Protein AF-0000000081578017 (afdb_homodimer)

Organism: NCBI:txid460523

Secondary structure (DSSP, 8-state):
--------S--GGGTTSS-HHHHHHHHHHTTTSPP----HHHHHHHGGGTTGGGPPPPPP--EEEEEEEE-TTS-EEEEEEEE-TT--TTS-EEEEEEE--STTTS--TTTTHHHHHHHHHHH--EEEEE----TTTS-TTHHHHHHHHHHHHHHHTHHHHTEEEEEEEEEEETHHHHHHHHHHHHHHHTT---SEEEEES------TT--SGGG-SSHHHHHTTT-SSS-HHHHHHHHHHHHGGGGGS-HHHHHHHHHHHGGGG-GGG-S--TT---EEEEEEEE-TTHHHHHHHHHHHHHTT--EEEEEEEEEETTGGG-TTT-HHHHHHHHHHHHHHHHHTT----/--------S--GGGTTSS-HHHHHHHHHHTTTSPP----HHHHHHHGGGTTGGGPPPPPP--EEEEEEEE-TTS-EEEEEEEE-TT--TTS-EEEEEEE--STTTS--TTTTHHHHHHHHHHH--EEEEE----TTTS-TTHHHHHHHHHHHHHHHTHHHHTEEEEEEEEEEETHHHHHHHHHHHHHHHTT---SEEEEES------TT--SGGG-SSHHHHHTTT-SSS-HHHHHHHHHHHHGGGGGS-HHHHHHHHHHHGGGG-GGG-S--TT---EEEEEEEE-TTHHHHHHHHHHHHHTT--EEEEEEEEEETTGGG-TTT-HHHHHHHHHHHHHHHHHTT----

Solvent-accessible surface area (backbone atoms only — not comparable to full-atom values): 35940 Å² total; per-residue (Å²): 130,83,65,38,73,41,51,46,50,83,37,75,90,47,65,92,56,53,34,66,66,55,50,53,51,40,58,72,76,45,28,80,50,80,56,54,67,83,48,67,74,61,46,49,74,41,50,70,52,71,47,50,91,28,41,48,89,50,64,90,67,77,43,66,45,79,50,68,48,67,32,87,83,61,49,78,37,44,32,39,37,40,37,36,76,83,65,53,90,87,46,58,35,32,36,34,37,38,30,52,35,43,66,49,54,34,65,45,74,64,54,51,39,53,58,51,35,43,35,20,67,70,20,62,23,27,35,38,34,46,41,53,58,36,32,67,88,36,58,78,60,46,33,48,48,33,50,40,35,48,52,50,48,49,49,76,41,9,73,86,71,34,32,34,59,84,30,31,30,36,18,21,32,31,39,5,10,30,36,32,57,51,35,44,53,55,31,48,74,72,70,49,66,56,52,34,34,42,26,34,40,22,48,40,72,62,58,86,85,44,88,47,49,82,64,43,94,38,66,25,27,47,75,12,37,56,19,51,99,39,22,42,67,58,51,49,50,45,52,50,48,52,49,51,76,48,72,82,44,51,71,69,54,39,53,51,53,51,60,71,53,47,35,76,57,22,55,87,59,50,91,69,58,64,81,46,53,39,31,40,42,36,31,23,57,30,14,36,44,27,42,47,38,50,50,50,51,48,53,36,46,75,41,60,23,34,36,39,40,39,57,42,70,28,31,35,56,70,37,69,51,21,41,56,72,34,66,64,14,43,48,51,54,50,52,51,20,50,52,48,8,55,59,55,62,60,57,88,126,132,83,66,38,73,39,53,40,51,82,38,75,88,48,63,92,55,52,32,67,68,54,50,52,51,39,58,73,75,43,28,79,48,79,56,54,69,83,48,66,73,61,46,49,74,40,50,72,52,72,47,50,91,27,41,51,89,48,62,90,64,77,43,66,46,79,52,67,45,66,32,87,83,61,49,76,37,43,32,40,37,41,36,37,76,82,65,54,88,87,46,58,34,33,36,34,37,38,30,52,34,42,66,49,53,35,63,45,73,63,55,51,40,55,58,51,36,41,35,21,67,71,18,62,24,27,35,39,34,46,41,53,58,36,33,67,87,37,56,76,61,46,33,47,47,34,50,40,35,47,53,50,48,48,47,76,39,10,74,85,73,34,33,33,59,84,30,31,30,37,18,20,31,30,38,5,10,31,37,31,56,52,35,44,54,55,31,48,75,72,69,49,67,56,53,36,36,41,26,35,40,22,48,40,71,62,58,87,86,44,87,47,47,84,65,44,92,38,65,26,26,48,74,12,37,57,19,50,99,40,21,42,68,57,53,48,50,44,52,52,48,52,48,50,77,48,73,82,45,51,71,67,54,39,53,52,52,50,59,70,51,46,37,76,57,21,54,86,58,48,92,71,60,65,80,45,54,40,31,39,42,36,30,22,57,30,15,35,46,27,42,47,40,50,51,52,52,48,52,35,45,76,42,59,24,33,35,39,39,38,56,41,71,28,32,34,54,70,38,68,50,22,39,57,73,35,65,65,14,43,48,51,54,50,53,52,20,50,51,49,9,54,60,55,62,58,56,92,127

Sequence (698 aa):
MSGHEAINPIHPSMVGKIDPEFEKMYNEHVANTPNRPIDLPLLRKNYNKIYSYGTAPAPEIKNIENTTFPS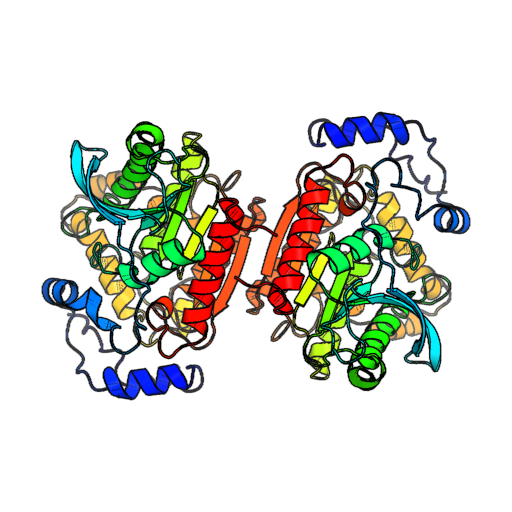FDGEAVALRIYRPNDYSESEKLPVHLDFHGGGAAVGDLDTEAHILKEYVARARIAVVDVDYRLIPEYKFPTGVKDCFEATKYVYEHADELGFDKNSISVGGVSAGGHICLAVDHLCRDIGLKLVLVCAGTPQIADISNVKTAADSPYLSIKECEFAPTLNWARLKWFDDIKWKWLEDLTEEQTKKELEEIGWLKDLMLAPNFKGLTKTLVFTAGLDPLRSEGLEYAKTLMDHGVEVEYKCYEGVPHPFQHMNKNLWQARDFIYRTSLELALAHKTLTFMSGHEAINPIHPSMVGKIDPEFEKMYNEHVANTPNRPIDLPLLRKNYNKIYSYGTAPAPEIKNIENTTFPSFDGEAVALRIYRPNDYSESEKLPVHLDFHGGGAAVGDLDTEAHILKEYVARARIAVVDVDYRLIPEYKFPTGVKDCFEATKYVYEHADELGFDKNSISVGGVSAGGHICLAVDHLCRDIGLKLVLVCAGTPQIADISNVKTAADSPYLSIKECEFAPTLNWARLKWFDDIKWKWLEDLTEEQTKKELEEIGWLKDLMLAPNFKGLTKTLVFTAGLDPLRSEGLEYAKTLMDHGVEVEYKCYEGVPHPFQHMNKNLWQARDFIYRTSLELALAHKTLTF

Structure (mmCIF, N/CA/C/O backbone):
data_AF-0000000081578017-model_v1
#
loop_
_entity.id
_entity.type
_entity.pdbx_description
1 polymer 'Alpha/beta hydrolase fold-3 domain-containing protein'
#
loop_
_atom_site.group_PDB
_atom_site.id
_atom_site.type_symbol
_atom_site.label_atom_id
_atom_site.label_alt_id
_atom_site.label_comp_id
_atom_site.label_asym_id
_atom_site.label_entity_id
_atom_site.label_seq_id
_atom_site.pdbx_PDB_ins_code
_atom_site.Cartn_x
_atom_site.Cartn_y
_atom_site.Cartn_z
_atom_site.occupancy
_atom_site.B_iso_or_equiv
_atom_site.auth_seq_id
_atom_site.auth_comp_id
_atom_site.auth_asym_id
_atom_site.auth_atom_id
_atom_site.pdbx_PDB_model_num
ATOM 1 N N . MET A 1 1 ? 13.867 23.688 33.406 1 27.02 1 MET A N 1
ATOM 2 C CA . MET A 1 1 ? 14.086 24.359 32.125 1 27.02 1 MET A CA 1
ATOM 3 C C . MET A 1 1 ? 14.695 23.391 31.094 1 27.02 1 MET A C 1
ATOM 5 O O . MET A 1 1 ? 15.898 23.109 31.141 1 27.02 1 MET A O 1
ATOM 9 N N . SER A 1 2 ? 14.094 22.266 30.766 1 34.53 2 SER A N 1
ATOM 10 C CA . SER A 1 2 ? 14.617 21.156 29.984 1 34.53 2 SER A CA 1
ATOM 11 C C . SER A 1 2 ? 15.188 21.641 28.656 1 34.53 2 SER A C 1
ATOM 13 O O . SER A 1 2 ? 14.508 22.344 27.906 1 34.53 2 SER A O 1
ATOM 15 N N . GLY A 1 3 ? 16.5 22.031 28.703 1 36.06 3 GLY A N 1
ATOM 16 C CA . GLY A 1 3 ? 17.312 22.5 27.578 1 36.06 3 GLY A CA 1
ATOM 17 C C . GLY A 1 3 ? 16.969 21.812 26.281 1 36.06 3 GLY A C 1
ATOM 18 O O . GLY A 1 3 ? 16.625 20.625 26.266 1 36.06 3 GLY A O 1
ATOM 19 N N . HIS A 1 4 ? 16.266 22.453 25.5 1 44.38 4 HIS A N 1
ATOM 20 C CA . HIS A 1 4 ? 16.078 21.969 24.141 1 44.38 4 HIS A CA 1
ATOM 21 C C . HIS A 1 4 ? 17.375 21.375 23.594 1 44.38 4 HIS A C 1
ATOM 23 O O . HIS A 1 4 ? 18.359 22.078 23.406 1 44.38 4 HIS A O 1
ATOM 29 N N . GLU A 1 5 ? 17.984 20.375 24.188 1 47.5 5 GLU A N 1
ATOM 30 C CA . GLU A 1 5 ? 19.234 19.906 23.625 1 47.5 5 GLU A CA 1
ATOM 31 C C . GLU A 1 5 ? 19.188 19.875 22.094 1 47.5 5 GLU A C 1
ATOM 33 O O . GLU A 1 5 ? 18.234 19.344 21.516 1 47.5 5 GLU A O 1
ATOM 38 N N . ALA A 1 6 ? 19.766 20.938 21.516 1 49.56 6 ALA A N 1
ATOM 39 C CA . ALA A 1 6 ? 20.188 21.031 20.125 1 49.56 6 ALA A CA 1
ATOM 40 C C . ALA A 1 6 ? 20.688 19.672 19.609 1 49.56 6 ALA A C 1
ATOM 42 O O . ALA A 1 6 ? 21.391 18.953 20.328 1 49.56 6 ALA A O 1
ATOM 43 N N . ILE A 1 7 ? 19.969 18.828 18.859 1 57.34 7 ILE A N 1
ATOM 44 C CA . ILE A 1 7 ? 20.25 17.609 18.109 1 57.34 7 ILE A CA 1
ATOM 45 C C . ILE A 1 7 ? 21.578 17.766 17.359 1 57.34 7 ILE A C 1
ATOM 47 O O . ILE A 1 7 ? 21.969 16.906 16.594 1 57.34 7 ILE A O 1
ATOM 51 N N . ASN A 1 8 ? 22.438 18.969 17.625 1 64.88 8 ASN A N 1
ATOM 52 C CA . ASN A 1 8 ? 23.656 19.125 16.844 1 64.88 8 ASN A CA 1
ATOM 53 C C . ASN A 1 8 ? 24.906 18.891 17.688 1 64.88 8 ASN A C 1
ATOM 55 O O . ASN A 1 8 ? 24.938 19.234 18.875 1 64.88 8 ASN A O 1
ATOM 59 N N . PRO A 1 9 ? 25.938 18.203 17.297 1 78.19 9 PRO A N 1
ATOM 60 C CA . PRO A 1 9 ? 26.047 17.484 16.031 1 78.19 9 PRO A CA 1
ATOM 61 C C . PRO A 1 9 ? 25.25 16.172 16.031 1 78.19 9 PRO A C 1
ATOM 63 O O . PRO A 1 9 ? 24.516 15.898 16.984 1 78.19 9 PRO A O 1
ATOM 66 N N . ILE A 1 10 ? 25.438 15.398 15.023 1 86.12 10 ILE A N 1
ATOM 67 C CA . ILE A 1 10 ? 24.781 14.102 14.906 1 86.12 10 ILE A CA 1
ATOM 68 C C . ILE A 1 10 ? 25.141 13.234 16.109 1 86.12 10 ILE A C 1
ATOM 70 O O . ILE A 1 10 ? 26.312 13.039 16.422 1 86.12 10 ILE A O 1
ATOM 74 N N . HIS A 1 11 ? 24.156 12.844 16.875 1 89.5 11 HIS A N 1
ATOM 75 C CA . HIS A 1 11 ? 24.344 12 18.062 1 89.5 11 HIS A CA 1
ATOM 76 C C . HIS A 1 11 ? 24.969 10.656 17.672 1 89.5 11 HIS A C 1
ATOM 78 O O . HIS A 1 11 ? 24.625 10.078 16.641 1 89.5 11 HIS A O 1
ATOM 84 N N . PRO A 1 12 ? 25.828 10.125 18.453 1 90.56 12 PRO A N 1
ATOM 85 C CA . PRO A 1 12 ? 26.547 8.875 18.156 1 90.56 12 PRO A CA 1
ATOM 86 C C . PRO A 1 12 ? 25.594 7.715 17.875 1 90.56 12 PRO A C 1
ATOM 88 O O . PRO A 1 12 ? 25.906 6.844 17.062 1 90.56 12 PRO A O 1
ATOM 91 N N . SER A 1 13 ? 24.484 7.691 18.531 1 90.94 13 SER A N 1
ATOM 92 C CA . SER A 1 13 ? 23.531 6.598 18.359 1 90.94 13 SER A CA 1
ATOM 93 C C . SER A 1 13 ? 22.938 6.59 16.953 1 90.94 13 SER A C 1
ATOM 95 O O . SER A 1 13 ? 22.344 5.602 16.531 1 90.94 13 SER A O 1
ATOM 97 N N . MET A 1 14 ? 23.109 7.699 16.234 1 91.69 14 MET A N 1
ATOM 98 C CA . MET A 1 14 ? 22.5 7.82 14.906 1 91.69 14 MET A CA 1
ATOM 99 C C . MET A 1 14 ? 23.516 7.551 13.812 1 91.69 14 MET A C 1
ATOM 101 O O . MET A 1 14 ? 23.156 7.367 12.648 1 91.69 14 MET A O 1
ATOM 105 N N . VAL A 1 15 ? 24.781 7.484 14.195 1 89.25 15 VAL A N 1
ATOM 106 C CA . VAL A 1 15 ? 25.875 7.316 13.234 1 89.25 15 VAL A CA 1
ATOM 107 C C . VAL A 1 15 ? 25.719 5.977 12.516 1 89.25 15 VAL A C 1
ATOM 109 O O . VAL A 1 15 ? 25.422 4.957 13.148 1 89.25 15 VAL A O 1
ATOM 112 N N . GLY A 1 16 ? 25.875 5.973 11.203 1 90.88 16 GLY A N 1
ATOM 113 C CA .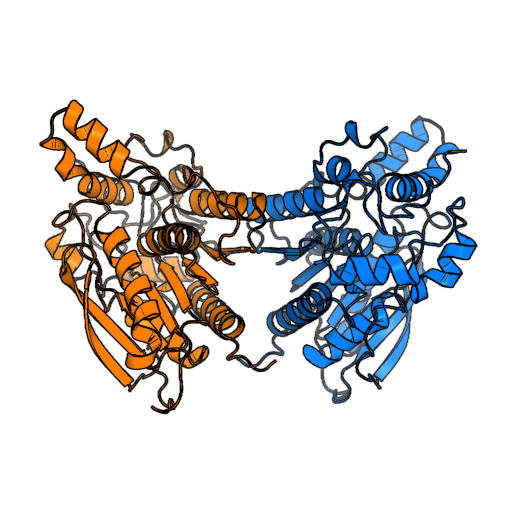 GLY A 1 16 ? 25.812 4.758 10.406 1 90.88 16 GLY A CA 1
ATOM 114 C C . GLY A 1 16 ? 24.422 4.438 9.906 1 90.88 16 GLY A C 1
ATOM 115 O O . GLY A 1 16 ? 24.25 3.527 9.086 1 90.88 16 GLY A O 1
ATOM 116 N N . LYS A 1 17 ? 23.438 5.195 10.359 1 93.88 17 LYS A N 1
ATOM 117 C CA . LYS A 1 17 ? 22.047 4.93 10 1 93.88 17 LYS A CA 1
ATOM 118 C C . LYS A 1 17 ? 21.531 5.98 9.023 1 93.88 17 LYS A C 1
ATOM 120 O O . LYS A 1 17 ? 20.438 5.828 8.469 1 93.88 17 LYS A O 1
ATOM 125 N N . ILE A 1 18 ? 22.281 7.023 8.836 1 96.25 18 ILE A N 1
ATOM 126 C CA . ILE A 1 18 ? 21.812 8.203 8.125 1 96.25 18 ILE A CA 1
ATOM 127 C C . ILE A 1 18 ? 22.219 8.117 6.656 1 96.25 18 ILE A C 1
ATOM 129 O O . ILE A 1 18 ? 23.344 7.719 6.34 1 96.25 18 ILE A O 1
ATOM 133 N N . ASP A 1 19 ? 21.297 8.383 5.766 1 97.56 19 ASP A N 1
ATOM 134 C CA . ASP A 1 19 ? 21.641 8.531 4.352 1 97.56 19 ASP A CA 1
ATOM 135 C C . ASP A 1 19 ? 22.828 9.469 4.164 1 97.56 19 ASP A C 1
ATOM 137 O O . ASP A 1 19 ? 22.859 10.562 4.734 1 97.56 19 ASP A O 1
ATOM 141 N N . PRO A 1 20 ? 23.766 9.109 3.359 1 96.69 20 PRO A N 1
ATOM 142 C CA . PRO A 1 20 ? 24.984 9.906 3.232 1 96.69 20 PRO A CA 1
ATOM 143 C C . PRO A 1 20 ? 24.719 11.312 2.713 1 96.69 20 PRO A C 1
ATOM 145 O O . PRO A 1 20 ? 25.391 12.266 3.135 1 96.69 20 PRO A O 1
ATOM 148 N N . GLU A 1 21 ? 23.812 11.43 1.777 1 97 21 GLU A N 1
ATOM 149 C CA . GLU A 1 21 ? 23.5 12.758 1.246 1 97 21 GLU A CA 1
ATOM 150 C C . GLU A 1 21 ? 22.875 13.648 2.316 1 97 21 GLU A C 1
ATOM 152 O O . GLU A 1 21 ? 23.172 14.844 2.393 1 97 21 GLU A O 1
ATOM 157 N N . PHE A 1 22 ? 22.016 13.125 3.152 1 96.44 22 PHE A N 1
ATOM 158 C CA . PHE A 1 22 ? 21.438 13.906 4.238 1 96.44 22 PHE A CA 1
ATOM 159 C C . PHE A 1 22 ? 22.484 14.266 5.277 1 96.44 22 PHE A C 1
ATOM 161 O O . PHE A 1 22 ? 22.5 15.383 5.793 1 96.44 22 PHE A O 1
ATOM 168 N N . GLU A 1 23 ? 23.281 13.289 5.582 1 94.62 23 GLU A N 1
ATOM 169 C CA . GLU A 1 23 ? 24.344 13.539 6.559 1 94.62 23 GLU A CA 1
ATOM 170 C C . GLU A 1 23 ? 25.219 14.711 6.133 1 94.62 23 GLU A C 1
ATOM 172 O O . GLU A 1 23 ? 25.547 15.57 6.949 1 94.62 23 GLU A O 1
ATOM 177 N N . LYS A 1 24 ? 25.562 14.695 4.867 1 94.5 24 LYS A N 1
ATOM 178 C CA . LYS A 1 24 ? 26.375 15.781 4.324 1 94.5 24 LYS A CA 1
ATOM 179 C C . LYS A 1 24 ? 25.672 17.125 4.461 1 94.5 24 LYS A C 1
ATOM 181 O O . LYS A 1 24 ? 26.25 18.094 4.926 1 94.5 24 LYS A O 1
ATOM 186 N N . MET A 1 25 ? 24.359 17.188 4.082 1 93.19 25 MET A N 1
ATOM 187 C CA . MET A 1 25 ? 23.578 18.422 4.156 1 93.19 25 MET A CA 1
ATOM 188 C C . MET A 1 25 ? 23.453 18.891 5.602 1 93.19 25 MET A C 1
ATOM 190 O O . MET A 1 25 ? 23.578 20.094 5.879 1 93.19 25 MET A O 1
ATOM 194 N N . TYR A 1 26 ? 23.203 17.969 6.48 1 91.62 26 TYR A N 1
ATOM 195 C CA . TYR A 1 26 ? 23.031 18.297 7.891 1 91.62 26 TYR A CA 1
ATOM 196 C C . TYR A 1 26 ? 24.312 18.875 8.477 1 91.62 26 TYR A C 1
ATOM 198 O O . TYR A 1 26 ? 24.266 19.875 9.203 1 91.62 26 TYR A O 1
ATOM 206 N N . ASN A 1 27 ? 25.422 18.281 8.234 1 90.5 27 ASN A N 1
ATOM 207 C CA . ASN A 1 27 ? 26.719 18.734 8.734 1 90.5 27 ASN A CA 1
ATOM 208 C C . ASN A 1 27 ? 27.062 20.125 8.195 1 90.5 27 ASN A C 1
ATOM 210 O O . ASN A 1 27 ? 27.656 20.938 8.898 1 90.5 27 ASN A O 1
ATOM 214 N N . GLU A 1 28 ? 26.672 20.391 7 1 90.44 28 GLU A N 1
ATOM 215 C CA . GLU A 1 28 ? 27.016 21.641 6.34 1 90.44 28 GLU A CA 1
ATOM 216 C C . GLU A 1 28 ? 26.125 22.781 6.832 1 90.44 28 GLU A C 1
ATOM 218 O O . GLU A 1 28 ? 26.594 23.906 7 1 90.44 28 GLU A O 1
ATOM 223 N N . HIS A 1 29 ? 24.875 22.484 7.082 1 88.69 29 HIS A N 1
ATOM 224 C CA . HIS A 1 29 ? 23.938 23.594 7.219 1 88.69 29 HIS A CA 1
ATOM 225 C C . HIS A 1 29 ? 23.391 23.672 8.641 1 88.69 29 HIS A C 1
ATOM 227 O O . HIS A 1 29 ? 22.875 24.719 9.047 1 88.69 29 HIS A O 1
ATOM 233 N N . VAL A 1 30 ? 23.453 22.516 9.414 1 85.38 30 VAL A N 1
ATOM 234 C CA . VAL A 1 30 ? 22.656 22.5 10.633 1 85.38 30 VAL A CA 1
ATOM 235 C C . VAL A 1 30 ? 23.547 22.141 11.82 1 85.38 30 VAL A C 1
ATOM 237 O O . VAL A 1 30 ? 23.422 22.719 12.906 1 85.38 30 VAL A O 1
ATOM 240 N N . ALA A 1 31 ? 24.453 21.297 11.641 1 81 31 ALA A N 1
ATOM 241 C CA . ALA A 1 31 ? 25.203 20.656 12.719 1 81 31 ALA A CA 1
ATOM 242 C C . ALA A 1 31 ? 25.922 21.688 13.578 1 81 31 ALA A C 1
ATOM 244 O O . ALA A 1 31 ? 26.125 21.469 14.773 1 81 31 ALA A O 1
ATOM 245 N N . ASN A 1 32 ? 26.203 22.75 13.016 1 78.94 32 ASN A N 1
ATOM 246 C CA . ASN A 1 32 ? 27.016 23.719 13.742 1 78.94 32 ASN A CA 1
ATOM 247 C C . ASN A 1 32 ? 26.156 24.797 14.406 1 78.94 32 ASN A C 1
ATOM 249 O O . ASN A 1 32 ? 26.688 25.719 15.016 1 78.94 32 ASN A O 1
ATOM 253 N N . THR A 1 33 ? 24.906 24.641 14.336 1 77.38 33 THR A N 1
ATOM 254 C CA . THR A 1 33 ? 24.016 25.594 14.984 1 77.38 33 THR A CA 1
ATOM 255 C C . THR A 1 33 ? 23.938 25.328 16.484 1 77.38 33 THR A C 1
ATOM 257 O O . THR A 1 33 ? 23.656 24.203 16.906 1 77.38 33 THR A O 1
ATOM 260 N N . PRO A 1 34 ? 24.203 26.312 17.281 1 75.38 34 PRO A N 1
ATOM 261 C CA . PRO A 1 34 ? 24.172 26.125 18.734 1 75.38 34 PRO A CA 1
ATOM 262 C C . PRO A 1 34 ? 22.781 25.719 19.25 1 75.38 34 PRO A C 1
ATOM 264 O O . PRO A 1 34 ? 21.766 26.234 18.766 1 75.38 34 PRO A O 1
ATOM 267 N N . ASN A 1 35 ? 22.766 24.844 20.141 1 74.56 35 ASN A N 1
ATOM 268 C CA . ASN A 1 35 ? 21.531 24.438 20.797 1 74.56 35 ASN A CA 1
ATOM 269 C C . ASN A 1 35 ? 20.984 25.531 21.703 1 74.56 35 ASN A C 1
ATOM 271 O O . ASN A 1 35 ? 21.734 26.125 22.484 1 74.56 35 ASN A O 1
ATOM 275 N N . ARG A 1 36 ? 19.891 25.953 21.469 1 78.12 36 ARG A N 1
ATOM 276 C CA . ARG A 1 36 ? 19.203 26.938 22.281 1 78.12 36 ARG A CA 1
ATOM 277 C C . ARG A 1 36 ? 17.766 26.5 22.578 1 78.12 36 ARG A C 1
ATOM 279 O O . ARG A 1 36 ? 17.219 25.641 21.875 1 78.12 36 ARG A O 1
ATOM 286 N N . PRO A 1 37 ? 17.203 27 23.781 1 80.62 37 PRO A N 1
ATOM 287 C CA . PRO A 1 37 ? 15.789 26.734 24 1 80.62 37 PRO A CA 1
ATOM 288 C C . PRO A 1 37 ? 14.922 27.156 22.812 1 80.62 37 PRO A C 1
ATOM 290 O O . PRO A 1 37 ? 15.242 28.141 22.125 1 80.62 37 PRO A O 1
ATOM 293 N N . ILE A 1 38 ? 13.891 26.438 22.625 1 83.56 38 ILE A N 1
ATOM 294 C CA . ILE A 1 38 ? 13 26.75 21.516 1 83.56 38 ILE A CA 1
ATOM 295 C C . ILE A 1 38 ? 12.227 28.031 21.812 1 83.56 38 ILE A C 1
ATOM 297 O O . ILE A 1 38 ? 11.648 28.188 22.891 1 83.56 38 ILE A O 1
ATOM 301 N N . ASP A 1 39 ? 12.344 28.922 20.891 1 86.69 39 ASP A N 1
ATOM 302 C CA . ASP A 1 39 ? 11.562 30.156 20.875 1 86.69 39 ASP A CA 1
ATOM 303 C C . ASP A 1 39 ? 10.477 30.109 19.812 1 86.69 39 ASP A C 1
ATOM 305 O O . ASP A 1 39 ? 10.766 30.203 18.625 1 86.69 39 ASP A O 1
ATOM 309 N N . LEU A 1 40 ? 9.227 30.016 20.297 1 90.31 40 LEU A N 1
ATOM 310 C CA . LEU A 1 40 ? 8.125 29.734 19.391 1 90.31 40 LEU A CA 1
ATOM 311 C C . LEU A 1 40 ? 7.977 30.859 18.359 1 90.31 40 LEU A C 1
ATOM 313 O O . LEU A 1 40 ? 7.895 30.609 17.156 1 90.31 40 LEU A O 1
ATOM 317 N N . PRO A 1 41 ? 7.941 32.156 18.75 1 90.75 41 PRO A N 1
ATOM 318 C CA . PRO A 1 41 ? 7.852 33.25 17.766 1 90.75 41 PRO A CA 1
ATOM 319 C C . PRO A 1 41 ? 8.984 33.219 16.734 1 90.75 41 PRO A C 1
ATOM 321 O O . PRO A 1 41 ? 8.75 33.438 15.547 1 90.75 41 PRO A O 1
ATOM 324 N N . LEU A 1 42 ? 10.141 32.906 17.25 1 87.44 42 LEU A N 1
ATOM 325 C CA . LEU A 1 42 ? 11.281 32.844 16.344 1 87.44 42 LEU A CA 1
ATOM 326 C C . LEU A 1 42 ? 11.148 31.641 15.398 1 87.44 42 LEU A C 1
ATOM 328 O O . LEU A 1 42 ? 11.469 31.75 14.211 1 87.44 42 LEU A O 1
ATOM 332 N N . LEU A 1 43 ? 10.758 30.578 15.961 1 89.19 43 LEU A N 1
ATOM 333 C CA . LEU A 1 43 ? 10.555 29.391 15.148 1 89.19 43 LEU A CA 1
ATOM 334 C C . LEU A 1 43 ? 9.508 29.625 14.07 1 89.19 43 LEU A C 1
ATOM 336 O O . LEU A 1 43 ? 9.68 29.219 12.922 1 89.19 43 LEU A O 1
ATOM 340 N N . ARG A 1 44 ? 8.445 30.266 14.352 1 92.12 44 ARG A N 1
ATOM 341 C CA . ARG A 1 44 ? 7.367 30.578 13.414 1 92.12 44 ARG A CA 1
ATOM 342 C C . ARG A 1 44 ? 7.867 31.469 12.281 1 92.12 44 ARG A C 1
ATOM 344 O O . ARG A 1 44 ? 7.496 31.266 11.117 1 92.12 44 ARG A O 1
ATOM 351 N N . LYS A 1 45 ? 8.695 32.375 12.633 1 88.75 45 LYS A N 1
ATOM 352 C CA . LYS A 1 45 ? 9.219 33.344 11.656 1 88.75 45 LYS A CA 1
ATOM 353 C C . LYS A 1 45 ? 10.102 32.625 10.633 1 88.75 45 LYS A C 1
ATOM 355 O O . LYS A 1 45 ? 10.133 33.031 9.461 1 88.75 45 LYS A O 1
ATOM 360 N N . ASN A 1 46 ? 10.719 31.562 11.047 1 86.12 46 ASN A N 1
ATOM 361 C CA . ASN A 1 46 ? 11.75 30.953 10.203 1 86.12 46 ASN A CA 1
ATOM 362 C C . ASN A 1 46 ? 11.32 29.578 9.695 1 86.12 46 ASN A C 1
ATOM 364 O O . ASN A 1 46 ? 12.039 28.969 8.898 1 86.12 46 ASN A O 1
ATOM 368 N N . TYR A 1 47 ? 10.211 29.156 10.023 1 87.44 47 TYR A N 1
ATOM 369 C CA . TYR A 1 47 ? 9.844 27.75 9.82 1 87.44 47 TYR A CA 1
ATOM 370 C C . TYR A 1 47 ? 9.883 27.391 8.344 1 87.44 47 TYR A C 1
ATOM 372 O O . TYR A 1 47 ? 10.414 26.344 7.969 1 87.44 47 TYR A O 1
ATOM 380 N N . ASN A 1 48 ? 9.461 28.281 7.496 1 85.12 48 ASN A N 1
ATOM 381 C CA . ASN A 1 48 ? 9.359 28 6.07 1 85.12 48 ASN A CA 1
ATOM 382 C C . ASN A 1 48 ? 10.734 27.938 5.414 1 85.12 48 ASN A C 1
ATOM 384 O O . ASN A 1 48 ? 10.867 27.438 4.289 1 85.12 48 ASN A O 1
ATOM 388 N N . LYS A 1 49 ? 11.766 28.328 6.172 1 84.88 49 LYS A N 1
ATOM 389 C CA . LYS A 1 49 ? 13.102 28.406 5.586 1 84.88 49 LYS A CA 1
ATOM 390 C C . LYS A 1 49 ? 14.023 27.344 6.172 1 84.88 49 LYS A C 1
ATOM 392 O O . LYS A 1 49 ? 15.133 27.141 5.68 1 84.88 49 LYS A O 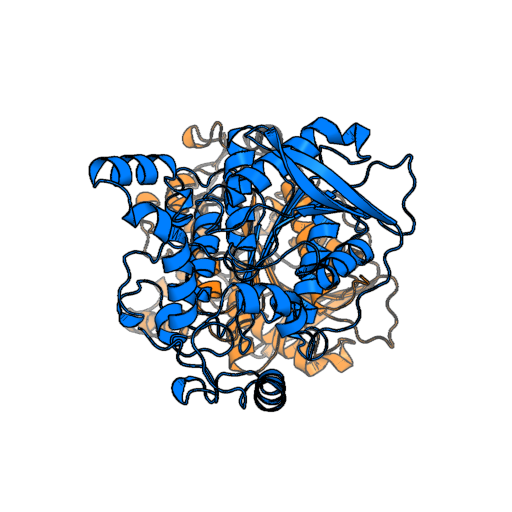1
ATOM 397 N N . ILE A 1 50 ? 13.531 26.688 7.098 1 84 50 ILE A N 1
ATOM 398 C CA . ILE A 1 50 ? 14.383 25.797 7.867 1 84 50 ILE A CA 1
ATOM 399 C C . ILE A 1 50 ? 14.992 24.734 6.945 1 84 50 ILE A C 1
ATOM 401 O O . ILE A 1 50 ? 16.156 24.359 7.102 1 84 50 ILE A O 1
ATOM 405 N N . TYR A 1 51 ? 14.258 24.391 5.945 1 88.25 51 TYR A N 1
ATOM 406 C CA . TYR A 1 51 ? 14.742 23.312 5.098 1 88.25 51 TYR A CA 1
ATOM 407 C C . TYR A 1 51 ? 15.07 23.812 3.697 1 88.25 51 TYR A C 1
ATOM 409 O O . TYR A 1 51 ? 15.266 23.016 2.773 1 88.25 51 TYR A O 1
ATOM 417 N N . SER A 1 52 ? 15.156 25.094 3.498 1 88.56 52 SER A N 1
ATOM 418 C CA . SER A 1 52 ? 15.312 25.719 2.188 1 88.56 52 SER A CA 1
ATOM 419 C C . SER A 1 52 ? 16.625 25.312 1.54 1 88.56 52 SER A C 1
ATOM 421 O O . SER A 1 52 ? 16.75 25.312 0.313 1 88.56 52 SER A O 1
ATOM 423 N N . TYR A 1 53 ? 17.594 24.906 2.379 1 89.06 53 TYR A N 1
ATOM 424 C CA . TYR A 1 53 ? 18.891 24.484 1.849 1 89.06 53 TYR A CA 1
ATOM 425 C C . TYR A 1 53 ? 18.75 23.188 1.041 1 89.06 53 TYR A C 1
ATOM 427 O O . TYR A 1 53 ? 19.625 22.875 0.218 1 89.06 53 TYR A O 1
ATOM 435 N N . GLY A 1 54 ? 17.703 22.469 1.261 1 93.88 54 GLY A N 1
ATOM 436 C CA . GLY A 1 54 ? 17.516 21.203 0.567 1 93.88 54 GLY A CA 1
ATOM 437 C C . GLY A 1 54 ? 16.281 21.188 -0.326 1 93.88 54 GLY A C 1
ATOM 438 O O . GLY A 1 54 ? 15.883 20.125 -0.816 1 93.88 54 GLY A O 1
ATOM 439 N N . THR A 1 55 ? 15.648 22.281 -0.555 1 95.5 55 THR A N 1
ATOM 440 C CA . THR A 1 55 ? 14.398 22.359 -1.31 1 95.5 55 THR A CA 1
ATOM 441 C C . THR A 1 55 ? 14.672 22.75 -2.76 1 95.5 55 THR A C 1
ATOM 443 O O . THR A 1 55 ? 15.359 23.75 -3.023 1 95.5 55 THR A O 1
ATOM 446 N N . ALA A 1 56 ? 14.203 21.938 -3.701 1 96.31 56 ALA A N 1
ATOM 447 C CA . ALA A 1 56 ? 14.336 22.234 -5.125 1 96.31 56 ALA A CA 1
ATOM 448 C C . ALA A 1 56 ? 13.32 23.281 -5.566 1 96.31 56 ALA A C 1
ATOM 450 O O . ALA A 1 56 ? 12.297 23.484 -4.91 1 96.31 56 ALA A O 1
ATOM 451 N N . PRO A 1 57 ? 13.625 24.031 -6.652 1 95.56 57 PRO A N 1
ATOM 452 C CA . PRO A 1 57 ? 12.594 24.922 -7.203 1 95.56 57 PRO A CA 1
ATOM 453 C C . PRO A 1 57 ? 11.312 24.188 -7.582 1 95.56 57 PRO A C 1
ATOM 455 O O . PRO A 1 57 ? 11.375 23.062 -8.086 1 95.56 57 PRO A O 1
ATOM 458 N N . ALA A 1 58 ? 10.234 24.766 -7.293 1 96.5 58 ALA A N 1
ATOM 459 C CA . ALA A 1 58 ? 8.93 24.219 -7.648 1 96.5 58 ALA A CA 1
ATOM 460 C C . ALA A 1 58 ? 8.477 24.703 -9.016 1 96.5 58 ALA A C 1
ATOM 462 O O . ALA A 1 58 ? 8.938 25.75 -9.492 1 96.5 58 ALA A O 1
ATOM 463 N N . PRO A 1 59 ? 7.629 23.922 -9.719 1 97.75 59 PRO A N 1
ATOM 464 C CA . PRO A 1 59 ? 7.043 24.438 -10.961 1 97.75 59 PRO A CA 1
ATOM 465 C C . PRO A 1 59 ? 6.27 25.734 -10.75 1 97.75 59 PRO A C 1
ATOM 467 O O . PRO A 1 59 ? 5.719 25.969 -9.672 1 97.75 59 PRO A O 1
ATOM 470 N N . GLU A 1 60 ? 6.215 26.531 -11.758 1 97.88 60 GLU A N 1
ATOM 471 C CA . GLU A 1 60 ? 5.438 27.766 -11.695 1 97.88 60 GLU A CA 1
ATOM 472 C C . GLU A 1 60 ? 3.943 27.484 -11.828 1 97.88 60 GLU A C 1
ATOM 474 O O . GLU A 1 60 ? 3.518 26.812 -12.773 1 97.88 60 GLU A O 1
ATOM 479 N N . ILE A 1 61 ? 3.184 27.891 -10.867 1 98.44 61 ILE A N 1
ATOM 480 C CA . ILE A 1 61 ? 1.727 27.875 -10.93 1 98.44 61 ILE A CA 1
ATOM 481 C C . ILE A 1 61 ? 1.197 29.297 -11 1 98.44 61 ILE A C 1
ATOM 483 O O . ILE A 1 61 ? 1.452 30.109 -10.102 1 98.44 61 ILE A O 1
ATOM 487 N N . LYS A 1 62 ? 0.432 29.578 -12.055 1 97.88 62 LYS A N 1
ATOM 488 C CA . LYS A 1 62 ? -0.002 30.938 -12.312 1 97.88 62 LYS A CA 1
ATOM 489 C C . LYS A 1 62 ? -1.332 31.234 -11.625 1 97.88 62 LYS A C 1
ATOM 491 O O . LYS A 1 62 ? -1.611 32.375 -11.266 1 97.88 62 LYS A O 1
ATOM 496 N N . ASN A 1 63 ? -2.115 30.234 -11.5 1 97.75 63 ASN A N 1
ATOM 497 C CA . ASN A 1 63 ? -3.451 30.406 -10.945 1 97.75 63 ASN A CA 1
ATOM 498 C C . ASN A 1 63 ? -3.473 30.125 -9.438 1 97.75 63 ASN A C 1
ATOM 500 O O . ASN A 1 63 ? -3.773 29.016 -9.008 1 97.75 63 ASN A O 1
ATOM 504 N N . ILE A 1 64 ? -3.215 31.156 -8.695 1 98.44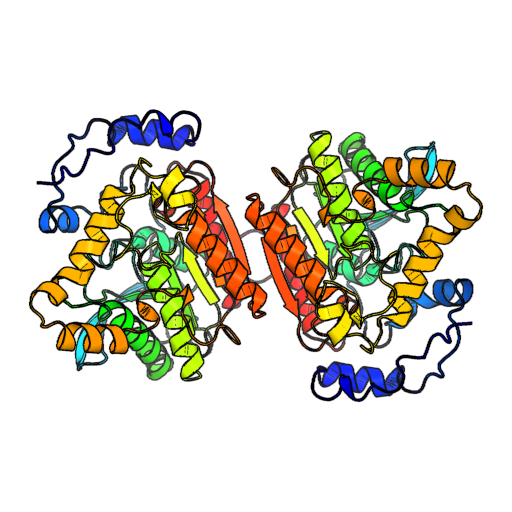 64 ILE A N 1
ATOM 505 C CA . ILE A 1 64 ? -3.23 31.078 -7.238 1 98.44 64 ILE A CA 1
ATOM 506 C C . ILE A 1 64 ? -4.199 32.125 -6.68 1 98.44 64 ILE A C 1
ATOM 508 O O . ILE A 1 64 ? -4.148 33.281 -7.066 1 98.44 64 ILE A O 1
ATOM 512 N N . GLU A 1 65 ? -5.059 31.703 -5.805 1 97.88 65 GLU A N 1
ATOM 513 C CA . GLU A 1 65 ? -6.062 32.562 -5.188 1 97.88 65 GLU A CA 1
ATOM 514 C C . GLU A 1 65 ? -6.047 32.438 -3.668 1 97.88 65 GLU A C 1
ATOM 516 O O . GLU A 1 65 ? -5.969 31.312 -3.141 1 97.88 65 GLU A O 1
ATOM 521 N N . ASN A 1 66 ? -6.004 33.531 -2.994 1 98.38 66 ASN A N 1
ATOM 522 C CA . ASN A 1 66 ? -6.188 33.531 -1.548 1 98.38 66 ASN A CA 1
ATOM 523 C C . ASN A 1 66 ? -7.605 33.969 -1.168 1 98.38 66 ASN A C 1
ATOM 525 O O . ASN A 1 66 ? -8.148 34.906 -1.73 1 98.38 66 ASN A O 1
ATOM 529 N N . THR A 1 67 ? -8.219 33.25 -0.293 1 98.31 67 THR A N 1
ATOM 530 C CA . THR A 1 67 ? -9.57 33.531 0.179 1 98.31 67 THR A CA 1
ATOM 531 C C . THR A 1 67 ? -9.742 33.094 1.63 1 98.31 67 THR A C 1
ATOM 533 O O . THR A 1 67 ? -8.766 32.812 2.324 1 98.31 67 THR A O 1
ATOM 536 N N . THR A 1 68 ? -10.93 33.156 2.174 1 98.62 68 THR A N 1
ATOM 537 C CA . THR A 1 68 ? -11.266 32.719 3.52 1 98.62 68 THR A CA 1
ATOM 538 C C . THR A 1 68 ? -12.586 31.938 3.523 1 98.62 68 THR A C 1
ATOM 540 O O . THR A 1 68 ? -13.344 32 2.555 1 98.62 68 THR A O 1
ATOM 543 N N . PHE A 1 69 ? -12.805 31.188 4.457 1 98.44 69 PHE A N 1
ATOM 544 C CA . PHE A 1 69 ? -14.086 30.547 4.742 1 98.44 69 PHE A CA 1
ATOM 545 C C . PHE A 1 69 ? -14.43 30.656 6.223 1 98.44 69 PHE A C 1
ATOM 547 O O . PHE A 1 69 ? -13.539 30.797 7.062 1 98.44 69 PHE A O 1
ATOM 554 N N . PRO A 1 70 ? -15.719 30.719 6.551 1 98.5 70 PRO A N 1
ATOM 555 C CA . PRO A 1 70 ? -16.094 30.656 7.961 1 98.5 70 PRO A CA 1
ATOM 556 C C . PRO A 1 70 ? -15.961 29.266 8.555 1 98.5 70 PRO A C 1
ATOM 558 O O . PRO A 1 70 ? -16.609 28.312 8.086 1 98.5 70 PRO A O 1
ATOM 561 N N . SER A 1 71 ? -15.188 29.047 9.57 1 98.5 71 SER A N 1
ATOM 562 C CA . SER A 1 71 ? -14.992 27.75 10.219 1 98.5 71 SER A CA 1
ATOM 563 C C . SER A 1 71 ? -16.156 27.422 11.164 1 98.5 71 SER A C 1
ATOM 565 O O . SER A 1 71 ? -17.219 28.047 11.086 1 98.5 71 SER A O 1
ATOM 567 N N . PHE A 1 72 ? -16 26.406 12 1 98.06 72 PHE A N 1
ATOM 568 C CA . PHE A 1 72 ? -17.062 25.812 12.797 1 98.06 72 PHE A CA 1
ATOM 569 C C . PHE A 1 72 ? -17.625 26.828 13.797 1 98.06 72 PHE A C 1
ATOM 571 O O . PHE A 1 72 ? -18.781 26.719 14.219 1 98.06 72 PHE A O 1
ATOM 578 N N . ASP A 1 73 ? -16.859 27.859 14.133 1 98.19 73 ASP A N 1
ATOM 579 C CA . ASP A 1 73 ? -17.266 28.859 15.109 1 98.19 73 ASP A CA 1
ATOM 580 C C . ASP A 1 73 ? -17.547 30.203 14.43 1 98.19 73 ASP A C 1
ATOM 582 O O . ASP A 1 73 ? -17.656 31.219 15.102 1 98.19 73 ASP A O 1
ATOM 586 N N . GLY A 1 74 ? -17.531 30.203 13.156 1 98.12 74 GLY A N 1
ATOM 587 C CA . GLY A 1 74 ? -17.844 31.406 12.391 1 98.12 74 GLY A CA 1
ATOM 588 C C . GLY A 1 74 ? -16.641 32.281 12.086 1 98.12 74 GLY A C 1
ATOM 589 O O . GLY A 1 74 ? -16.734 33.219 11.312 1 98.12 74 GLY A O 1
ATOM 590 N N . GLU A 1 75 ? -15.508 31.953 12.625 1 98.25 75 GLU A N 1
ATOM 591 C CA . GLU A 1 75 ? -14.289 32.719 12.391 1 98.25 75 GLU A CA 1
ATOM 592 C C . GLU A 1 75 ? -13.719 32.469 11 1 98.25 75 GLU A C 1
ATOM 594 O O . GLU A 1 75 ? -13.789 31.344 10.492 1 98.25 75 GLU A O 1
ATOM 599 N N . ALA A 1 76 ? -13.109 33.5 10.484 1 98.62 76 ALA A N 1
ATOM 600 C CA . ALA A 1 76 ? -12.531 33.375 9.148 1 98.62 76 ALA A CA 1
ATOM 601 C C . ALA A 1 76 ? -11.18 32.688 9.195 1 98.62 76 ALA A C 1
ATOM 603 O O . ALA A 1 76 ? -10.305 33.062 9.984 1 98.62 76 ALA A O 1
ATOM 604 N N . VAL A 1 77 ? -11.031 31.656 8.391 1 98.81 77 VAL A N 1
ATOM 605 C CA . VAL A 1 77 ? -9.773 30.938 8.227 1 98.81 77 VAL A CA 1
ATOM 606 C C . VAL A 1 77 ? -9.305 31.031 6.773 1 98.81 77 VAL A C 1
ATOM 608 O O . VAL A 1 77 ? -10.117 30.938 5.852 1 98.81 77 VAL A O 1
ATOM 611 N N . ALA A 1 78 ? -8.078 31.25 6.547 1 98.81 78 ALA A N 1
ATOM 612 C CA . ALA A 1 78 ? -7.543 31.516 5.215 1 98.81 78 ALA A CA 1
ATOM 613 C C . ALA A 1 78 ? -7.359 30.219 4.434 1 98.81 78 ALA A C 1
ATOM 615 O O . ALA A 1 78 ? -7.016 29.172 5.008 1 98.81 78 ALA A O 1
ATOM 616 N N . LEU A 1 79 ? -7.637 30.297 3.15 1 98.88 79 LEU A N 1
ATOM 617 C CA . LEU A 1 79 ? -7.355 29.266 2.164 1 98.88 79 LEU A CA 1
ATOM 618 C C . LEU A 1 79 ? -6.5 29.812 1.026 1 98.88 79 LEU A C 1
ATOM 620 O O . LEU A 1 79 ? -6.66 30.953 0.624 1 98.88 79 LEU A O 1
ATOM 624 N N . ARG A 1 80 ? -5.605 29.047 0.567 1 98.88 80 ARG A N 1
ATOM 625 C CA . ARG A 1 80 ? -4.953 29.297 -0.712 1 98.88 80 ARG A CA 1
ATOM 626 C C . ARG A 1 80 ? -5.289 28.203 -1.722 1 98.88 80 ARG A C 1
ATOM 628 O O . ARG A 1 80 ? -5.125 27.016 -1.436 1 98.88 80 ARG A O 1
ATOM 635 N N . ILE A 1 81 ? -5.766 28.594 -2.885 1 98.88 81 ILE A N 1
ATOM 636 C CA . ILE A 1 81 ? -6.207 27.672 -3.914 1 98.88 81 ILE A CA 1
ATOM 637 C C . ILE A 1 81 ? -5.254 27.719 -5.105 1 98.88 81 ILE A C 1
ATOM 639 O O . ILE A 1 81 ? -4.996 28.797 -5.652 1 98.88 81 ILE A O 1
ATOM 643 N N . TYR A 1 82 ? -4.664 26.625 -5.441 1 98.81 82 TYR A N 1
ATOM 644 C CA . TYR A 1 82 ? -3.855 26.438 -6.641 1 98.81 82 TYR A CA 1
ATOM 645 C C . TYR A 1 82 ? -4.645 25.719 -7.73 1 98.81 82 TYR A C 1
ATOM 647 O O . TYR A 1 82 ? -5.359 24.75 -7.449 1 98.81 82 TYR A O 1
ATOM 655 N N . ARG A 1 83 ? -4.574 26.203 -8.93 1 98.62 83 ARG A N 1
ATOM 656 C CA . ARG A 1 83 ? -5.195 25.531 -10.07 1 98.62 83 ARG A CA 1
ATOM 657 C C . ARG A 1 83 ? -4.188 25.312 -11.195 1 98.62 83 ARG A C 1
ATOM 659 O O . ARG A 1 83 ? -3.238 26.094 -11.344 1 98.62 83 ARG A O 1
ATOM 666 N N . PRO A 1 84 ? -4.414 24.234 -12 1 98.25 84 PRO A N 1
ATOM 667 C CA . PRO A 1 84 ? -3.518 24 -13.133 1 98.25 84 PRO A CA 1
ATOM 668 C C . PRO A 1 84 ? -3.451 25.188 -14.086 1 98.25 84 PRO A C 1
ATOM 670 O O . PRO A 1 84 ? -4.445 25.906 -14.266 1 98.25 84 PRO A O 1
ATOM 673 N N . ASN A 1 85 ? -2.281 25.375 -14.672 1 97.56 85 ASN A N 1
ATOM 674 C CA . ASN A 1 85 ? -2.055 26.516 -15.539 1 97.56 85 ASN A CA 1
ATOM 675 C C . ASN A 1 85 ? -2.98 26.5 -16.75 1 97.56 85 ASN A C 1
ATOM 677 O O . ASN A 1 85 ? -3.361 27.547 -17.266 1 97.56 85 ASN A O 1
ATOM 681 N N . ASP A 1 86 ? -3.373 25.328 -17.172 1 96.06 86 ASP A N 1
ATOM 682 C CA . ASP A 1 86 ? -4.133 25.188 -18.406 1 96.06 86 ASP A CA 1
ATOM 683 C C . ASP A 1 86 ? -5.613 24.938 -18.109 1 96.06 86 ASP A C 1
ATOM 685 O O . ASP A 1 86 ? -6.367 24.531 -19 1 96.06 86 ASP A O 1
ATOM 689 N N . TYR A 1 87 ? -6.012 25.203 -16.797 1 93.25 87 TYR A N 1
ATOM 690 C CA . TYR A 1 87 ? -7.402 24.875 -16.516 1 93.25 87 TYR A CA 1
ATOM 691 C C . TYR A 1 87 ? -8.344 25.875 -17.156 1 93.25 87 TYR A C 1
ATOM 693 O O . TYR A 1 87 ? -7.949 27 -17.469 1 93.25 87 TYR A O 1
ATOM 701 N N . SER A 1 88 ? -9.594 25.438 -17.469 1 93.44 88 SER A N 1
ATOM 702 C CA . SER A 1 88 ? -10.672 26.281 -17.953 1 93.44 88 SER A CA 1
ATOM 703 C C . SER A 1 88 ? -11.703 26.562 -16.859 1 93.44 88 SER A C 1
ATOM 705 O O . SER A 1 88 ? -12.016 25.672 -16.062 1 93.44 88 SER A O 1
ATOM 707 N N . GLU A 1 89 ? -12.242 27.703 -16.938 1 89.62 89 GLU A N 1
ATOM 708 C CA . GLU A 1 89 ? -13.219 28.094 -15.922 1 89.62 89 GLU A CA 1
ATOM 709 C C . GLU A 1 89 ? -14.484 27.234 -16.016 1 89.62 89 GLU A C 1
ATOM 711 O O . GLU A 1 89 ? -15.242 27.125 -15.055 1 89.62 89 GLU A O 1
ATOM 716 N N . SER A 1 90 ? -14.688 26.625 -17.141 1 92 90 SER A N 1
ATOM 717 C CA . SER A 1 90 ? -15.867 25.797 -17.344 1 92 90 SER A CA 1
ATOM 718 C C . SER A 1 90 ? -15.648 24.391 -16.797 1 92 90 SER A C 1
ATOM 720 O O . SER A 1 90 ? -16.609 23.625 -16.625 1 92 90 SER A O 1
ATOM 722 N N . GLU A 1 91 ? -14.406 24.125 -16.484 1 94.25 91 GLU A N 1
ATOM 723 C CA . GLU A 1 91 ? -14.086 22.781 -16.016 1 94.25 91 GLU A CA 1
ATOM 724 C C . GLU A 1 91 ? -14.297 22.672 -14.508 1 94.25 91 GLU A C 1
ATOM 726 O O . GLU A 1 91 ? -14.055 23.625 -13.766 1 94.25 91 GLU A O 1
ATOM 731 N N . LYS A 1 92 ? -14.82 21.578 -14.086 1 97.44 92 LYS A N 1
ATOM 732 C CA . LYS A 1 92 ? -14.852 21.234 -12.672 1 97.44 92 LYS A CA 1
ATOM 733 C C . LYS A 1 92 ? -13.641 20.375 -12.281 1 97.44 92 LYS A C 1
ATOM 735 O O . LYS A 1 92 ? -13.555 19.219 -12.664 1 97.44 92 LYS A O 1
ATOM 740 N N . LEU A 1 93 ? -12.781 20.938 -11.523 1 98.5 93 LEU A N 1
ATOM 741 C CA . LEU A 1 93 ? -11.508 20.297 -11.227 1 98.5 93 LEU A CA 1
ATOM 742 C C . LEU A 1 93 ? -11.641 19.359 -10.031 1 98.5 93 LEU A C 1
ATOM 744 O O . LEU A 1 93 ? -12.328 19.672 -9.055 1 98.5 93 LEU A O 1
ATOM 748 N N . PRO A 1 94 ? -11.047 18.141 -10.117 1 98.69 94 PRO A N 1
ATOM 749 C CA . PRO A 1 94 ? -10.789 17.453 -8.852 1 98.69 94 PRO A CA 1
ATOM 750 C C . PRO A 1 94 ? -9.961 18.297 -7.879 1 98.69 94 PRO A C 1
ATOM 752 O O . PRO A 1 94 ? -9.195 19.156 -8.305 1 98.69 94 PRO A O 1
ATOM 755 N N . VAL A 1 95 ? -10.078 18.047 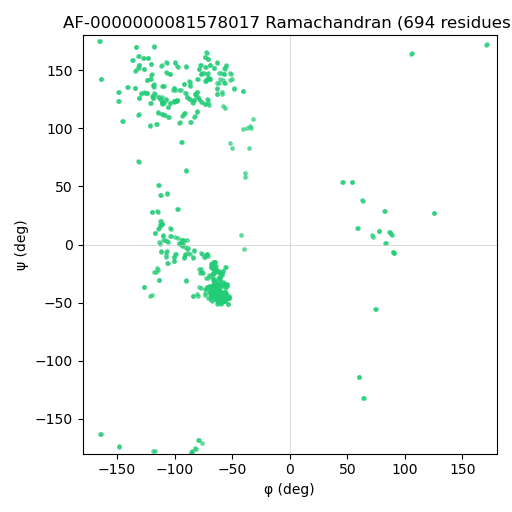-6.543 1 98.94 95 VAL A N 1
ATOM 756 C CA . VAL A 1 95 ? -9.438 18.953 -5.605 1 98.94 95 VAL A CA 1
ATOM 757 C C . VAL A 1 95 ? -8.836 18.156 -4.441 1 98.94 95 VAL A C 1
ATOM 759 O O . VAL A 1 95 ? -9.438 17.188 -3.971 1 98.94 95 VAL A O 1
ATOM 762 N N . HIS A 1 96 ? -7.656 18.484 -4.078 1 98.94 96 HIS A N 1
ATOM 763 C CA . HIS A 1 96 ? -6.938 17.969 -2.92 1 98.94 96 HIS A CA 1
ATOM 764 C C . HIS A 1 96 ? -6.797 19.047 -1.842 1 98.94 96 HIS A C 1
ATOM 766 O O . HIS A 1 96 ? -6.328 20.156 -2.117 1 98.94 96 HIS A O 1
ATOM 772 N N . LEU A 1 97 ? -7.289 18.797 -0.633 1 99 97 LEU A N 1
ATOM 773 C CA . LEU A 1 97 ? -7.02 19.688 0.482 1 99 97 LEU A CA 1
ATOM 774 C C . LEU A 1 97 ? -5.758 19.281 1.23 1 99 97 LEU A C 1
ATOM 776 O O . LEU A 1 97 ? -5.602 18.109 1.583 1 99 97 LEU A O 1
ATOM 780 N N . ASP A 1 98 ? -4.934 20.234 1.444 1 98.94 98 ASP A N 1
ATOM 781 C CA . ASP A 1 98 ? -3.695 19.984 2.18 1 98.94 98 ASP A CA 1
ATOM 782 C C . ASP A 1 98 ? -3.723 20.656 3.547 1 98.94 98 ASP A C 1
ATOM 784 O O . ASP A 1 98 ? -4.191 21.797 3.674 1 98.94 98 ASP A O 1
ATOM 788 N N . PHE A 1 99 ? -3.27 19.922 4.539 1 98.94 99 PHE A N 1
ATOM 789 C CA . PHE A 1 99 ? -3.066 20.422 5.895 1 98.94 99 PHE A CA 1
ATOM 790 C C . PHE A 1 99 ? -1.587 20.406 6.258 1 98.94 99 PHE A C 1
ATOM 792 O O . PHE A 1 99 ? -0.97 19.344 6.344 1 98.94 99 PHE A O 1
ATOM 799 N N . HIS A 1 100 ? -1.07 21.609 6.426 1 98.12 100 HIS A N 1
ATOM 800 C CA . HIS A 1 100 ? 0.378 21.734 6.535 1 98.12 100 HIS A CA 1
ATOM 801 C C . HIS A 1 100 ? 0.883 21.172 7.859 1 98.12 100 HIS A C 1
ATOM 803 O O . HIS A 1 100 ? 0.118 21.047 8.82 1 98.12 100 HIS A O 1
ATOM 809 N N . GLY A 1 101 ? 2.168 20.844 7.902 1 97.38 101 GLY A N 1
ATOM 810 C CA . GLY A 1 101 ? 2.824 20.391 9.109 1 97.38 101 GLY A CA 1
ATOM 811 C C . GLY A 1 101 ? 3.242 21.516 10.031 1 97.38 101 GLY A C 1
ATOM 812 O O . GLY A 1 101 ? 2.848 22.672 9.836 1 97.38 101 GLY A O 1
ATOM 813 N N . GLY A 1 102 ? 3.943 21.094 11.117 1 96.06 102 GLY A N 1
ATOM 814 C CA . GLY A 1 102 ? 4.434 22.094 12.055 1 96.06 102 GLY A CA 1
ATOM 815 C C . GLY A 1 102 ? 3.986 21.828 13.484 1 96.06 102 GLY A C 1
ATOM 816 O O . GLY A 1 102 ? 3.826 22.781 14.266 1 96.06 102 GLY A O 1
ATOM 817 N N . GLY A 1 103 ? 3.74 20.609 13.797 1 95.5 103 GLY A N 1
ATOM 818 C CA . GLY A 1 103 ? 3.383 20.25 15.156 1 95.5 103 GLY A CA 1
ATOM 819 C C . GLY A 1 103 ? 2.139 20.953 15.656 1 95.5 103 GLY A C 1
ATOM 820 O O . GLY A 1 103 ? 1.965 21.125 16.859 1 95.5 103 GLY A O 1
ATOM 821 N N . ALA A 1 104 ? 1.438 21.516 14.727 1 95.31 104 ALA A N 1
ATOM 822 C CA . ALA A 1 104 ? 0.212 22.266 15 1 95.31 104 ALA A CA 1
ATOM 823 C C . ALA A 1 104 ? 0.52 23.594 15.68 1 95.31 104 ALA A C 1
ATOM 825 O O . ALA A 1 104 ? -0.39 24.297 16.125 1 95.31 104 ALA A O 1
ATOM 826 N N . ALA A 1 105 ? 1.798 23.938 15.758 1 96.81 105 ALA A N 1
ATOM 827 C CA . ALA A 1 105 ? 2.188 25.172 16.453 1 96.81 105 ALA A CA 1
ATOM 828 C C . ALA A 1 105 ? 2.859 26.156 15.5 1 96.81 105 ALA A C 1
ATOM 830 O O . ALA A 1 105 ? 2.965 27.344 15.797 1 96.81 105 ALA A O 1
ATOM 831 N N . VAL A 1 106 ? 3.387 25.625 14.461 1 95.81 106 VAL A N 1
ATOM 832 C CA . VAL A 1 106 ? 4.047 26.469 13.469 1 95.81 106 VAL A CA 1
ATOM 833 C C . VAL A 1 106 ? 3.59 26.078 12.07 1 95.81 106 VAL A C 1
ATOM 835 O O . VAL A 1 106 ? 2.875 25.078 11.898 1 95.81 106 VAL A O 1
ATOM 838 N N . GLY A 1 107 ? 3.951 26.891 11.055 1 95.81 107 GLY A N 1
ATOM 839 C CA . GLY A 1 107 ? 3.582 26.656 9.672 1 95.81 107 GLY A CA 1
ATOM 840 C C . GLY A 1 107 ? 2.49 27.578 9.172 1 95.81 107 GLY A C 1
ATOM 841 O O . GLY A 1 107 ? 1.818 28.234 9.969 1 95.81 107 GLY A O 1
ATOM 842 N N . ASP A 1 108 ? 2.387 27.609 7.926 1 97.12 108 ASP A N 1
ATOM 843 C CA . ASP A 1 108 ? 1.418 28.453 7.242 1 97.12 108 ASP A CA 1
ATOM 844 C C . ASP A 1 108 ? 1.23 28.031 5.789 1 97.12 108 ASP A C 1
ATOM 846 O O . ASP A 1 108 ? 1.541 26.891 5.434 1 97.12 108 ASP A O 1
ATOM 850 N N . LEU A 1 109 ? 0.67 28.875 4.98 1 97.62 109 LEU A N 1
ATOM 851 C CA . LEU A 1 109 ? 0.292 28.547 3.611 1 97.62 109 LEU A CA 1
ATOM 852 C C . LEU A 1 109 ? 1.525 28.406 2.725 1 97.62 109 LEU A C 1
ATOM 854 O O . LEU A 1 109 ? 1.435 27.906 1.602 1 97.62 109 LEU A O 1
ATOM 858 N N . ASP A 1 110 ? 2.676 28.75 3.242 1 96.31 110 ASP A N 1
ATOM 859 C CA . ASP A 1 110 ? 3.895 28.656 2.443 1 96.31 110 ASP A CA 1
ATOM 860 C C . ASP A 1 110 ? 4.684 27.391 2.791 1 96.31 110 ASP A C 1
ATOM 862 O O . ASP A 1 110 ? 5.598 27.016 2.061 1 96.31 110 ASP A O 1
ATOM 866 N N . THR A 1 111 ? 4.363 26.75 3.881 1 95.94 111 THR A N 1
ATOM 867 C CA . THR A 1 111 ? 5.164 25.672 4.434 1 95.94 111 THR A CA 1
ATOM 868 C C . THR A 1 111 ? 5.336 24.547 3.408 1 95.94 111 THR A C 1
ATOM 870 O O . THR A 1 111 ? 6.453 24.094 3.162 1 95.94 111 THR A O 1
ATOM 873 N N . GLU A 1 112 ? 4.266 24.078 2.77 1 96.94 112 GLU A N 1
ATOM 874 C CA . GLU A 1 112 ? 4.336 22.984 1.807 1 96.94 112 GLU A CA 1
ATOM 875 C C . GLU A 1 112 ? 4.062 23.469 0.389 1 96.94 112 GLU A C 1
ATOM 877 O O . GLU A 1 112 ? 3.795 22.672 -0.511 1 96.94 112 GLU A O 1
ATOM 882 N N . ALA A 1 113 ? 4.168 24.812 0.142 1 97.44 113 ALA A N 1
ATOM 883 C CA . ALA A 1 113 ? 3.799 25.391 -1.15 1 97.44 113 ALA A CA 1
ATOM 884 C C . ALA A 1 113 ? 4.57 24.719 -2.285 1 97.44 113 ALA A C 1
ATOM 886 O O . ALA A 1 113 ? 4.008 24.438 -3.346 1 97.44 113 ALA A O 1
ATOM 887 N N . HIS A 1 114 ? 5.863 24.469 -2.08 1 97.25 114 HIS A N 1
ATOM 888 C CA . HIS A 1 114 ? 6.695 23.891 -3.133 1 97.25 114 HIS A CA 1
ATOM 889 C C . HIS A 1 114 ? 6.238 22.484 -3.477 1 97.25 114 HIS A C 1
ATOM 891 O O . HIS A 1 114 ? 6.289 22.078 -4.641 1 97.25 114 HIS A O 1
ATOM 897 N N . ILE A 1 115 ? 5.781 21.719 -2.525 1 98.25 115 ILE A N 1
ATOM 898 C CA . ILE A 1 115 ? 5.285 20.359 -2.734 1 98.25 115 ILE A CA 1
ATOM 899 C C . ILE A 1 115 ? 3.918 20.422 -3.408 1 98.25 115 ILE A C 1
ATOM 901 O O . ILE A 1 115 ? 3.65 19.656 -4.344 1 98.25 115 ILE A O 1
ATOM 905 N N . LEU A 1 116 ? 3.055 21.328 -2.953 1 98.75 116 LEU A N 1
ATOM 906 C CA . LEU A 1 116 ? 1.695 21.438 -3.471 1 98.75 116 LEU A CA 1
ATOM 907 C C . LEU A 1 116 ? 1.703 21.828 -4.941 1 98.75 116 LEU A C 1
ATOM 909 O O . LEU A 1 116 ? 0.874 21.359 -5.723 1 98.75 116 LEU A O 1
ATOM 913 N N . LYS A 1 117 ? 2.623 22.719 -5.301 1 98.75 117 LYS A N 1
ATOM 914 C CA . LYS A 1 117 ? 2.76 23.125 -6.699 1 98.75 117 LYS A CA 1
ATOM 915 C C . LYS A 1 117 ? 3.133 21.922 -7.57 1 98.75 117 LYS A C 1
ATOM 917 O O . LYS A 1 117 ? 2.707 21.828 -8.727 1 98.75 117 LYS A O 1
ATOM 922 N N . GLU A 1 118 ? 3.939 20.969 -7.031 1 98.44 118 GLU A N 1
ATOM 923 C CA . GLU A 1 118 ? 4.242 19.734 -7.738 1 98.44 118 GLU A CA 1
ATOM 924 C C . GLU A 1 118 ? 2.982 18.891 -7.953 1 98.44 118 GLU A C 1
ATOM 926 O O . GLU A 1 118 ? 2.775 18.328 -9.031 1 98.44 118 GLU A O 1
ATOM 931 N N . TYR A 1 119 ? 2.135 18.797 -6.891 1 98.69 119 TYR A N 1
ATOM 932 C CA . TYR A 1 119 ? 0.896 18.047 -7.016 1 98.69 119 TYR A CA 1
ATOM 933 C C . TYR A 1 119 ? 0.011 18.609 -8.117 1 98.69 119 TYR A C 1
ATOM 935 O O . TYR A 1 119 ? -0.546 17.875 -8.922 1 98.69 119 TYR A O 1
ATOM 943 N N . VAL A 1 120 ? -0.123 19.938 -8.141 1 98.69 120 VAL A N 1
ATOM 944 C CA . VAL A 1 120 ? -0.954 20.609 -9.125 1 98.69 120 VAL A CA 1
ATOM 945 C C . VAL A 1 120 ? -0.422 20.328 -10.531 1 98.69 120 VAL A C 1
ATOM 947 O O . VAL A 1 120 ? -1.183 19.953 -11.422 1 98.69 120 VAL A O 1
ATOM 950 N N . ALA A 1 121 ? 0.87 20.5 -10.68 1 97.75 121 ALA A N 1
ATOM 951 C CA . ALA A 1 121 ? 1.486 20.391 -12 1 97.75 121 ALA A CA 1
ATOM 952 C C . ALA A 1 121 ? 1.47 18.953 -12.5 1 97.75 121 ALA A C 1
ATOM 954 O O . ALA A 1 121 ? 1.193 18.703 -13.68 1 97.75 121 ALA A O 1
ATOM 955 N N . ARG A 1 122 ? 1.724 18 -11.672 1 96.12 122 ARG A N 1
ATOM 956 C CA . ARG A 1 122 ? 1.883 16.609 -12.078 1 96.12 122 ARG A CA 1
ATOM 957 C C . ARG A 1 122 ? 0.532 15.914 -12.188 1 96.12 122 ARG A C 1
ATOM 959 O O . ARG A 1 122 ? 0.277 15.188 -13.156 1 96.12 122 ARG A O 1
ATOM 966 N N . ALA A 1 123 ? -0.326 16.141 -11.203 1 97.19 123 ALA A N 1
ATOM 967 C CA . ALA A 1 123 ? -1.588 15.398 -11.148 1 97.19 123 ALA A CA 1
ATOM 968 C C . ALA A 1 123 ? -2.695 16.156 -11.875 1 97.19 123 ALA A C 1
ATOM 970 O O . ALA A 1 123 ? -3.791 15.625 -12.07 1 97.19 123 ALA A O 1
ATOM 971 N N . ARG A 1 124 ? -2.469 17.422 -12.234 1 97.06 124 ARG A N 1
ATOM 972 C CA . ARG A 1 124 ? -3.449 18.297 -12.875 1 97.06 124 ARG A CA 1
ATOM 973 C C . ARG A 1 124 ? -4.738 18.359 -12.055 1 97.06 124 ARG A C 1
ATOM 975 O O . ARG A 1 124 ? -5.82 18.078 -12.578 1 97.06 124 ARG A O 1
ATOM 982 N N . ILE A 1 125 ? -4.582 18.672 -10.836 1 98.44 125 ILE A N 1
ATOM 983 C CA . ILE A 1 125 ? -5.691 18.875 -9.906 1 98.44 125 ILE A CA 1
ATOM 984 C C . ILE A 1 125 ? -5.574 20.234 -9.234 1 98.44 125 ILE A C 1
ATOM 986 O O . ILE A 1 125 ? -4.508 20.859 -9.258 1 98.44 125 ILE A O 1
ATOM 990 N N . ALA A 1 126 ? -6.676 20.719 -8.688 1 98.88 126 ALA A N 1
ATOM 991 C CA . ALA A 1 126 ? -6.586 21.859 -7.781 1 98.88 126 ALA A CA 1
ATOM 992 C C . ALA A 1 126 ? -6.125 21.422 -6.395 1 98.88 126 ALA A C 1
ATOM 994 O O . ALA A 1 126 ? -6.32 20.266 -6.004 1 98.88 126 ALA A O 1
ATOM 995 N N . VAL A 1 127 ? -5.48 22.297 -5.727 1 98.94 127 VAL A N 1
ATOM 996 C CA . VAL A 1 127 ? -5.109 22.078 -4.332 1 98.94 127 VAL A CA 1
ATOM 997 C C . VAL A 1 127 ? -5.598 23.234 -3.475 1 98.94 127 VAL A C 1
ATOM 999 O O . VAL A 1 127 ? -5.465 24.406 -3.857 1 98.94 127 VAL A O 1
ATOM 1002 N N . VAL A 1 128 ? -6.25 22.969 -2.381 1 98.94 128 VAL A N 1
ATOM 1003 C CA . VAL A 1 128 ? -6.645 23.938 -1.373 1 98.94 128 VAL A CA 1
ATOM 1004 C C . VAL A 1 128 ? -5.809 23.75 -0.11 1 98.94 128 VAL A C 1
ATOM 1006 O O . VAL A 1 128 ? -5.891 22.703 0.545 1 98.94 128 VAL A O 1
ATOM 1009 N N . ASP A 1 129 ? -4.996 24.703 0.136 1 98.88 129 ASP A N 1
ATOM 1010 C CA . ASP A 1 129 ? -4.211 24.719 1.367 1 98.88 129 ASP A CA 1
ATOM 1011 C C . ASP A 1 129 ? -4.938 25.484 2.471 1 98.88 129 ASP A C 1
ATOM 1013 O O . ASP A 1 129 ? -5.547 26.516 2.213 1 98.88 129 ASP A O 1
ATOM 1017 N N . VAL A 1 130 ? -4.91 24.969 3.703 1 98.94 130 VAL A N 1
ATOM 1018 C CA . VAL A 1 130 ? -5.684 25.531 4.801 1 98.94 130 VAL A CA 1
ATOM 1019 C C . VAL A 1 130 ? -4.734 26.141 5.84 1 98.94 130 VAL A C 1
ATOM 1021 O O . VAL A 1 130 ? -3.809 25.469 6.305 1 98.94 130 VAL A O 1
ATOM 1024 N N . ASP A 1 131 ? -4.949 27.344 6.141 1 98.81 131 ASP A N 1
ATOM 1025 C CA . ASP A 1 131 ? -4.195 28.016 7.199 1 98.81 131 ASP A CA 1
ATOM 1026 C C . ASP A 1 131 ? -4.895 27.859 8.547 1 98.81 131 ASP A C 1
ATOM 1028 O O . ASP A 1 131 ? -5.238 28.859 9.188 1 98.81 131 ASP A O 1
ATOM 1032 N N . TYR A 1 132 ? -4.984 26.609 8.984 1 98.88 132 TYR A N 1
ATOM 1033 C CA . TYR A 1 132 ? -5.738 26.328 10.203 1 98.88 132 TYR A CA 1
ATOM 1034 C C . TYR A 1 132 ? -5.105 27.016 11.406 1 98.88 132 TYR A C 1
ATOM 1036 O O . TYR A 1 132 ? -3.928 27.375 11.383 1 98.88 132 TYR A O 1
ATOM 1044 N N . ARG A 1 133 ? -5.902 27.266 12.484 1 98.62 133 ARG A N 1
ATOM 1045 C CA . ARG A 1 133 ? -5.457 27.969 13.68 1 98.62 133 ARG A CA 1
ATOM 1046 C C . ARG A 1 133 ? -4.52 27.109 14.516 1 98.62 133 ARG A C 1
ATOM 1048 O O . ARG A 1 133 ? -4.73 25.906 14.656 1 98.62 133 ARG A O 1
ATOM 1055 N N . LEU A 1 134 ? -3.502 27.719 15.094 1 98.25 134 LEU A N 1
ATOM 1056 C CA . LEU A 1 134 ? -2.389 27 15.695 1 98.25 134 LEU A CA 1
ATOM 1057 C C . LEU A 1 134 ? -2.453 27.062 17.219 1 98.25 134 LEU A C 1
ATOM 1059 O O . LEU A 1 134 ? -2.947 28.031 17.781 1 98.25 134 LEU A O 1
ATOM 1063 N N . ILE A 1 135 ? -1.993 26.016 17.844 1 96.62 135 ILE A N 1
ATOM 1064 C CA . ILE A 1 135 ? -1.714 26.031 19.266 1 96.62 135 ILE A CA 1
ATOM 1065 C C . ILE A 1 135 ? -0.507 26.922 19.562 1 96.62 135 ILE A C 1
ATOM 1067 O O . ILE A 1 135 ? 0.352 27.109 18.688 1 96.62 135 ILE A O 1
ATOM 1071 N N . PRO A 1 136 ? -0.285 27.5 20.672 1 95.31 136 PRO A N 1
ATOM 1072 C CA . PRO A 1 136 ? -1.188 27.359 21.828 1 95.31 136 PRO A CA 1
ATOM 1073 C C . PRO A 1 136 ? -2.27 28.438 21.859 1 95.31 136 PRO A C 1
ATOM 1075 O O . PRO A 1 136 ? -3.117 28.453 22.75 1 95.31 136 PRO A O 1
ATOM 1078 N N . GLU A 1 137 ? -2.25 29.422 20.844 1 96.31 137 GLU A N 1
ATOM 1079 C CA . GLU A 1 137 ? -3.248 30.484 20.828 1 96.31 137 GLU A CA 1
ATOM 1080 C C . GLU A 1 137 ? -4.66 29.906 20.734 1 96.31 137 GLU A C 1
ATOM 1082 O O . GLU A 1 137 ? -5.598 30.469 21.312 1 96.31 137 GLU A O 1
ATOM 1087 N N . TYR A 1 138 ? -4.785 28.859 20.016 1 97.38 138 TYR A N 1
ATOM 1088 C CA . TYR A 1 138 ? -6.039 28.125 19.906 1 97.38 138 TYR A CA 1
ATOM 1089 C C . TYR A 1 138 ? -5.879 26.703 20.453 1 97.38 138 TYR A C 1
ATOM 1091 O O . TYR A 1 138 ? -4.957 25.984 20.047 1 97.38 138 TYR A O 1
ATOM 1099 N N . LYS A 1 139 ? -6.762 26.297 21.312 1 95.62 139 LYS A N 1
ATOM 1100 C CA . LYS A 1 139 ? -6.605 25.016 22 1 95.62 139 LYS A CA 1
ATOM 1101 C C . LYS A 1 139 ? -6.824 23.844 21.047 1 95.62 139 LYS A C 1
ATOM 1103 O O . LYS A 1 139 ? -7.684 23.922 20.172 1 95.62 139 LYS A O 1
ATOM 1108 N N . PHE A 1 140 ? -6.09 22.766 21.172 1 96.56 140 PHE A N 1
ATOM 1109 C CA . PHE A 1 140 ? -6.375 21.5 20.516 1 96.56 140 PHE A CA 1
ATOM 1110 C C . PHE A 1 140 ? -7.75 20.969 20.906 1 96.56 140 PHE A C 1
ATOM 1112 O O . PHE A 1 140 ? -8.148 21.078 22.062 1 96.56 140 PHE A O 1
ATOM 1119 N N . PRO A 1 141 ? -8.57 20.594 19.922 1 97.94 141 PRO A N 1
ATOM 1120 C CA . PRO A 1 141 ? -8.242 20.266 18.531 1 97.94 141 PRO A CA 1
ATOM 1121 C C . PRO A 1 141 ? -8.812 21.281 17.531 1 97.94 141 PRO A C 1
ATOM 1123 O O . PRO A 1 141 ? -9.336 20.906 16.484 1 97.94 141 PRO A O 1
ATOM 1126 N N . THR A 1 142 ? -8.734 22.562 17.812 1 98.44 142 THR A N 1
ATOM 1127 C CA . THR A 1 142 ? -9.273 23.625 16.984 1 98.44 142 THR A CA 1
ATOM 1128 C C . THR A 1 142 ? -8.773 23.484 15.539 1 98.44 142 THR A C 1
ATOM 1130 O O . THR A 1 142 ? -9.555 23.594 14.594 1 98.44 142 THR A O 1
ATOM 1133 N N . GLY A 1 143 ? -7.488 23.25 15.367 1 98.56 143 GLY A N 1
ATOM 1134 C CA . GLY A 1 143 ? -6.926 23.094 14.039 1 98.56 143 GLY A CA 1
ATOM 1135 C C . GLY A 1 143 ? -7.551 21.953 13.258 1 98.56 143 GLY A C 1
ATOM 1136 O O . GLY A 1 143 ? -7.836 22.094 12.062 1 98.56 143 GLY A O 1
ATOM 1137 N N . VAL A 1 144 ? -7.793 20.812 13.938 1 98.81 144 VAL A N 1
ATOM 1138 C CA . VAL A 1 144 ? -8.445 19.672 13.305 1 98.81 144 VAL A CA 1
ATOM 1139 C C . VAL A 1 144 ? -9.852 20.047 12.867 1 98.81 144 VAL A C 1
ATOM 1141 O O . VAL A 1 144 ? -10.266 19.734 11.75 1 98.81 144 VAL A O 1
ATOM 1144 N N . LYS A 1 145 ? -10.547 20.766 13.734 1 98.81 145 LYS A N 1
ATOM 1145 C CA . LYS A 1 145 ? -11.906 21.203 13.43 1 98.81 145 LYS A CA 1
ATOM 1146 C C . LYS A 1 145 ? -11.93 22.188 12.258 1 98.81 145 LYS A C 1
ATOM 1148 O O . LYS A 1 145 ? -12.82 22.125 11.414 1 98.81 145 LYS A O 1
ATOM 1153 N N . ASP A 1 146 ? -10.938 23.094 12.227 1 98.94 146 ASP A N 1
ATOM 1154 C CA . ASP A 1 146 ? -10.805 24.016 11.102 1 98.94 146 ASP A CA 1
ATOM 1155 C C . ASP A 1 146 ? -10.688 23.25 9.781 1 98.94 146 ASP A C 1
ATOM 1157 O O . ASP A 1 146 ? -11.352 23.578 8.797 1 98.94 146 ASP A O 1
ATOM 1161 N N . CYS A 1 147 ? -9.898 22.234 9.781 1 98.94 147 CYS A N 1
ATOM 1162 C CA . CYS A 1 147 ? -9.602 21.5 8.562 1 98.94 147 CYS A CA 1
ATOM 1163 C C . CYS A 1 147 ? -10.797 20.656 8.141 1 98.94 147 CYS A C 1
ATOM 1165 O O . CYS A 1 147 ? -11.086 20.531 6.945 1 98.94 147 CYS A O 1
ATOM 1167 N N . PHE A 1 148 ? -11.492 20.078 9.133 1 98.94 148 PHE A N 1
ATOM 1168 C CA . PHE A 1 148 ? -12.727 19.359 8.828 1 98.94 148 PHE A CA 1
ATOM 1169 C C . PHE A 1 148 ? -13.766 20.312 8.234 1 98.94 148 PHE A C 1
ATOM 1171 O O . PHE A 1 148 ? -14.398 19.984 7.227 1 98.94 148 PHE A O 1
ATOM 1178 N N . GLU A 1 149 ? -13.883 21.453 8.805 1 98.94 149 GLU A N 1
ATOM 1179 C CA . GLU A 1 149 ? -14.844 22.438 8.312 1 98.94 149 GLU A CA 1
ATOM 1180 C C . GLU A 1 149 ? -14.453 22.938 6.922 1 98.94 149 GLU A C 1
ATOM 1182 O O . GLU A 1 149 ? -15.32 23.219 6.098 1 98.94 149 GLU A O 1
ATOM 1187 N N . ALA A 1 150 ? -13.148 23.125 6.691 1 98.94 150 ALA A N 1
ATOM 1188 C CA . ALA A 1 150 ? -12.688 23.5 5.359 1 98.94 150 ALA A CA 1
ATOM 1189 C C . ALA A 1 150 ? -13.086 22.453 4.32 1 98.94 150 ALA A C 1
ATOM 1191 O O . ALA A 1 150 ? -13.516 22.812 3.217 1 98.94 150 ALA A O 1
ATOM 1192 N N . THR A 1 151 ? -12.953 21.172 4.664 1 98.94 151 THR A N 1
ATOM 1193 C CA . THR A 1 151 ? -13.312 20.078 3.764 1 98.94 151 THR A CA 1
ATOM 1194 C C . THR A 1 151 ? -14.812 20.109 3.469 1 98.94 151 THR A C 1
ATOM 1196 O O . THR A 1 151 ? -15.227 19.969 2.316 1 98.94 151 THR A O 1
ATOM 1199 N N . LYS A 1 152 ? -15.594 20.328 4.48 1 98.81 152 LYS A N 1
ATOM 1200 C CA . LYS A 1 152 ? -17.031 20.453 4.316 1 98.81 152 LYS A CA 1
ATOM 1201 C C . LYS A 1 152 ? -17.391 21.656 3.432 1 98.81 152 LYS A C 1
ATOM 1203 O O . LYS A 1 152 ? -18.25 21.547 2.561 1 98.81 152 LYS A O 1
ATOM 1208 N N . TYR A 1 153 ? -16.734 22.734 3.689 1 98.81 153 TYR A N 1
ATOM 1209 C CA . TYR A 1 153 ? -16.969 23.969 2.926 1 98.81 153 TYR A CA 1
ATOM 1210 C C . TYR A 1 153 ? -16.703 23.734 1.442 1 98.81 153 TYR A C 1
ATOM 1212 O O . TYR A 1 153 ? -17.5 24.125 0.596 1 98.81 153 TYR A O 1
ATOM 1220 N N . VAL A 1 154 ? -15.547 23.109 1.105 1 98.81 154 VAL A N 1
ATOM 1221 C CA . VAL A 1 154 ? -15.172 22.828 -0.277 1 98.81 154 VAL A CA 1
ATOM 1222 C C . VAL A 1 154 ? -16.219 21.922 -0.923 1 98.81 154 VAL A C 1
ATOM 1224 O O . VAL A 1 154 ? -16.609 22.125 -2.074 1 98.81 154 VAL A O 1
ATOM 1227 N N . TYR A 1 155 ? -16.672 20.906 -0.182 1 98.81 155 TYR A N 1
ATOM 1228 C CA . TYR A 1 155 ? -17.703 20 -0.67 1 98.81 155 TYR A CA 1
ATOM 1229 C C . TYR A 1 155 ? -19 20.75 -0.96 1 98.81 155 TYR A C 1
ATOM 1231 O O . TYR A 1 155 ? -19.578 20.609 -2.047 1 98.81 155 TYR A O 1
ATOM 1239 N N . GLU A 1 156 ? -19.453 21.578 -0.027 1 98.44 156 GLU A N 1
ATOM 1240 C CA . GLU A 1 156 ? -20.734 22.25 -0.11 1 98.44 156 GLU A CA 1
ATOM 1241 C C . GLU A 1 156 ? -20.703 23.359 -1.162 1 98.44 156 GLU A C 1
ATOM 1243 O O . GLU A 1 156 ? -21.734 23.672 -1.766 1 98.44 156 GLU A O 1
ATOM 1248 N N . HIS A 1 157 ? -19.594 23.953 -1.42 1 98.44 157 HIS A N 1
ATOM 1249 C CA . HIS A 1 157 ? -19.469 25.078 -2.342 1 98.44 157 HIS A CA 1
ATOM 1250 C C . HIS A 1 157 ? -18.688 24.688 -3.586 1 98.44 157 HIS A C 1
ATOM 1252 O O . HIS A 1 157 ? -18.078 25.547 -4.234 1 98.44 157 HIS A O 1
ATOM 1258 N N . ALA A 1 158 ? -18.594 23.438 -3.877 1 98.44 158 ALA A N 1
ATOM 1259 C CA . ALA A 1 158 ? -17.781 22.906 -4.973 1 98.44 158 ALA A CA 1
ATOM 1260 C C . ALA A 1 158 ? -18.109 23.609 -6.289 1 98.44 158 ALA A C 1
ATOM 1262 O O . ALA A 1 158 ? -17.219 24.031 -7.023 1 98.44 158 ALA A O 1
ATOM 1263 N N . ASP A 1 159 ? -19.375 23.797 -6.578 1 97.44 159 ASP A N 1
ATOM 1264 C CA . ASP A 1 159 ? -19.812 24.406 -7.828 1 97.44 159 ASP A CA 1
ATOM 1265 C C . ASP A 1 159 ? -19.297 25.844 -7.945 1 97.44 159 ASP A C 1
ATOM 1267 O O . ASP A 1 159 ? -18.766 26.234 -8.984 1 97.44 159 ASP A O 1
ATOM 1271 N N . GLU A 1 160 ? -19.453 26.578 -6.891 1 96.88 160 GLU A N 1
ATOM 1272 C CA . GLU A 1 160 ? -19.016 27.969 -6.859 1 96.88 160 GLU A CA 1
ATOM 1273 C C . GLU A 1 160 ? -17.5 28.078 -6.988 1 96.88 160 GLU A C 1
ATOM 1275 O O . GLU A 1 160 ? -16.984 29.016 -7.602 1 96.88 160 GLU A O 1
ATOM 1280 N N . LEU A 1 161 ? -16.812 27.047 -6.457 1 97.81 161 LEU A N 1
ATOM 1281 C CA . LEU A 1 161 ? -15.352 27.078 -6.422 1 97.81 161 LEU A CA 1
ATOM 1282 C C . LEU A 1 161 ? -14.766 26.438 -7.68 1 97.81 161 LEU A C 1
ATOM 1284 O O . LEU A 1 161 ? -13.555 26.5 -7.898 1 97.81 161 LEU A O 1
ATOM 1288 N N . GLY A 1 162 ? -15.625 25.828 -8.469 1 97.88 162 GLY A N 1
ATOM 1289 C CA . GLY A 1 162 ? -15.164 25.188 -9.688 1 97.88 162 GLY A CA 1
ATOM 1290 C C . GLY A 1 162 ? -14.586 23.797 -9.445 1 97.88 162 GLY A C 1
ATOM 1291 O O . GLY A 1 162 ? -13.68 23.359 -10.156 1 97.88 162 GLY A O 1
ATOM 1292 N N . PHE A 1 163 ? -15.039 23.141 -8.453 1 98.56 163 PHE A N 1
ATOM 1293 C CA . PHE A 1 163 ? -14.523 21.812 -8.117 1 98.56 163 PHE A CA 1
ATOM 1294 C C . PHE A 1 163 ? -15.57 20.75 -8.391 1 98.56 163 PHE A C 1
ATOM 1296 O O . PHE A 1 163 ? -16.766 21.047 -8.492 1 98.56 163 PHE A O 1
ATOM 1303 N N . ASP A 1 164 ? -15.141 19.531 -8.648 1 98.44 164 ASP A N 1
ATOM 1304 C CA . ASP A 1 164 ? -15.984 18.344 -8.688 1 98.44 164 ASP A CA 1
ATOM 1305 C C . ASP A 1 164 ? -16.219 17.781 -7.281 1 98.44 164 ASP A C 1
ATOM 1307 O O . ASP A 1 164 ? -15.305 17.234 -6.668 1 98.44 164 ASP A O 1
ATOM 1311 N N . LYS A 1 165 ? -17.422 17.875 -6.719 1 97.81 165 LYS A N 1
ATOM 1312 C CA . LYS A 1 165 ? -17.734 17.5 -5.344 1 97.81 165 LYS A CA 1
ATOM 1313 C C . LYS A 1 165 ? -17.547 16 -5.137 1 97.81 165 LYS A C 1
ATOM 1315 O O . LYS A 1 165 ? -17.469 15.523 -4 1 97.81 165 LYS A O 1
ATOM 1320 N N . ASN A 1 166 ? -17.453 15.242 -6.23 1 98.19 166 ASN A N 1
ATOM 1321 C CA . ASN A 1 166 ? -17.297 13.789 -6.125 1 98.19 166 ASN A CA 1
ATOM 1322 C C . ASN A 1 166 ? -15.836 13.375 -6.219 1 98.19 166 ASN A C 1
ATOM 1324 O O . ASN A 1 166 ? -15.523 12.18 -6.211 1 98.19 166 ASN A O 1
ATOM 1328 N N . SER A 1 167 ? -14.938 14.305 -6.359 1 98.69 167 SER A N 1
ATOM 1329 C CA . SER A 1 167 ? -13.508 14.047 -6.496 1 98.69 167 SER A CA 1
ATOM 1330 C C . SER A 1 167 ? -12.688 14.914 -5.547 1 98.69 167 SER A C 1
ATOM 1332 O O . SER A 1 167 ? -11.969 15.812 -5.988 1 98.69 167 SER A O 1
ATOM 1334 N N . ILE A 1 168 ? -12.781 14.586 -4.211 1 98.94 168 ILE A N 1
ATOM 1335 C CA . ILE A 1 168 ? -12.109 15.32 -3.148 1 98.94 168 ILE A CA 1
ATOM 1336 C C . ILE A 1 168 ? -11.141 14.406 -2.406 1 98.94 168 ILE A C 1
ATOM 1338 O O . ILE A 1 168 ? -11.492 13.266 -2.072 1 98.94 168 ILE A O 1
ATOM 1342 N N . SER A 1 169 ? -9.945 14.766 -2.262 1 98.94 169 SER A N 1
ATOM 1343 C CA . SER A 1 169 ? -8.961 14.07 -1.439 1 98.94 169 SER A CA 1
ATOM 1344 C C . SER A 1 169 ? -8.367 15.008 -0.39 1 98.94 169 SER A C 1
ATOM 1346 O O . SER A 1 169 ? -8.492 16.234 -0.493 1 98.94 169 SER A O 1
ATOM 1348 N N . VAL A 1 170 ? -7.758 14.43 0.682 1 99 170 VAL A N 1
ATOM 1349 C CA . VAL A 1 170 ? -7.098 15.219 1.717 1 99 170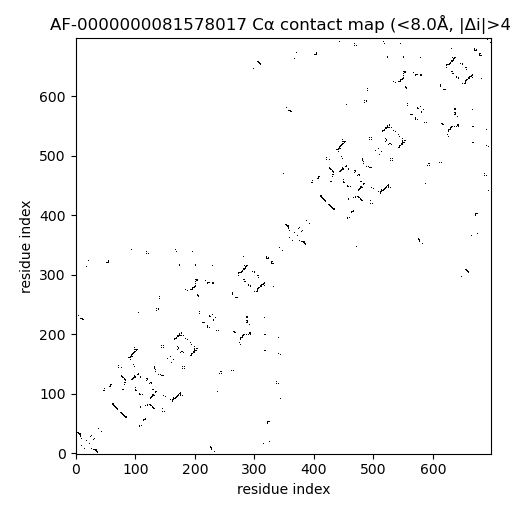 VAL A CA 1
ATOM 1350 C C . VAL A 1 170 ? -5.707 14.656 1.996 1 99 170 VAL A C 1
ATOM 1352 O O . VAL A 1 170 ? -5.445 13.477 1.73 1 99 170 VAL A O 1
ATOM 1355 N N . GLY A 1 171 ? -4.82 15.477 2.467 1 98.88 171 GLY A N 1
ATOM 1356 C CA . GLY A 1 171 ? -3.482 15.023 2.814 1 98.88 171 GLY A CA 1
ATOM 1357 C C . GLY A 1 171 ? -2.721 16.016 3.668 1 98.88 171 GLY A C 1
ATOM 1358 O O . GLY A 1 171 ? -3.242 17.094 4 1 98.88 171 GLY A O 1
ATOM 1359 N N . GLY A 1 172 ? -1.571 15.656 4.09 1 98.69 172 GLY A N 1
ATOM 1360 C CA . GLY A 1 172 ? -0.663 16.484 4.875 1 98.69 172 GLY A CA 1
ATOM 1361 C C . GLY A 1 172 ? 0.524 15.703 5.418 1 98.69 172 GLY A C 1
ATOM 1362 O O . GLY A 1 172 ? 0.589 14.477 5.281 1 98.69 172 GLY A O 1
ATOM 1363 N N . VAL A 1 173 ? 1.464 16.438 5.992 1 98.25 173 VAL A N 1
ATOM 1364 C CA . VAL A 1 173 ? 2.666 15.82 6.547 1 98.25 173 VAL A CA 1
ATOM 1365 C C . VAL A 1 173 ? 2.758 16.125 8.039 1 98.25 173 VAL A C 1
ATOM 1367 O O . VAL A 1 173 ? 2.338 17.203 8.492 1 98.25 173 VAL A O 1
ATOM 1370 N N . SER A 1 174 ? 3.312 15.18 8.82 1 98.19 174 SER A N 1
ATOM 1371 C CA . SER A 1 174 ? 3.541 15.367 10.25 1 98.19 174 SER A CA 1
ATOM 1372 C C . SER A 1 174 ? 2.232 15.633 10.992 1 98.19 174 SER A C 1
ATOM 1374 O O . SER A 1 174 ? 1.312 14.812 10.945 1 98.19 174 SER A O 1
ATOM 1376 N N . ALA A 1 175 ? 2.078 16.906 11.562 1 98.38 175 ALA A N 1
ATOM 1377 C CA . ALA A 1 175 ? 0.815 17.297 12.188 1 98.38 175 ALA A CA 1
ATOM 1378 C C . ALA A 1 175 ? -0.312 17.344 11.156 1 98.38 175 ALA A C 1
ATOM 1380 O O . ALA A 1 175 ? -1.461 17.031 11.477 1 98.38 175 ALA A O 1
ATOM 1381 N N . GLY A 1 176 ? 0.034 17.719 9.938 1 98.69 176 GLY A N 1
ATOM 1382 C CA . GLY A 1 176 ? -0.938 17.672 8.859 1 98.69 176 GLY A CA 1
ATOM 1383 C C . GLY A 1 176 ? -1.379 16.25 8.523 1 98.69 176 GLY A C 1
ATOM 1384 O O . GLY A 1 176 ? -2.514 16.031 8.094 1 98.69 176 GLY A O 1
ATOM 1385 N N . GLY A 1 177 ? -0.43 15.281 8.664 1 98.88 177 GLY A N 1
ATOM 1386 C CA . GLY A 1 177 ? -0.792 13.883 8.531 1 98.88 177 GLY A CA 1
ATOM 1387 C C . GLY A 1 177 ? -1.793 13.43 9.578 1 98.88 177 GLY A C 1
ATOM 1388 O O . GLY A 1 177 ? -2.729 12.688 9.266 1 98.88 177 GLY A O 1
ATOM 1389 N N . HIS A 1 178 ? -1.604 13.883 10.812 1 98.88 178 HIS A N 1
ATOM 1390 C CA . HIS A 1 178 ? -2.584 13.648 11.867 1 98.88 178 HIS A CA 1
ATOM 1391 C C . HIS A 1 178 ? -3.959 14.18 11.469 1 98.88 178 HIS A C 1
ATOM 1393 O O . HIS A 1 178 ? -4.961 13.469 11.586 1 98.88 178 HIS A O 1
ATOM 1399 N N . ILE A 1 179 ? -3.943 15.367 10.992 1 98.88 179 ILE A N 1
ATOM 1400 C CA . ILE A 1 179 ? -5.18 16.078 10.703 1 98.88 179 ILE A CA 1
ATOM 1401 C C . ILE A 1 179 ? -5.922 15.391 9.562 1 98.88 179 ILE A C 1
ATOM 1403 O O . ILE A 1 179 ? -7.129 15.164 9.641 1 98.88 179 ILE A O 1
ATOM 1407 N N . CYS A 1 180 ? -5.223 15.023 8.484 1 98.94 180 CYS A N 1
ATOM 1408 C CA . CYS A 1 180 ? -5.926 14.453 7.34 1 98.94 180 CYS A CA 1
ATOM 1409 C C . CYS A 1 180 ? -6.523 13.094 7.691 1 98.94 180 CYS A C 1
ATOM 1411 O O . CYS A 1 180 ? -7.602 12.75 7.207 1 98.94 180 CYS A O 1
ATOM 1413 N N . LEU A 1 181 ? -5.836 12.32 8.539 1 98.94 181 LEU A N 1
ATOM 1414 C CA . LEU A 1 181 ? -6.375 11.039 8.984 1 98.94 181 LEU A CA 1
ATOM 1415 C C . LEU A 1 181 ? -7.609 11.234 9.859 1 98.94 181 LEU A C 1
ATOM 1417 O O . LEU A 1 181 ? -8.586 10.5 9.734 1 98.94 181 LEU A O 1
ATOM 1421 N N . ALA A 1 182 ? -7.57 12.227 10.75 1 98.94 182 ALA A N 1
ATOM 1422 C CA . ALA A 1 182 ? -8.734 12.562 11.562 1 98.94 182 ALA A CA 1
ATOM 1423 C C . ALA A 1 182 ? -9.906 13.008 10.688 1 98.94 182 ALA A C 1
ATOM 1425 O O . ALA A 1 182 ? -11.039 12.57 10.891 1 98.94 182 ALA A O 1
ATOM 1426 N N . VAL A 1 183 ? -9.602 13.844 9.711 1 98.94 183 VAL A N 1
ATOM 1427 C CA . VAL A 1 183 ? -10.625 14.375 8.82 1 98.94 183 VAL A CA 1
ATOM 1428 C C . VAL A 1 183 ? -11.273 13.234 8.039 1 98.94 183 VAL A C 1
ATOM 1430 O O . VAL A 1 183 ? -12.477 13.258 7.773 1 98.94 183 VAL A O 1
ATOM 1433 N N . ASP A 1 184 ? -10.5 12.227 7.668 1 98.94 184 ASP A N 1
ATOM 1434 C CA . ASP A 1 184 ? -11.039 11.055 6.98 1 98.94 184 ASP A CA 1
ATOM 1435 C C . ASP A 1 184 ? -12.148 10.398 7.801 1 98.94 184 ASP A C 1
ATOM 1437 O O . ASP A 1 184 ? -13.227 10.109 7.281 1 98.94 184 ASP A O 1
ATOM 1441 N N . HIS A 1 185 ? -11.891 10.164 9.094 1 98.88 185 HIS A N 1
ATOM 1442 C CA . HIS A 1 185 ? -12.883 9.594 10 1 98.88 185 HIS A CA 1
ATOM 1443 C C . HIS A 1 185 ? -14.133 10.461 10.062 1 98.88 185 HIS A C 1
ATOM 1445 O O . HIS A 1 185 ? -15.25 9.953 9.961 1 98.88 185 HIS A O 1
ATOM 1451 N N . LEU A 1 186 ? -13.898 11.734 10.242 1 98.81 186 LEU A N 1
ATOM 1452 C CA . LEU A 1 186 ? -15.016 12.664 10.422 1 98.81 186 LEU A CA 1
ATOM 1453 C C . LEU A 1 186 ? -15.859 12.742 9.156 1 98.81 186 LEU A C 1
ATOM 1455 O O . LEU A 1 186 ? -17.094 12.781 9.227 1 98.81 186 LEU A O 1
ATOM 1459 N N . CYS A 1 187 ? -15.234 12.805 7.984 1 98.88 187 CYS A N 1
ATOM 1460 C CA . CYS A 1 187 ? -15.953 12.828 6.715 1 98.88 187 CYS A CA 1
ATOM 1461 C C . CYS A 1 187 ? -16.781 11.57 6.535 1 98.88 187 CYS A C 1
ATOM 1463 O O . CYS A 1 187 ? -17.969 11.641 6.172 1 98.88 187 CYS A O 1
ATOM 1465 N N . ARG A 1 188 ? -16.172 10.398 6.82 1 98.56 188 ARG A N 1
ATOM 1466 C CA . ARG A 1 188 ? -16.891 9.133 6.734 1 98.56 188 ARG A CA 1
ATOM 1467 C C . ARG A 1 188 ? -18.141 9.164 7.605 1 98.56 188 ARG A C 1
ATOM 1469 O O . ARG A 1 188 ? -19.219 8.727 7.184 1 98.56 188 ARG A O 1
ATOM 1476 N N . ASP A 1 189 ? -18.031 9.688 8.766 1 98.31 189 ASP A N 1
ATOM 1477 C CA . ASP A 1 189 ? -19.094 9.664 9.75 1 98.31 189 ASP A CA 1
ATOM 1478 C C . ASP A 1 189 ? -20.281 10.508 9.289 1 98.31 189 ASP A C 1
ATOM 1480 O O . ASP A 1 189 ? -21.422 10.25 9.688 1 98.31 189 ASP A O 1
ATOM 1484 N N . ILE A 1 190 ? -20.047 11.523 8.398 1 98.12 190 ILE A N 1
ATOM 1485 C CA . ILE A 1 190 ? -21.156 12.367 7.957 1 98.12 190 ILE A CA 1
ATOM 1486 C C . ILE A 1 190 ? -21.531 12.008 6.52 1 98.12 190 ILE A C 1
ATOM 1488 O O . ILE A 1 190 ? -22.328 12.711 5.891 1 98.12 190 ILE A O 1
ATOM 1492 N N . GLY A 1 191 ? -20.906 11.023 5.918 1 98.06 191 GLY A N 1
ATOM 1493 C CA . GLY A 1 191 ? -21.266 10.539 4.594 1 98.06 191 GLY A CA 1
ATOM 1494 C C . GLY A 1 191 ? -20.594 11.312 3.475 1 98.06 191 GLY A C 1
ATOM 1495 O O . GLY A 1 191 ? -21.016 11.242 2.32 1 98.06 191 GLY A O 1
ATOM 1496 N N . LEU A 1 192 ? -19.594 12.195 3.789 1 98.5 192 LEU A N 1
ATOM 1497 C CA . LEU A 1 192 ? -18.797 12.875 2.775 1 98.5 192 LEU A CA 1
ATOM 1498 C C . LEU A 1 192 ? -17.703 11.969 2.244 1 98.5 192 LEU A C 1
ATOM 1500 O O . LEU A 1 192 ? -16.797 11.578 2.988 1 98.5 192 LEU A O 1
ATOM 1504 N N . LYS A 1 193 ? -17.766 11.625 1.019 1 97.94 193 LYS A N 1
ATOM 1505 C CA . LYS A 1 193 ? -16.859 10.641 0.437 1 97.94 193 LYS A CA 1
ATOM 1506 C C . LYS A 1 193 ? -15.586 11.289 -0.066 1 97.94 193 LYS A C 1
ATOM 1508 O O . LYS A 1 193 ? -15.633 12.258 -0.832 1 97.94 193 LYS A O 1
ATOM 1513 N N . LEU A 1 194 ? -14.492 10.844 0.357 1 98.88 194 LEU A N 1
ATOM 1514 C CA . LEU A 1 194 ? -13.172 11.188 -0.166 1 98.88 194 LEU A CA 1
ATOM 1515 C C . LEU A 1 194 ? -12.656 10.094 -1.104 1 98.88 194 LEU A C 1
ATOM 1517 O O . LEU A 1 194 ? -13.039 8.93 -0.973 1 98.88 194 LEU A O 1
ATOM 1521 N N . VAL A 1 195 ? -11.719 10.508 -2 1 98.81 195 VAL A N 1
ATOM 1522 C CA . VAL A 1 195 ? -11.266 9.5 -2.957 1 98.81 195 VAL A CA 1
ATOM 1523 C C . VAL A 1 195 ? -9.859 9.039 -2.588 1 98.81 195 VAL A C 1
ATOM 1525 O O . VAL A 1 195 ? -9.391 8.008 -3.08 1 98.81 195 VAL A O 1
ATOM 1528 N N . LEU A 1 196 ? -9.18 9.82 -1.729 1 98.94 196 LEU A N 1
ATOM 1529 C CA . LEU A 1 196 ? -7.824 9.461 -1.331 1 98.94 196 LEU A CA 1
ATOM 1530 C C . LEU A 1 196 ? -7.398 10.234 -0.089 1 98.94 196 LEU A C 1
ATOM 1532 O O . LEU A 1 196 ? -7.789 11.391 0.09 1 98.94 196 LEU A O 1
ATOM 1536 N N . VAL A 1 197 ? -6.66 9.633 0.812 1 98.94 197 VAL A N 1
ATOM 1537 C CA . VAL A 1 197 ? -5.992 10.281 1.938 1 98.94 197 VAL A CA 1
ATOM 1538 C C . VAL A 1 197 ? -4.484 10.078 1.833 1 98.94 197 VAL A C 1
ATOM 1540 O O . VAL A 1 197 ? -4.012 8.945 1.656 1 98.94 197 VAL A O 1
ATOM 1543 N N . CYS A 1 198 ? -3.691 11.148 1.866 1 98.94 198 CYS A N 1
ATOM 1544 C CA . CYS A 1 198 ? -2.238 11.102 1.731 1 98.94 198 CYS A CA 1
ATOM 1545 C C . CYS A 1 198 ? -1.557 11.57 3.012 1 98.94 198 CYS A C 1
ATOM 1547 O O . CYS A 1 198 ? -1.395 12.773 3.229 1 98.94 198 CYS A O 1
ATOM 1549 N N . ALA A 1 199 ? -1.022 10.617 3.809 1 98.94 199 ALA A N 1
ATOM 1550 C CA . ALA A 1 199 ? -0.397 10.977 5.078 1 98.94 199 ALA A CA 1
ATOM 1551 C C . ALA A 1 199 ? 1.113 10.766 5.027 1 98.94 199 ALA A C 1
ATOM 1553 O O . ALA A 1 199 ? 1.583 9.625 4.953 1 98.94 199 ALA A O 1
ATOM 1554 N N . GLY A 1 200 ? 1.878 11.844 5.066 1 98.88 200 GLY A N 1
ATOM 1555 C CA . GLY A 1 200 ? 3.328 11.781 5.168 1 98.88 200 GLY A CA 1
ATOM 1556 C C . GLY A 1 200 ? 3.836 11.977 6.582 1 98.88 200 GLY A C 1
ATOM 1557 O O . GLY A 1 200 ? 3.502 12.961 7.242 1 98.88 200 GLY A O 1
ATOM 1558 N N . THR A 1 201 ? 4.609 11.023 7.102 1 98.81 201 THR A N 1
ATOM 1559 C CA . THR A 1 201 ? 5.195 11.031 8.438 1 98.81 201 THR A CA 1
ATOM 1560 C C . THR A 1 201 ? 4.164 11.461 9.477 1 98.81 201 THR A C 1
ATOM 1562 O O . THR A 1 201 ? 4.43 12.344 10.297 1 98.81 201 THR A O 1
ATOM 1565 N N . PRO A 1 202 ? 3.055 10.805 9.508 1 98.81 202 PRO A N 1
ATOM 1566 C CA . PRO A 1 202 ? 1.941 11.258 10.344 1 98.81 202 PRO A CA 1
ATOM 1567 C C . PRO A 1 202 ? 2.211 11.086 11.836 1 98.81 202 PRO A C 1
ATOM 1569 O O . PRO A 1 202 ? 2.838 10.102 12.242 1 98.81 202 PRO A O 1
ATOM 1572 N N . GLN A 1 203 ? 1.773 12.016 12.609 1 98.5 203 GLN A N 1
ATOM 1573 C CA . GLN A 1 203 ? 1.637 11.852 14.055 1 98.5 203 GLN A CA 1
ATOM 1574 C C . GLN A 1 203 ? 0.339 11.133 14.406 1 98.5 203 GLN A C 1
ATOM 1576 O O . GLN A 1 203 ? -0.73 11.484 13.906 1 98.5 203 GLN A O 1
ATOM 1581 N N . ILE A 1 204 ? 0.409 10.086 15.227 1 98.56 204 ILE A N 1
ATOM 1582 C CA . ILE A 1 204 ? -0.775 9.281 15.508 1 98.56 204 ILE A CA 1
ATOM 1583 C C . ILE A 1 204 ? -1.075 9.312 17 1 98.56 204 ILE A C 1
ATOM 1585 O O . ILE A 1 204 ? -2.201 9.609 17.406 1 98.56 204 ILE A O 1
ATOM 1589 N N . ALA A 1 205 ? -0.1 9.18 17.828 1 97.81 205 ALA A N 1
ATOM 1590 C CA . ALA A 1 205 ? -0.279 8.789 19.219 1 97.81 205 ALA A CA 1
ATOM 1591 C C . ALA A 1 205 ? -0.275 10.008 20.141 1 97.81 205 ALA A C 1
ATOM 1593 O O . ALA A 1 205 ? 0.271 11.055 19.797 1 97.81 205 ALA A O 1
ATOM 1594 N N . ASP A 1 206 ? -0.945 9.844 21.25 1 97.44 206 ASP A N 1
ATOM 1595 C CA . ASP A 1 206 ? -0.82 10.766 22.375 1 97.44 206 ASP A CA 1
ATOM 1596 C C . ASP A 1 206 ? 0.374 10.406 23.25 1 97.44 206 ASP A C 1
ATOM 1598 O O . ASP A 1 206 ? 0.445 9.289 23.781 1 97.44 206 ASP A O 1
ATOM 1602 N N . ILE A 1 207 ? 1.25 11.344 23.391 1 96.75 207 ILE A N 1
ATOM 1603 C CA . ILE A 1 207 ? 2.436 11.023 24.188 1 96.75 207 ILE A CA 1
ATOM 1604 C C . ILE A 1 207 ? 2.432 11.836 25.469 1 96.75 207 ILE A C 1
ATOM 1606 O O . ILE A 1 207 ? 3.459 11.945 26.141 1 96.75 207 ILE A O 1
ATOM 1610 N N . SER A 1 208 ? 1.309 12.414 25.859 1 94.94 208 SER A N 1
ATOM 1611 C CA . SER A 1 208 ? 1.225 13.305 27.016 1 94.94 208 SER A CA 1
ATOM 1612 C C . SER A 1 208 ? 1.627 12.578 28.297 1 94.94 208 SER A C 1
ATOM 1614 O O . SER A 1 208 ? 2.213 13.188 29.203 1 94.94 208 SER A O 1
ATOM 1616 N N . ASN A 1 209 ? 1.426 11.266 28.344 1 92.94 209 ASN A N 1
ATOM 1617 C CA . ASN A 1 209 ? 1.712 10.516 29.562 1 92.94 209 ASN A CA 1
ATOM 1618 C C . ASN A 1 209 ? 3.018 9.734 29.438 1 92.94 209 ASN A C 1
ATOM 1620 O O . ASN A 1 209 ? 3.326 8.898 30.297 1 92.94 209 ASN A O 1
ATOM 1624 N N . VAL A 1 210 ? 3.717 9.961 28.391 1 96.25 210 VAL A N 1
ATOM 1625 C CA . VAL A 1 210 ? 5.012 9.312 28.203 1 96.25 210 VAL A CA 1
ATOM 1626 C C . VAL A 1 210 ? 6.117 10.195 28.781 1 96.25 210 VAL A C 1
ATOM 1628 O O . VAL A 1 210 ? 6.41 11.266 28.25 1 96.25 210 VAL A O 1
ATOM 1631 N N . LYS A 1 211 ? 6.773 9.781 29.828 1 94.69 211 LYS A N 1
ATOM 1632 C CA . LYS A 1 211 ? 7.719 10.633 30.547 1 94.69 211 LYS A CA 1
ATOM 1633 C C . LYS A 1 211 ? 9.07 10.672 29.844 1 94.69 211 LYS A C 1
ATOM 1635 O O . LYS A 1 211 ? 9.688 11.734 29.75 1 94.69 211 LYS A O 1
ATOM 1640 N N . THR A 1 212 ? 9.539 9.523 29.391 1 95.94 212 THR A N 1
ATOM 1641 C CA . THR A 1 212 ? 10.805 9.43 28.672 1 95.94 212 THR A CA 1
ATOM 1642 C C . THR A 1 212 ? 10.633 8.609 27.406 1 95.94 212 THR A C 1
ATOM 1644 O O . THR A 1 212 ? 9.648 7.891 27.234 1 95.94 212 THR A O 1
ATOM 1647 N N . AL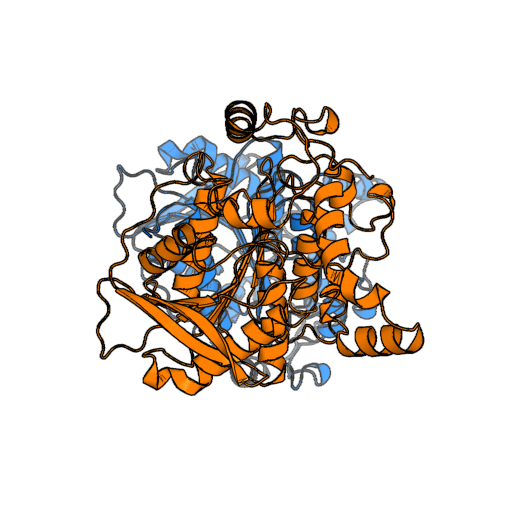A A 1 213 ? 11.609 8.773 26.5 1 96.06 213 ALA A N 1
ATOM 1648 C CA . ALA A 1 213 ? 11.586 7.984 25.266 1 96.06 213 ALA A CA 1
ATOM 1649 C C . ALA A 1 213 ? 11.523 6.492 25.578 1 96.06 213 ALA A C 1
ATOM 1651 O O . ALA A 1 213 ? 10.867 5.734 24.859 1 96.06 213 ALA A O 1
ATOM 1652 N N . ALA A 1 214 ? 12.188 6.059 26.609 1 96.06 214 ALA A N 1
ATOM 1653 C CA . ALA A 1 214 ? 12.258 4.652 26.984 1 96.06 214 ALA A CA 1
ATOM 1654 C C . ALA A 1 214 ? 10.891 4.121 27.406 1 96.06 214 ALA A C 1
ATOM 1656 O O . ALA A 1 214 ? 10.633 2.918 27.328 1 96.06 214 ALA A O 1
ATOM 1657 N N . ASP A 1 215 ? 9.969 5 27.797 1 97.06 215 ASP A N 1
ATOM 1658 C CA . ASP A 1 215 ? 8.656 4.617 28.312 1 97.06 215 ASP A CA 1
ATOM 1659 C C . ASP A 1 215 ? 7.652 4.461 27.172 1 97.06 215 ASP A C 1
ATOM 1661 O O . ASP A 1 215 ? 6.539 3.971 27.375 1 97.06 215 ASP A O 1
ATOM 1665 N N . SER A 1 216 ? 8.031 4.82 26 1 97.06 216 SER A N 1
ATOM 1666 C CA . SER A 1 216 ? 7.09 4.801 24.875 1 97.06 216 SER A CA 1
ATOM 1667 C C . SER A 1 216 ? 6.797 3.375 24.422 1 97.06 216 SER A C 1
ATOM 1669 O O . SER A 1 216 ? 7.703 2.539 24.375 1 97.06 216 SER A O 1
ATOM 1671 N N . PRO A 1 217 ? 5.551 3.104 24.078 1 96.75 217 PRO A N 1
ATOM 1672 C CA . PRO A 1 217 ? 5.23 1.798 23.484 1 96.75 217 PRO A CA 1
ATOM 1673 C C . PRO A 1 217 ? 5.699 1.669 22.047 1 96.75 217 PRO A C 1
ATOM 1675 O O . PRO A 1 217 ? 5.66 0.576 21.469 1 96.75 217 PRO A O 1
ATOM 1678 N N . TYR A 1 218 ? 6.121 2.725 21.422 1 97.5 218 TYR A N 1
ATOM 1679 C CA . TYR A 1 218 ? 6.551 2.717 20.031 1 97.5 218 TYR A CA 1
ATOM 1680 C C . TYR A 1 218 ? 8.07 2.689 19.922 1 97.5 218 TYR A C 1
ATOM 1682 O O . TYR A 1 218 ? 8.75 3.607 20.391 1 97.5 218 TYR A O 1
ATOM 1690 N N . LEU A 1 219 ? 8.594 1.707 19.25 1 97.19 219 LEU A N 1
ATOM 1691 C CA . LEU A 1 219 ? 10.016 1.407 19.188 1 97.19 219 LEU A CA 1
ATOM 1692 C C . LEU A 1 219 ? 10.789 2.568 18.562 1 97.19 219 LEU A C 1
ATOM 1694 O O . LEU A 1 219 ? 11.93 2.842 18.969 1 97.19 219 LEU A O 1
ATOM 1698 N N . SER A 1 220 ? 10.18 3.254 17.609 1 97.94 220 SER A N 1
ATOM 1699 C CA . SER A 1 220 ? 10.906 4.289 16.875 1 97.94 220 SER A CA 1
ATOM 1700 C C . SER A 1 220 ? 11.188 5.496 17.766 1 97.94 220 SER A C 1
ATOM 1702 O O . SER A 1 220 ? 12.141 6.238 17.531 1 97.94 220 SER A O 1
ATOM 1704 N N . ILE A 1 221 ? 10.336 5.723 18.812 1 97.56 221 ILE A N 1
ATOM 1705 C CA . ILE A 1 221 ? 10.602 6.809 19.75 1 97.56 221 ILE A CA 1
ATOM 1706 C C . ILE A 1 221 ? 11.906 6.543 20.484 1 97.56 221 ILE A C 1
ATOM 1708 O O . ILE A 1 221 ? 12.727 7.449 20.656 1 97.56 221 ILE A O 1
ATOM 1712 N N . LYS A 1 222 ? 12.156 5.312 20.859 1 96.94 222 LYS A N 1
ATOM 1713 C CA . LYS A 1 222 ? 13.383 4.918 21.531 1 96.94 222 LYS A CA 1
ATOM 1714 C C . LYS A 1 222 ? 14.578 4.957 20.578 1 96.94 222 LYS A C 1
ATOM 1716 O O . LYS A 1 222 ? 15.617 5.531 20.906 1 96.94 222 LYS A O 1
ATOM 1721 N N . GLU A 1 223 ? 14.391 4.414 19.391 1 96.62 223 GLU A N 1
ATOM 1722 C CA . GLU A 1 223 ? 15.453 4.309 18.391 1 96.62 223 GLU A CA 1
ATOM 1723 C C . GLU A 1 223 ? 15.891 5.688 17.906 1 96.62 223 GLU A C 1
ATOM 1725 O O . GLU A 1 223 ? 17.047 5.891 17.547 1 96.62 223 GLU A O 1
ATOM 1730 N N . CYS A 1 224 ? 14.914 6.621 17.906 1 96.94 224 CYS A N 1
ATOM 1731 C CA . CYS A 1 224 ? 15.141 7.938 17.328 1 96.94 224 CYS A CA 1
ATOM 1732 C C . CYS A 1 224 ? 15.086 9.023 18.391 1 96.94 224 CYS A C 1
ATOM 1734 O O . CYS A 1 224 ? 14.719 10.164 18.109 1 96.94 224 CYS A O 1
ATOM 1736 N N . GLU A 1 225 ? 15.43 8.617 19.594 1 95.75 225 GLU A N 1
ATOM 1737 C CA . GLU A 1 225 ? 15.414 9.562 20.703 1 95.75 225 GLU A CA 1
ATOM 1738 C C . GLU A 1 225 ? 16.25 10.797 20.391 1 95.75 225 GLU A C 1
ATOM 1740 O O . GLU A 1 225 ? 15.883 11.914 20.766 1 95.75 225 GLU A O 1
ATOM 1745 N N . PHE A 1 226 ? 17.359 10.57 19.641 1 93.44 226 PHE A N 1
ATOM 1746 C CA . PHE A 1 226 ? 18.297 11.648 19.328 1 93.44 226 PHE A CA 1
ATOM 1747 C C . PHE A 1 226 ? 18.406 11.852 17.828 1 93.44 226 PHE A C 1
ATOM 1749 O O . PHE A 1 226 ? 19.469 12.219 17.328 1 93.44 226 PHE A O 1
ATOM 1756 N N . ALA A 1 227 ? 17.344 11.531 17.109 1 94.75 227 ALA A N 1
ATOM 1757 C CA . ALA A 1 227 ? 17.344 11.695 15.648 1 94.75 227 ALA A CA 1
ATOM 1758 C C . ALA A 1 227 ? 17.547 13.156 15.266 1 94.75 227 ALA A C 1
ATOM 1760 O O . ALA A 1 227 ? 17.156 14.062 16 1 94.75 227 ALA A O 1
ATOM 1761 N N . PRO A 1 228 ? 18.219 13.352 14.117 1 92.31 228 PRO A N 1
ATOM 1762 C CA . PRO A 1 228 ? 18.328 14.727 13.633 1 92.31 228 PRO A CA 1
ATOM 1763 C C . PRO A 1 228 ? 16.984 15.328 13.227 1 92.31 228 PRO A C 1
ATOM 1765 O O . PRO A 1 228 ? 16.094 14.609 12.766 1 92.31 228 PRO A O 1
ATOM 1768 N N . THR A 1 229 ? 16.828 16.656 13.312 1 90.94 229 THR A N 1
ATOM 1769 C CA . THR A 1 229 ? 15.695 17.469 12.898 1 90.94 229 THR A CA 1
ATOM 1770 C C . THR A 1 229 ? 14.523 17.312 13.859 1 90.94 229 THR A C 1
ATOM 1772 O O . THR A 1 229 ? 14.062 18.297 14.453 1 90.94 229 THR A O 1
ATOM 1775 N N . LEU A 1 230 ? 14.062 16.109 14.102 1 94 230 LEU A N 1
ATOM 1776 C CA . LEU A 1 230 ? 13.016 15.852 15.086 1 94 230 LEU A CA 1
ATOM 1777 C C . LEU A 1 230 ? 13.414 14.711 16.016 1 94 230 LEU A C 1
ATOM 1779 O O . LEU A 1 230 ? 13.531 13.562 15.57 1 94 230 LEU A O 1
ATOM 1783 N N . ASN A 1 231 ? 13.625 15.078 17.203 1 93.38 231 ASN A N 1
ATOM 1784 C CA . ASN A 1 231 ? 13.945 14.102 18.234 1 93.38 231 ASN A CA 1
ATOM 1785 C C . ASN A 1 231 ? 12.898 14.094 19.344 1 93.38 231 ASN A C 1
ATOM 1787 O O . ASN A 1 231 ? 11.891 14.797 19.266 1 93.38 231 ASN A O 1
ATOM 1791 N N . TRP A 1 232 ? 13.133 13.273 20.359 1 94.69 232 TRP A N 1
ATOM 1792 C CA . TRP A 1 232 ? 12.172 13.102 21.438 1 94.69 232 TRP A CA 1
ATOM 1793 C C . TRP A 1 232 ? 11.938 14.422 22.172 1 94.69 232 TRP A C 1
ATOM 1795 O O . TRP A 1 232 ? 10.797 14.789 22.453 1 94.69 232 TRP A O 1
ATOM 1805 N N . ALA A 1 233 ? 12.992 15.133 22.438 1 92.19 233 ALA A N 1
ATOM 1806 C CA . ALA A 1 233 ? 12.883 16.375 23.203 1 92.19 233 ALA A CA 1
ATOM 1807 C C . ALA A 1 233 ? 12.008 17.391 22.484 1 92.19 233 ALA A C 1
ATOM 1809 O O . ALA A 1 233 ? 11.188 18.062 23.109 1 92.19 233 ALA A O 1
ATOM 1810 N N . ARG A 1 234 ? 12.234 17.5 21.172 1 91.94 234 ARG A N 1
ATOM 1811 C CA . ARG A 1 234 ? 11.438 18.438 20.375 1 91.94 234 ARG A CA 1
ATOM 1812 C C . ARG A 1 234 ? 9.984 17.969 20.297 1 91.94 234 ARG A C 1
ATOM 1814 O O . ARG A 1 234 ? 9.062 18.781 20.359 1 91.94 234 ARG A O 1
ATOM 1821 N N . LEU A 1 235 ? 9.789 16.703 20.109 1 95 235 LEU A N 1
ATOM 1822 C CA . LEU A 1 235 ? 8.445 16.141 20.062 1 95 235 LEU A CA 1
ATOM 1823 C C . LEU A 1 235 ? 7.699 16.422 21.359 1 95 235 LEU A C 1
ATOM 1825 O O . LEU A 1 235 ? 6.531 16.812 21.344 1 95 235 LEU A O 1
ATOM 1829 N N . LYS A 1 236 ? 8.344 16.219 22.438 1 94.19 236 LYS A N 1
ATOM 1830 C CA . LYS A 1 236 ? 7.754 16.438 23.75 1 94.19 236 LYS A CA 1
ATOM 1831 C C . LYS A 1 236 ? 7.465 17.922 23.969 1 94.19 236 LYS A C 1
ATOM 1833 O O . LYS A 1 236 ? 6.465 18.281 24.594 1 94.19 236 LYS A O 1
ATOM 1838 N N . TRP A 1 237 ? 8.344 18.75 23.484 1 92.81 237 TRP A N 1
ATOM 1839 C CA . TRP A 1 237 ? 8.125 20.188 23.594 1 92.81 237 TRP A CA 1
ATOM 1840 C C . TRP A 1 237 ? 6.824 20.594 22.906 1 92.81 237 TRP A C 1
ATOM 1842 O O . TRP A 1 237 ? 6.016 21.328 23.484 1 92.81 237 TRP A O 1
ATOM 1852 N N . PHE A 1 238 ? 6.621 20.125 21.656 1 94.38 238 PHE A N 1
ATOM 1853 C CA . PHE A 1 238 ? 5.383 20.391 20.938 1 94.38 238 PHE A CA 1
ATOM 1854 C C . PHE A 1 238 ? 4.18 19.875 21.703 1 94.38 238 PHE A C 1
ATOM 1856 O O . PHE A 1 238 ? 3.143 20.531 21.781 1 94.38 238 PHE A O 1
ATOM 1863 N N . ASP A 1 239 ? 4.305 18.703 22.266 1 95.69 239 ASP A N 1
ATOM 1864 C CA . ASP A 1 239 ? 3.203 18.094 23 1 95.69 239 ASP A CA 1
ATOM 1865 C C . ASP A 1 239 ? 2.852 18.891 24.25 1 95.69 239 ASP A C 1
ATOM 1867 O O . ASP A 1 239 ? 1.674 19.062 24.562 1 95.69 239 ASP A O 1
ATOM 1871 N N . ASP A 1 240 ? 3.855 19.344 24.953 1 94 240 ASP A N 1
ATOM 1872 C CA . ASP A 1 240 ? 3.641 20.141 26.156 1 94 240 ASP A CA 1
ATOM 1873 C C . ASP A 1 240 ? 2.895 21.422 25.844 1 94 240 ASP A C 1
ATOM 1875 O O . ASP A 1 240 ? 1.973 21.812 26.562 1 94 240 ASP A O 1
ATOM 1879 N N . ILE A 1 241 ? 3.283 22.031 24.766 1 93.44 241 ILE A N 1
ATOM 1880 C CA . ILE A 1 241 ? 2.641 23.281 24.375 1 93.44 241 ILE A CA 1
ATOM 1881 C C . ILE A 1 241 ? 1.188 23.031 24 1 93.44 241 ILE A C 1
ATOM 1883 O O . ILE A 1 241 ? 0.315 23.859 24.219 1 93.44 241 ILE A O 1
ATOM 1887 N N . LYS A 1 242 ? 0.916 21.891 23.406 1 95.69 242 LYS A N 1
ATOM 1888 C CA . LYS A 1 242 ? -0.419 21.469 23 1 95.69 242 LYS A CA 1
ATOM 1889 C C . LYS A 1 242 ? -1.374 21.422 24.188 1 95.69 242 LYS A C 1
ATOM 1891 O O . LYS A 1 242 ? -2.547 21.781 24.062 1 95.69 242 LYS A O 1
ATOM 1896 N N . TRP A 1 243 ? -0.876 21.109 25.344 1 95.88 243 TRP A N 1
ATOM 1897 C CA . TRP A 1 243 ? -1.736 20.828 26.5 1 95.88 243 TRP A CA 1
ATOM 1898 C C . TRP A 1 243 ? -1.628 21.922 27.547 1 95.88 243 TRP A C 1
ATOM 1900 O O . TRP A 1 243 ? -2.268 21.859 28.594 1 95.88 243 TRP A O 1
ATOM 1910 N N . LYS A 1 244 ? -0.904 22.938 27.281 1 93 244 LYS A N 1
ATOM 1911 C CA . LYS A 1 244 ? -0.62 23.984 28.25 1 93 244 LYS A CA 1
ATOM 1912 C C . LYS A 1 244 ? -1.909 24.609 28.781 1 93 244 LYS A C 1
ATOM 1914 O O . LYS A 1 244 ? -1.988 24.969 29.969 1 93 244 LYS A O 1
ATOM 1919 N N . TRP A 1 245 ? -2.908 24.703 28 1 93.19 245 TRP A N 1
ATOM 1920 C CA . TRP A 1 245 ? -4.164 25.344 28.375 1 93.19 245 TRP A CA 1
ATOM 1921 C C . TRP A 1 245 ? -4.895 24.547 29.438 1 93.19 245 TRP A C 1
ATOM 1923 O O . TRP A 1 245 ? -5.77 25.078 30.141 1 93.19 245 TRP A O 1
ATOM 1933 N N . LEU A 1 246 ? -4.555 23.328 29.625 1 94.44 246 LEU A N 1
ATOM 1934 C CA . LEU A 1 246 ? -5.203 22.484 30.625 1 94.44 246 LEU A CA 1
ATOM 1935 C C . LEU A 1 246 ? -4.703 22.812 32.031 1 94.44 246 LEU A C 1
ATOM 1937 O O . LEU A 1 246 ? -5.367 22.5 33 1 94.44 246 LEU A O 1
ATOM 1941 N N . GLU A 1 247 ? -3.535 23.359 32.062 1 91.12 247 GLU A N 1
ATOM 1942 C CA . GLU A 1 247 ? -2.902 23.609 33.375 1 91.12 247 GLU A CA 1
ATOM 1943 C C . GLU A 1 247 ? -3.734 24.578 34.219 1 91.12 247 GLU A C 1
ATOM 1945 O O . GLU A 1 247 ? -3.65 24.562 35.438 1 91.12 247 GLU A O 1
ATOM 1950 N N . ASP A 1 248 ? -4.531 25.359 33.594 1 90.38 248 ASP A N 1
ATOM 1951 C CA . ASP A 1 248 ? -5.312 26.391 34.281 1 90.38 248 ASP A CA 1
ATOM 1952 C C . ASP A 1 248 ? -6.676 25.844 34.688 1 90.38 248 ASP A C 1
ATOM 1954 O O . ASP A 1 248 ? -7.453 26.547 35.344 1 90.38 248 ASP A O 1
ATOM 1958 N N . LEU A 1 249 ? -6.871 24.562 34.438 1 95.69 249 LEU A N 1
ATOM 1959 C CA . LEU A 1 249 ? -8.188 23.984 34.688 1 95.69 249 LEU A CA 1
ATOM 1960 C C . LEU A 1 249 ? -8.172 23.094 35.938 1 95.69 249 LEU A C 1
ATOM 1962 O O . LEU A 1 249 ? -7.109 22.609 36.344 1 95.69 249 LEU A O 1
ATOM 1966 N N . THR A 1 250 ? -9.383 22.953 36.5 1 96.56 250 THR A N 1
ATOM 1967 C CA . THR A 1 250 ? -9.539 21.969 37.562 1 96.56 250 THR A CA 1
ATOM 1968 C C . THR A 1 250 ? -9.477 20.562 37 1 96.56 250 THR A C 1
ATOM 1970 O O . THR A 1 250 ? -9.586 20.359 35.781 1 96.56 250 THR A O 1
ATOM 1973 N N . GLU A 1 251 ? -9.305 19.672 37.906 1 95.19 251 GLU A N 1
ATOM 1974 C CA . GLU A 1 251 ? -9.273 18.266 37.5 1 95.19 251 GLU A CA 1
ATOM 1975 C C . GLU A 1 251 ? -10.562 17.875 36.781 1 95.19 251 GLU A C 1
ATOM 1977 O O . GLU A 1 251 ? -10.531 17.156 35.781 1 95.19 251 GLU A O 1
ATOM 1982 N N . GLU A 1 252 ? -11.602 18.328 37.344 1 96.5 252 GLU A N 1
ATOM 1983 C CA . GLU A 1 252 ? -12.906 18.031 36.75 1 96.5 252 GLU A CA 1
ATOM 1984 C C . GLU A 1 252 ? -13.055 18.656 35.375 1 96.5 252 GLU A C 1
ATOM 1986 O O . GLU A 1 252 ? -13.57 18.016 34.438 1 96.5 252 GLU A O 1
ATOM 1991 N N . GLN A 1 253 ? -12.641 19.844 35.25 1 96.12 253 GLN A N 1
ATOM 1992 C CA . GLN A 1 253 ? -12.688 20.531 33.969 1 96.12 253 GLN A CA 1
ATOM 1993 C C . GLN A 1 253 ? -11.789 19.844 32.938 1 96.12 253 GLN A C 1
ATOM 1995 O O . GLN A 1 253 ? -12.164 19.703 31.781 1 96.12 253 GLN A O 1
ATOM 2000 N N . THR A 1 254 ? -10.664 19.484 33.375 1 96.06 254 THR A N 1
ATOM 2001 C CA . THR A 1 254 ? -9.711 18.797 32.531 1 96.06 254 THR A CA 1
ATOM 2002 C C . THR A 1 254 ? -10.297 17.484 32 1 96.06 254 THR A C 1
ATOM 2004 O O . THR A 1 254 ? -10.188 17.172 30.812 1 96.06 254 THR A O 1
ATOM 2007 N N . LYS A 1 255 ? -10.836 16.719 32.875 1 95.19 255 LYS A N 1
ATOM 2008 C CA . LYS A 1 255 ? -11.469 15.453 32.5 1 95.19 255 LYS A CA 1
ATOM 2009 C C . LYS A 1 255 ? -12.547 15.68 31.438 1 95.19 255 LYS A C 1
ATOM 2011 O O . LYS A 1 255 ? -12.656 14.914 30.484 1 95.19 255 LYS A O 1
ATOM 2016 N N . LYS A 1 256 ? -13.328 16.672 31.625 1 96.88 256 LYS A N 1
ATOM 2017 C CA . LYS A 1 256 ? -14.398 16.984 30.688 1 96.88 256 LYS A CA 1
ATOM 2018 C C . LYS A 1 256 ? -13.828 17.375 29.328 1 96.88 256 LYS A C 1
ATOM 2020 O O . LYS A 1 256 ? -14.344 16.938 28.281 1 96.88 256 LYS A O 1
ATOM 2025 N N . GLU A 1 257 ? -12.844 18.234 29.281 1 95.94 257 GLU A N 1
ATOM 2026 C CA . GLU A 1 257 ? -12.203 18.656 28.047 1 95.94 257 GLU A CA 1
ATOM 2027 C C . GLU A 1 257 ? -11.609 17.469 27.297 1 95.94 257 GLU A C 1
ATOM 2029 O O . GLU A 1 257 ? -11.766 17.359 26.078 1 95.94 257 GLU A O 1
ATOM 2034 N N . LEU A 1 258 ? -10.977 16.578 28 1 96 258 LEU A N 1
ATOM 2035 C CA . LEU A 1 258 ? -10.32 15.43 27.391 1 96 258 LEU A CA 1
ATOM 2036 C C . LEU A 1 258 ? -11.352 14.453 26.828 1 96 258 LEU A C 1
ATOM 2038 O O . LEU A 1 258 ? -11.117 13.82 25.797 1 96 258 LEU A O 1
ATOM 2042 N N . GLU A 1 259 ? -12.438 14.352 27.516 1 96.44 259 GLU A N 1
ATOM 2043 C CA . GLU A 1 259 ? -13.531 13.523 27.016 1 96.44 259 GLU A CA 1
ATOM 2044 C C . GLU A 1 259 ? -14.094 14.094 25.719 1 96.44 259 GLU A C 1
ATOM 2046 O O . GLU A 1 259 ? -14.453 13.344 24.812 1 96.44 259 GLU A O 1
ATOM 2051 N N . GLU A 1 260 ? -14.195 15.391 25.656 1 95.75 260 GLU A N 1
ATOM 2052 C CA . GLU A 1 260 ? -14.695 16.047 24.453 1 95.75 260 GLU A CA 1
ATOM 2053 C C . GLU A 1 260 ? -13.719 15.891 23.297 1 95.75 260 GLU A C 1
ATOM 2055 O O . GLU A 1 260 ? -14.141 15.711 22.141 1 95.75 260 GLU A O 1
ATOM 2060 N N . ILE A 1 261 ? -12.469 15.992 23.578 1 97.56 261 ILE A N 1
ATOM 2061 C CA . ILE A 1 261 ? -11.445 15.781 22.547 1 97.56 261 ILE A CA 1
ATOM 2062 C C . ILE A 1 261 ? -11.508 14.336 22.047 1 97.56 261 ILE A C 1
ATOM 2064 O O . ILE A 1 261 ? -11.438 14.094 20.844 1 97.56 261 ILE A O 1
ATOM 2068 N N . GLY A 1 262 ? -11.617 13.359 22.953 1 97.56 262 GLY A N 1
ATOM 2069 C CA . GLY A 1 262 ? -11.82 11.953 22.641 1 97.56 262 GLY A CA 1
ATOM 2070 C C . GLY A 1 262 ? -10.648 11.336 21.891 1 97.56 262 GLY A C 1
ATOM 2071 O O . GLY A 1 262 ? -9.5 11.477 22.312 1 97.56 262 GLY A O 1
ATOM 2072 N N . TRP A 1 263 ? -11.008 10.641 20.828 1 98.44 263 TRP A N 1
ATOM 2073 C CA . TRP A 1 263 ? -10.023 9.852 20.094 1 98.44 263 TRP A CA 1
ATOM 2074 C C . TRP A 1 263 ? -9.148 10.75 19.219 1 98.44 263 TRP A C 1
ATOM 2076 O O . TRP A 1 263 ? -8.125 10.305 18.688 1 98.44 263 TRP A O 1
ATOM 2086 N N . LEU A 1 264 ? -9.445 12.055 19.094 1 98.5 264 LEU A N 1
ATOM 2087 C CA . LEU A 1 264 ? -8.664 12.961 18.266 1 98.5 264 LEU A CA 1
ATOM 2088 C C . LEU A 1 264 ? -7.262 13.148 18.828 1 98.5 264 LEU A C 1
ATOM 2090 O O . LEU A 1 264 ? -6.34 13.547 18.109 1 98.5 264 LEU A O 1
ATOM 2094 N N . LYS A 1 265 ? -7.086 12.945 20.141 1 97.56 265 LYS A N 1
ATOM 2095 C CA . LYS A 1 265 ? -5.77 13.094 20.75 1 97.56 265 LYS A CA 1
ATOM 2096 C C . LYS A 1 265 ? -4.871 11.906 20.422 1 97.56 265 LYS A C 1
ATOM 2098 O O . LYS A 1 265 ? -3.65 11.977 20.578 1 97.56 265 LYS A O 1
ATOM 2103 N N . ASP A 1 266 ? -5.457 10.789 20.125 1 98.44 266 ASP A N 1
ATOM 2104 C CA . ASP A 1 266 ? -4.816 9.539 19.734 1 98.44 266 ASP A CA 1
ATOM 2105 C C . ASP A 1 266 ? -5.652 8.781 18.703 1 98.44 266 ASP A C 1
ATOM 2107 O O . ASP A 1 266 ? -6.656 8.148 19.062 1 98.44 266 ASP A O 1
ATOM 2111 N N . LEU A 1 267 ? -5.164 8.812 17.469 1 98.75 267 LEU A N 1
ATOM 2112 C CA . LEU A 1 267 ? -5.98 8.312 16.375 1 98.75 267 LEU A CA 1
ATOM 2113 C C . LEU A 1 267 ? -6.156 6.801 16.469 1 98.75 267 LEU A C 1
ATOM 2115 O O . LEU A 1 267 ? -7.07 6.238 15.867 1 98.75 267 LEU A O 1
ATOM 2119 N N . MET A 1 268 ? -5.285 6.074 17.219 1 98.56 268 MET A N 1
ATOM 2120 C CA . MET A 1 268 ? -5.418 4.629 17.391 1 98.56 268 MET A CA 1
ATOM 2121 C C . MET A 1 268 ? -6.668 4.289 18.188 1 98.56 268 MET A C 1
ATOM 2123 O O . MET A 1 268 ? -7.125 3.143 18.188 1 98.56 268 MET A O 1
ATOM 2127 N N . LEU A 1 269 ? -7.219 5.301 18.891 1 98 269 LEU A N 1
ATOM 2128 C CA . LEU A 1 269 ? -8.367 5.078 19.766 1 98 269 LEU A CA 1
ATOM 2129 C C . LEU A 1 269 ? -9.672 5.371 19.047 1 98 269 LEU A C 1
ATOM 2131 O O . LEU A 1 269 ? -10.742 5.332 19.641 1 98 269 LEU A O 1
ATOM 2135 N N . ALA A 1 270 ? -9.578 5.75 17.734 1 98.5 270 ALA A N 1
ATOM 2136 C CA . ALA A 1 270 ? -10.812 6 16.984 1 98.5 270 ALA A CA 1
ATOM 2137 C C . ALA A 1 270 ? -11.781 4.832 17.109 1 98.5 270 ALA A C 1
ATOM 2139 O O . ALA A 1 270 ? -11.367 3.668 17.078 1 98.5 270 ALA A O 1
ATOM 2140 N N . PRO A 1 271 ? -13.047 5.066 17.219 1 97.25 271 PRO A N 1
ATOM 2141 C CA . PRO A 1 271 ? -14.008 4.012 17.562 1 97.25 271 PRO A CA 1
ATOM 2142 C C . PRO A 1 271 ? -14.336 3.102 16.375 1 97.25 271 PRO A C 1
ATOM 2144 O O . PRO A 1 271 ? -14.867 2.006 16.578 1 97.25 271 PRO A O 1
ATOM 2147 N N . ASN A 1 272 ? -14.109 3.549 15.203 1 97.88 272 ASN A N 1
ATOM 2148 C CA . ASN A 1 272 ? -14.492 2.803 14.008 1 97.88 272 ASN A CA 1
ATOM 2149 C C . ASN A 1 272 ? -13.531 3.066 12.852 1 97.88 272 ASN A C 1
ATOM 2151 O O . ASN A 1 272 ? -13.336 4.215 12.445 1 97.88 272 ASN A O 1
ATOM 2155 N N . PHE A 1 273 ? -12.914 1.998 12.289 1 98.38 273 PHE A N 1
ATOM 2156 C CA . PHE A 1 273 ? -11.977 2.152 11.18 1 98.38 273 PHE A CA 1
ATOM 2157 C C . PHE A 1 273 ? -12.594 1.669 9.875 1 98.38 273 PHE A C 1
ATOM 2159 O O . PHE A 1 273 ? -11.984 1.782 8.812 1 98.38 273 PHE A O 1
ATOM 2166 N N . LYS A 1 274 ? -13.766 1.091 9.914 1 97.19 274 LYS A N 1
ATOM 2167 C CA . LYS A 1 274 ? -14.406 0.557 8.711 1 97.19 274 LYS A CA 1
ATOM 2168 C C . LYS A 1 274 ? -14.836 1.679 7.773 1 97.19 274 LYS A C 1
ATOM 2170 O O . LYS A 1 274 ? -15.305 2.727 8.219 1 97.19 274 LYS A O 1
ATOM 2175 N N . GLY A 1 275 ? -14.695 1.434 6.523 1 97.69 275 GLY A N 1
ATOM 2176 C CA . GLY A 1 275 ? -15.227 2.34 5.52 1 97.69 275 GLY A CA 1
ATOM 2177 C C . GLY A 1 275 ? -14.375 3.576 5.316 1 97.69 275 GLY A C 1
ATOM 2178 O O . GLY A 1 275 ? -14.805 4.539 4.676 1 97.69 275 GLY A O 1
ATOM 2179 N N . LEU A 1 276 ? -13.172 3.615 5.859 1 98.69 276 LEU A N 1
ATOM 2180 C CA . LEU A 1 276 ? -12.266 4.73 5.617 1 98.69 276 LEU A CA 1
ATOM 2181 C C . LEU A 1 276 ? -11.695 4.668 4.207 1 98.69 276 LEU A C 1
ATOM 2183 O O . LEU A 1 276 ? -11.852 3.664 3.51 1 98.69 276 LEU A O 1
ATOM 2187 N N . THR A 1 277 ? -11.188 5.781 3.76 1 98.75 277 THR A N 1
ATOM 2188 C CA . THR A 1 277 ? -10.734 6.008 2.391 1 98.75 277 THR A CA 1
ATOM 2189 C C . THR A 1 277 ? -9.375 5.359 2.158 1 98.75 277 THR A C 1
ATOM 2191 O O . THR A 1 277 ? -8.562 5.254 3.082 1 98.75 277 THR A O 1
ATOM 2194 N N . LYS A 1 278 ? -9.109 4.852 0.885 1 98.75 278 LYS A N 1
ATOM 2195 C CA . LYS A 1 278 ? -7.742 4.461 0.54 1 98.75 278 LYS A CA 1
ATOM 2196 C C . LYS A 1 278 ? -6.73 5.453 1.097 1 98.75 278 LYS A C 1
ATOM 2198 O O . LYS A 1 278 ? -6.883 6.664 0.929 1 98.75 278 LYS A O 1
ATOM 2203 N N . THR A 1 279 ? -5.691 4.926 1.751 1 98.94 279 THR A N 1
ATOM 2204 C CA . THR A 1 279 ? -4.777 5.809 2.469 1 98.94 279 THR A CA 1
ATOM 2205 C C . THR A 1 279 ? -3.326 5.492 2.109 1 98.94 279 THR A C 1
ATOM 2207 O O . THR A 1 279 ? -2.924 4.324 2.107 1 98.94 279 THR A O 1
ATOM 2210 N N . LEU A 1 280 ? -2.584 6.477 1.685 1 98.88 280 LEU A N 1
ATOM 2211 C CA . LEU A 1 280 ? -1.127 6.418 1.629 1 98.88 280 LEU A CA 1
ATOM 2212 C C . LEU A 1 280 ? -0.517 6.746 2.988 1 98.88 280 LEU A C 1
ATOM 2214 O O . LEU A 1 280 ? -0.833 7.777 3.584 1 98.88 280 LEU A O 1
ATOM 2218 N N . VAL A 1 281 ? 0.304 5.879 3.525 1 98.94 281 VAL A N 1
ATOM 2219 C CA . VAL A 1 281 ? 1.056 6.141 4.75 1 98.94 281 VAL A CA 1
ATOM 2220 C C . VAL A 1 281 ? 2.551 6.012 4.473 1 98.94 281 VAL A C 1
ATOM 2222 O O . VAL A 1 281 ? 3.078 4.902 4.375 1 98.94 281 VAL A O 1
ATOM 2225 N N . PHE A 1 282 ? 3.229 7.133 4.344 1 98.88 282 PHE A N 1
ATOM 2226 C CA . PHE A 1 282 ? 4.668 7.168 4.105 1 98.88 282 PHE A CA 1
ATOM 2227 C C . PHE A 1 282 ? 5.41 7.637 5.348 1 98.88 282 PHE A C 1
ATOM 2229 O O . PHE A 1 282 ? 5.059 8.664 5.941 1 98.88 282 PHE A O 1
ATOM 2236 N N . THR A 1 283 ? 6.375 6.852 5.832 1 98.81 283 THR A N 1
ATOM 2237 C CA . THR A 1 283 ? 7.137 7.148 7.039 1 98.81 283 THR A CA 1
ATOM 2238 C C . THR A 1 283 ? 8.617 7.312 6.719 1 98.81 283 THR A C 1
ATOM 2240 O O . THR A 1 283 ? 9.031 7.137 5.57 1 98.81 283 THR A O 1
ATOM 2243 N N . ALA A 1 284 ? 9.391 7.77 7.672 1 98.75 284 ALA A N 1
ATOM 2244 C CA . ALA A 1 284 ? 10.828 7.988 7.527 1 98.75 284 ALA A CA 1
ATOM 2245 C C . ALA A 1 284 ? 11.617 7.164 8.539 1 98.75 284 ALA A C 1
ATOM 2247 O O . ALA A 1 284 ? 11.188 7.012 9.688 1 98.75 284 ALA A O 1
ATOM 2248 N N . GLY A 1 285 ? 12.773 6.637 8.133 1 98.19 285 GLY A N 1
ATOM 2249 C CA . GLY A 1 285 ? 13.555 5.711 8.938 1 98.19 285 GLY A CA 1
ATOM 2250 C C . GLY A 1 285 ? 14.094 6.34 10.211 1 98.19 285 GLY A C 1
ATOM 2251 O O . GLY A 1 285 ? 14.227 5.668 11.234 1 98.19 285 GLY A O 1
ATOM 2252 N N . LEU A 1 286 ? 14.453 7.648 10.156 1 97.62 286 LEU A N 1
ATOM 2253 C CA . LEU A 1 286 ? 15.016 8.352 11.305 1 97.62 286 LEU A CA 1
ATOM 2254 C C . LEU A 1 286 ? 13.992 9.312 11.906 1 97.62 286 LEU A C 1
ATOM 2256 O O . LEU A 1 286 ? 14.297 10.477 12.164 1 97.62 286 LEU A O 1
ATOM 2260 N N . ASP A 1 287 ? 12.75 8.836 12.039 1 98.31 287 ASP A N 1
ATOM 2261 C CA . ASP A 1 287 ? 11.609 9.578 12.562 1 98.31 287 ASP A CA 1
ATOM 2262 C C . ASP A 1 287 ? 11.023 8.891 13.797 1 98.31 287 ASP A C 1
ATOM 2264 O O . ASP A 1 287 ? 10.594 7.742 13.719 1 98.31 287 ASP A O 1
ATOM 2268 N N . PRO A 1 288 ? 10.977 9.609 14.969 1 98.06 288 PRO A N 1
ATOM 2269 C CA . PRO A 1 288 ? 10.352 9.008 16.141 1 98.06 288 PRO A CA 1
ATOM 2270 C C . PRO A 1 288 ? 8.914 8.562 15.875 1 98.06 288 PRO A C 1
ATOM 2272 O O . PRO A 1 288 ? 8.391 7.688 16.578 1 98.06 288 PRO A O 1
ATOM 2275 N N . LEU A 1 289 ? 8.266 9.078 14.836 1 98.62 289 LEU A N 1
ATOM 2276 C CA . LEU A 1 289 ? 6.855 8.805 14.57 1 98.62 289 LEU A CA 1
ATOM 2277 C C . LEU A 1 289 ? 6.699 7.637 13.609 1 98.62 289 LEU A C 1
ATOM 2279 O O . LEU A 1 289 ? 5.578 7.285 13.227 1 98.62 289 LEU A O 1
ATOM 2283 N N . ARG A 1 290 ? 7.766 6.961 13.188 1 98.62 290 ARG A N 1
ATOM 2284 C CA . ARG A 1 290 ? 7.781 5.906 12.18 1 98.62 290 ARG A CA 1
ATOM 2285 C C . ARG A 1 290 ? 6.887 4.742 12.594 1 98.62 290 ARG A C 1
ATOM 2287 O O . ARG A 1 290 ? 6.023 4.312 11.82 1 98.62 290 ARG A O 1
ATOM 2294 N N . SER A 1 291 ? 7.051 4.227 13.844 1 98.56 291 SER A N 1
ATOM 2295 C CA . SER A 1 291 ? 6.379 3.006 14.281 1 98.56 291 SER A CA 1
ATOM 2296 C C . SER A 1 291 ? 4.887 3.242 14.492 1 98.56 291 SER A C 1
ATOM 2298 O O . SER A 1 291 ? 4.07 2.354 14.242 1 98.56 291 SER A O 1
ATOM 2300 N N . GLU A 1 292 ? 4.5 4.406 14.992 1 98.62 292 GLU A N 1
ATOM 2301 C CA . GLU A 1 292 ? 3.074 4.68 15.156 1 98.62 292 GLU A CA 1
ATOM 2302 C C . GLU A 1 292 ? 2.381 4.816 13.805 1 98.62 292 GLU A C 1
ATOM 2304 O O . GLU A 1 292 ? 1.225 4.422 13.648 1 98.62 292 GLU A O 1
ATOM 2309 N N . GLY A 1 293 ? 3.078 5.418 12.781 1 98.81 293 GLY A N 1
ATOM 2310 C CA . GLY A 1 293 ? 2.537 5.426 11.43 1 98.81 293 GLY A CA 1
ATOM 2311 C C . GLY A 1 293 ? 2.32 4.031 10.867 1 98.81 293 GLY A C 1
ATOM 2312 O O . GLY A 1 293 ? 1.285 3.76 10.258 1 98.81 293 GLY A O 1
ATOM 2313 N N . LEU A 1 294 ? 3.289 3.131 11.086 1 98.81 294 LEU A N 1
ATOM 2314 C CA . LEU A 1 294 ? 3.191 1.743 10.648 1 98.81 294 LEU A CA 1
ATOM 2315 C C . LEU A 1 294 ? 2.004 1.048 11.305 1 98.81 294 LEU A C 1
ATOM 2317 O O . LEU A 1 294 ? 1.229 0.366 10.633 1 98.81 294 LEU A O 1
ATOM 2321 N N . GLU A 1 295 ? 1.864 1.212 12.578 1 98.75 295 GLU A N 1
ATOM 2322 C CA . GLU A 1 295 ? 0.781 0.554 13.297 1 98.75 295 GLU A CA 1
ATOM 2323 C C . GLU A 1 295 ? -0.582 1.052 12.828 1 98.75 295 GLU A C 1
ATOM 2325 O O . GLU A 1 295 ? -1.537 0.277 12.742 1 98.75 295 GLU A O 1
ATOM 2330 N N . TYR A 1 296 ? -0.657 2.371 12.602 1 98.88 296 TYR A N 1
ATOM 2331 C CA . TYR A 1 296 ? -1.91 2.898 12.078 1 98.88 296 TYR A CA 1
ATOM 2332 C C . TYR A 1 296 ? -2.238 2.277 10.727 1 98.88 296 TYR A C 1
ATOM 2334 O O . TYR A 1 296 ? -3.381 1.888 10.477 1 98.88 296 TYR A O 1
ATOM 2342 N N . ALA A 1 297 ? -1.261 2.174 9.82 1 98.88 297 ALA A N 1
ATOM 2343 C CA . ALA A 1 297 ? -1.452 1.555 8.516 1 98.88 297 ALA A CA 1
ATOM 2344 C C . ALA A 1 297 ? -1.96 0.122 8.648 1 98.88 297 ALA A C 1
ATOM 2346 O O . ALA A 1 297 ? -2.902 -0.278 7.965 1 98.88 297 ALA A O 1
ATOM 2347 N N . LYS A 1 298 ? -1.327 -0.648 9.508 1 98.75 298 LYS A N 1
ATOM 2348 C CA . LYS A 1 298 ? -1.741 -2.029 9.734 1 98.75 298 LYS A CA 1
ATOM 2349 C C . LYS A 1 298 ? -3.176 -2.098 10.25 1 98.75 298 LYS A C 1
ATOM 2351 O O . LYS A 1 298 ? -3.949 -2.963 9.836 1 98.75 298 LYS A O 1
ATOM 2356 N N . THR A 1 299 ? -3.52 -1.154 11.148 1 98.75 299 THR A N 1
ATOM 2357 C CA . THR A 1 299 ? -4.875 -1.104 11.688 1 98.75 299 THR A CA 1
ATOM 2358 C C . THR A 1 299 ? -5.887 -0.841 10.57 1 98.75 299 THR A C 1
ATOM 2360 O O . THR A 1 299 ? -6.957 -1.447 10.547 1 98.75 299 THR A O 1
ATOM 2363 N N . LEU A 1 300 ? -5.543 0.13 9.68 1 98.81 300 LEU A N 1
ATOM 2364 C CA . LEU A 1 300 ? -6.398 0.37 8.523 1 98.81 300 LEU A CA 1
ATOM 2365 C C . LEU A 1 300 ? -6.629 -0.918 7.738 1 98.81 300 LEU A C 1
ATOM 2367 O O . LEU A 1 300 ? -7.77 -1.264 7.43 1 98.81 300 LEU A O 1
ATOM 2371 N N . MET A 1 301 ? -5.586 -1.682 7.473 1 98.44 301 MET A N 1
ATOM 2372 C CA . MET A 1 301 ? -5.668 -2.92 6.703 1 98.44 301 MET A CA 1
ATOM 2373 C C . MET A 1 301 ? -6.527 -3.953 7.422 1 98.44 301 MET A C 1
ATOM 2375 O O . MET A 1 301 ? -7.316 -4.66 6.793 1 98.44 301 MET A O 1
ATOM 2379 N N . ASP A 1 302 ? -6.383 -4.031 8.75 1 97.69 302 ASP A N 1
ATOM 2380 C CA . ASP A 1 302 ? -7.156 -4.961 9.562 1 97.69 302 ASP A CA 1
ATOM 2381 C C . ASP A 1 302 ? -8.656 -4.73 9.383 1 97.69 302 ASP A C 1
ATOM 2383 O O . ASP A 1 302 ? -9.461 -5.641 9.609 1 97.69 302 ASP A O 1
ATOM 2387 N N . HIS A 1 303 ? -8.969 -3.512 8.961 1 97.81 303 HIS A N 1
ATOM 2388 C CA . HIS A 1 303 ? -10.383 -3.174 8.844 1 97.81 303 HIS A CA 1
ATOM 2389 C C . HIS A 1 303 ? -10.797 -3.012 7.387 1 97.81 303 HIS A C 1
ATOM 2391 O O . HIS A 1 303 ? -11.781 -2.33 7.09 1 97.81 303 HIS A O 1
ATOM 2397 N N . GLY A 1 304 ? -10.023 -3.508 6.496 1 96.62 304 GLY A N 1
ATOM 2398 C CA . GLY A 1 304 ? -10.414 -3.633 5.102 1 96.62 304 GLY A CA 1
ATOM 2399 C C . GLY A 1 304 ? -10.086 -2.398 4.281 1 96.62 304 GLY A C 1
ATOM 2400 O O . GLY A 1 304 ? -10.5 -2.293 3.121 1 96.62 304 GLY A O 1
ATOM 2401 N N . VAL A 1 305 ? -9.352 -1.452 4.871 1 98.5 305 VAL A N 1
ATOM 2402 C CA . VAL A 1 305 ? -9.008 -0.226 4.16 1 98.5 305 VAL A CA 1
ATOM 2403 C C . VAL A 1 305 ? -7.816 -0.48 3.24 1 98.5 305 VAL A C 1
ATOM 2405 O O . VAL A 1 305 ? -6.852 -1.142 3.635 1 98.5 305 VAL A O 1
ATOM 2408 N N . GLU A 1 306 ? -7.93 -0.053 1.939 1 98.5 306 GLU A N 1
ATOM 2409 C CA . GLU A 1 306 ? -6.812 -0.095 1.002 1 98.5 306 GLU A CA 1
ATOM 2410 C C . GLU A 1 306 ? -5.676 0.819 1.455 1 98.5 306 GLU A C 1
ATOM 2412 O O . GLU A 1 306 ? -5.91 1.971 1.827 1 98.5 306 GLU A O 1
ATOM 2417 N N . VAL A 1 307 ? -4.398 0.274 1.497 1 98.75 307 VAL A N 1
ATOM 2418 C CA . VAL A 1 307 ? -3.277 1.047 2.018 1 98.75 307 VAL A CA 1
ATOM 2419 C C . VAL A 1 307 ? -2.074 0.901 1.087 1 98.75 307 VAL A C 1
ATOM 2421 O O . VAL A 1 307 ? -1.817 -0.185 0.561 1 98.75 307 VAL A O 1
ATOM 2424 N N . GLU A 1 308 ? -1.418 1.92 0.772 1 98.56 308 GLU A N 1
ATOM 2425 C CA . GLU A 1 308 ? -0.035 1.921 0.305 1 98.56 308 GLU A CA 1
ATOM 2426 C C . GLU A 1 308 ? 0.914 2.424 1.39 1 98.56 308 GLU A C 1
ATOM 2428 O O . GLU A 1 308 ? 0.737 3.525 1.915 1 98.56 308 GLU A O 1
ATOM 2433 N N . TYR A 1 309 ? 1.852 1.555 1.819 1 98.69 309 TYR A N 1
ATOM 2434 C CA . TYR A 1 309 ? 2.799 1.891 2.875 1 98.69 309 TYR A CA 1
ATOM 2435 C C . TYR A 1 309 ? 4.23 1.842 2.359 1 98.69 309 TYR A C 1
ATOM 2437 O O . TYR A 1 309 ? 4.609 0.908 1.647 1 98.69 309 TYR A O 1
ATOM 2445 N N . LYS A 1 310 ? 5.02 2.83 2.725 1 98.69 310 LYS A N 1
ATOM 2446 C CA . LYS A 1 310 ? 6.449 2.867 2.426 1 98.69 310 LYS A CA 1
ATOM 2447 C C . LYS A 1 310 ? 7.215 3.611 3.514 1 98.69 310 LYS A C 1
ATOM 2449 O O . LYS A 1 310 ? 6.781 4.668 3.979 1 98.69 310 LYS A O 1
ATOM 2454 N N . CYS A 1 311 ? 8.266 3.049 3.99 1 98.69 311 CYS A N 1
ATOM 2455 C CA . CYS A 1 311 ? 9.203 3.723 4.879 1 98.69 311 CYS A CA 1
ATOM 2456 C C . CYS A 1 311 ? 10.477 4.113 4.129 1 98.69 311 CYS A C 1
ATOM 2458 O O . CYS A 1 311 ? 11.125 3.266 3.521 1 98.69 311 CYS A O 1
ATOM 2460 N N . TYR A 1 312 ? 10.82 5.379 4.102 1 98.44 312 TYR A N 1
ATOM 2461 C CA . TYR A 1 312 ? 12.055 5.855 3.496 1 98.44 312 TYR A CA 1
ATOM 2462 C C . TYR A 1 312 ? 13.203 5.801 4.492 1 98.44 312 TYR A C 1
ATOM 2464 O O . TYR A 1 312 ? 13.312 6.648 5.379 1 98.44 312 TYR A O 1
ATOM 2472 N N . GLU A 1 313 ? 14.078 4.879 4.352 1 96.75 313 GLU A N 1
ATOM 2473 C CA . GLU A 1 313 ? 15.164 4.633 5.293 1 96.75 313 GLU A CA 1
ATOM 2474 C C . GLU A 1 313 ? 16.219 5.734 5.219 1 96.75 313 GLU A C 1
ATOM 2476 O O . GLU A 1 313 ? 16.422 6.336 4.164 1 96.75 313 GLU A O 1
ATOM 2481 N N . GLY A 1 314 ? 16.828 6.055 6.277 1 97.5 314 GLY A N 1
ATOM 2482 C CA . GLY A 1 314 ? 18.016 6.887 6.34 1 97.5 314 GLY A CA 1
ATOM 2483 C C . GLY A 1 314 ? 17.719 8.367 6.336 1 97.5 314 GLY A C 1
ATOM 2484 O O . GLY A 1 314 ? 18.625 9.195 6.34 1 97.5 314 GLY A O 1
ATOM 2485 N N . VAL A 1 315 ? 16.453 8.734 6.305 1 98.12 315 VAL A N 1
ATOM 2486 C CA . VAL A 1 315 ? 16.125 10.156 6.227 1 98.12 315 VAL A CA 1
ATOM 2487 C C . VAL A 1 315 ? 15.297 10.562 7.438 1 98.12 315 VAL A C 1
ATOM 2489 O O . VAL A 1 315 ? 14.664 9.719 8.078 1 98.12 315 VAL A O 1
ATOM 2492 N N . PRO A 1 316 ? 15.344 11.867 7.785 1 96.62 316 PRO A N 1
ATOM 2493 C CA . PRO A 1 316 ? 14.656 12.367 8.977 1 96.62 316 PRO A CA 1
ATOM 2494 C C . PRO A 1 316 ? 13.195 12.703 8.719 1 96.62 316 PRO A C 1
ATOM 2496 O O . PRO A 1 316 ? 12.719 12.578 7.59 1 96.62 316 PRO A O 1
ATOM 2499 N N . HIS A 1 317 ? 12.516 13.188 9.727 1 97.62 317 HIS A N 1
ATOM 2500 C CA . HIS A 1 317 ? 11.086 13.461 9.781 1 97.62 317 HIS A CA 1
ATOM 2501 C C . HIS A 1 317 ? 10.656 14.414 8.672 1 97.62 317 HIS A C 1
ATOM 2503 O O . HIS A 1 317 ? 9.695 14.141 7.949 1 97.62 317 HIS A O 1
ATOM 2509 N N . PRO A 1 318 ? 11.305 15.469 8.375 1 96.81 318 PRO A N 1
ATOM 2510 C CA . PRO A 1 318 ? 10.836 16.422 7.359 1 96.81 318 PRO A CA 1
ATOM 2511 C C . PRO A 1 318 ? 11.508 16.203 6.004 1 96.81 318 PRO A C 1
ATOM 2513 O O . PRO A 1 318 ? 11.703 17.172 5.25 1 96.81 318 PRO A O 1
ATOM 2516 N N . PHE A 1 319 ? 11.898 14.977 5.637 1 97.81 319 PHE A N 1
ATOM 2517 C CA . PHE A 1 319 ? 12.703 14.688 4.453 1 97.81 319 PHE A CA 1
ATOM 2518 C C . PHE A 1 319 ? 11.977 15.133 3.189 1 97.81 319 PHE A C 1
ATOM 2520 O O . PHE A 1 319 ? 12.609 15.438 2.178 1 97.81 319 PHE A O 1
ATOM 2527 N N . GLN A 1 320 ? 10.617 15.227 3.213 1 97.69 320 GLN A N 1
ATOM 2528 C CA . GLN A 1 320 ? 9.836 15.547 2.025 1 97.69 320 GLN A CA 1
ATOM 2529 C C . GLN A 1 320 ? 10.141 16.953 1.518 1 97.69 320 GLN A C 1
ATOM 2531 O O . GLN A 1 320 ? 9.922 17.25 0.344 1 97.69 320 GLN A O 1
ATOM 2536 N N . HIS A 1 321 ? 10.727 17.797 2.361 1 97.31 321 HIS A N 1
ATOM 2537 C CA . HIS A 1 321 ? 11.031 19.172 2.002 1 97.31 321 HIS A CA 1
ATOM 2538 C C . HIS A 1 321 ? 12.406 19.281 1.357 1 97.31 321 HIS A C 1
ATOM 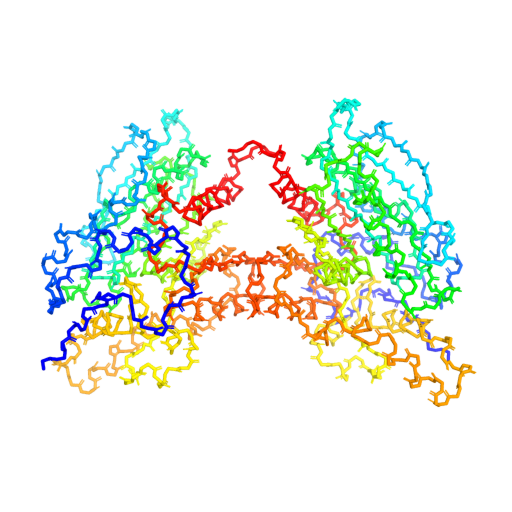2540 O O . HIS A 1 321 ? 12.82 20.375 0.945 1 97.31 321 HIS A O 1
ATOM 2546 N N . MET A 1 322 ? 13.156 18.188 1.254 1 97.44 322 MET A N 1
ATOM 2547 C CA . MET A 1 322 ? 14.555 18.234 0.829 1 97.44 322 MET A CA 1
ATOM 2548 C C . MET A 1 322 ? 14.742 17.531 -0.511 1 97.44 322 MET A C 1
ATOM 2550 O O . MET A 1 322 ? 15.648 16.719 -0.667 1 97.44 322 MET A O 1
ATOM 2554 N N . ASN A 1 323 ? 13.914 17.906 -1.508 1 97.81 323 ASN A N 1
ATOM 2555 C CA . ASN A 1 323 ? 13.852 17.188 -2.779 1 97.81 323 ASN A CA 1
ATOM 2556 C C . ASN A 1 323 ? 14.953 17.641 -3.73 1 97.81 323 ASN A C 1
ATOM 2558 O O . ASN A 1 323 ? 15.125 17.062 -4.809 1 97.81 323 ASN A O 1
ATOM 2562 N N . LYS A 1 324 ? 15.727 18.656 -3.365 1 97.12 324 LYS A N 1
ATOM 2563 C CA . LYS A 1 324 ? 16.891 19.031 -4.176 1 97.12 324 LYS A CA 1
ATOM 2564 C C . LYS A 1 324 ? 17.969 17.953 -4.117 1 97.12 324 LYS A C 1
ATOM 2566 O O . LYS A 1 324 ? 18.578 17.625 -5.137 1 97.12 324 LYS A O 1
ATOM 2571 N N . ASN A 1 325 ? 18.156 17.375 -2.928 1 95.69 325 ASN A N 1
ATOM 2572 C CA . ASN A 1 325 ? 19.297 16.5 -2.715 1 95.69 325 ASN A CA 1
ATOM 2573 C C . ASN A 1 325 ? 18.859 15.062 -2.48 1 95.69 325 ASN A C 1
ATOM 2575 O O . ASN A 1 325 ? 19.594 14.125 -2.805 1 95.69 325 ASN A O 1
ATOM 2579 N N . LEU A 1 326 ? 17.719 14.914 -1.919 1 98.06 326 LEU A N 1
ATOM 2580 C CA . LEU A 1 326 ? 17.328 13.586 -1.462 1 98.06 326 LEU A CA 1
ATOM 2581 C C . LEU A 1 326 ? 16.375 12.922 -2.461 1 98.06 326 LEU A C 1
ATOM 2583 O O . LEU A 1 326 ? 15.281 13.43 -2.713 1 98.06 326 LEU A O 1
ATOM 2587 N N . TRP A 1 327 ? 16.75 11.75 -2.945 1 97.81 327 TRP A N 1
ATOM 2588 C CA . TRP A 1 327 ? 15.891 10.992 -3.854 1 97.81 327 TRP A CA 1
ATOM 2589 C C . TRP A 1 327 ? 14.617 10.547 -3.148 1 97.81 327 TRP A C 1
ATOM 2591 O O . TRP A 1 327 ? 13.555 10.445 -3.771 1 97.81 327 TRP A O 1
ATOM 2601 N N . GLN A 1 328 ? 14.719 10.289 -1.839 1 98.38 328 GLN A N 1
ATOM 2602 C CA . GLN A 1 328 ? 13.562 9.883 -1.047 1 98.38 328 GLN A CA 1
ATOM 2603 C C . GLN A 1 328 ? 12.461 10.938 -1.101 1 98.38 328 GLN A C 1
ATOM 2605 O O . GLN A 1 328 ? 11.281 10.602 -1.256 1 98.38 328 GLN A O 1
ATOM 2610 N N . ALA A 1 329 ? 12.859 12.203 -1.004 1 98.62 329 ALA A N 1
ATOM 2611 C CA . ALA A 1 329 ? 11.898 13.305 -1.069 1 98.62 329 ALA A CA 1
ATOM 2612 C C . ALA A 1 329 ? 11.281 13.406 -2.459 1 98.62 329 ALA A C 1
ATOM 2614 O O . ALA A 1 329 ? 10.062 13.586 -2.59 1 98.62 329 ALA A O 1
ATOM 2615 N N . ARG A 1 330 ? 12.102 13.266 -3.496 1 97.94 330 ARG A N 1
ATOM 2616 C CA . ARG A 1 330 ? 11.586 13.297 -4.859 1 97.94 330 ARG A CA 1
ATOM 2617 C C . ARG A 1 330 ? 10.609 12.156 -5.102 1 97.94 330 ARG A C 1
ATOM 2619 O O . ARG A 1 330 ? 9.57 12.344 -5.746 1 97.94 330 ARG A O 1
ATOM 2626 N N . ASP A 1 331 ? 11 10.984 -4.598 1 97.56 331 ASP A N 1
ATOM 2627 C CA . ASP A 1 331 ? 10.125 9.828 -4.758 1 97.56 331 ASP A CA 1
ATOM 2628 C C . ASP A 1 331 ? 8.812 10.016 -4.008 1 97.56 331 ASP A C 1
ATOM 2630 O O . ASP A 1 331 ? 7.742 9.672 -4.523 1 97.56 331 ASP A O 1
ATOM 2634 N N . PHE A 1 332 ? 8.844 10.539 -2.795 1 98.56 332 PHE A N 1
ATOM 2635 C CA . PHE A 1 332 ? 7.648 10.844 -2.021 1 98.56 332 PHE A CA 1
ATOM 2636 C C . PHE A 1 332 ? 6.695 11.719 -2.824 1 98.56 332 PHE A C 1
ATOM 2638 O O . PHE A 1 332 ? 5.508 11.414 -2.936 1 98.56 332 PHE A O 1
ATOM 2645 N N . ILE A 1 333 ? 7.207 12.82 -3.367 1 98.38 333 ILE A N 1
ATOM 2646 C CA . ILE A 1 333 ? 6.414 13.789 -4.117 1 98.38 333 ILE A CA 1
ATOM 2647 C C . ILE A 1 333 ? 5.863 13.133 -5.383 1 98.38 333 ILE A C 1
ATOM 2649 O O . ILE A 1 333 ? 4.684 13.281 -5.699 1 98.38 333 ILE A O 1
ATOM 2653 N N . TYR A 1 334 ? 6.691 12.422 -6.02 1 96.62 334 TYR A N 1
ATOM 2654 C CA . TYR A 1 334 ? 6.305 11.758 -7.258 1 96.62 334 TYR A CA 1
ATOM 2655 C C . TYR A 1 334 ? 5.195 10.742 -7.012 1 96.62 334 TYR A C 1
ATOM 2657 O O . TYR A 1 334 ? 4.172 10.758 -7.703 1 96.62 334 TYR A O 1
ATOM 2665 N N . ARG A 1 335 ? 5.375 9.859 -6.031 1 96.69 335 ARG A N 1
ATOM 2666 C CA . ARG A 1 335 ? 4.41 8.805 -5.738 1 96.69 335 ARG A CA 1
ATOM 2667 C C . ARG A 1 335 ? 3.082 9.391 -5.27 1 96.69 335 ARG A C 1
ATOM 2669 O O . ARG A 1 335 ? 2.016 8.906 -5.656 1 96.69 335 ARG A O 1
ATOM 2676 N N . THR A 1 336 ? 3.146 10.406 -4.418 1 98.56 336 THR A N 1
ATOM 2677 C CA . THR A 1 336 ? 1.921 11.062 -3.977 1 98.56 336 THR A CA 1
ATOM 2678 C C . THR A 1 336 ? 1.189 11.695 -5.16 1 98.56 336 THR A C 1
ATOM 2680 O O . THR A 1 336 ? -0.028 11.547 -5.289 1 98.56 336 THR A O 1
ATOM 2683 N N . SER A 1 337 ? 1.93 12.367 -6.066 1 97.88 337 SER A N 1
ATOM 2684 C CA . SER A 1 337 ? 1.329 12.984 -7.246 1 97.88 337 SER A CA 1
ATOM 2685 C C . SER A 1 337 ? 0.657 11.938 -8.133 1 97.88 337 SER A C 1
ATOM 2687 O O . SER A 1 337 ? -0.437 12.164 -8.648 1 97.88 337 SER A O 1
ATOM 2689 N N . LEU A 1 338 ? 1.341 10.852 -8.266 1 95.81 338 LEU A N 1
ATOM 2690 C CA . LEU A 1 338 ? 0.813 9.773 -9.094 1 95.81 338 LEU A CA 1
ATOM 2691 C C . LEU A 1 338 ? -0.493 9.242 -8.523 1 95.81 338 LEU A C 1
ATOM 2693 O O . LEU A 1 338 ? -1.466 9.047 -9.258 1 95.81 338 LEU A O 1
ATOM 2697 N N . GLU A 1 339 ? -0.532 8.961 -7.242 1 97.38 339 GLU A N 1
ATOM 2698 C CA . GLU A 1 339 ? -1.733 8.422 -6.613 1 97.38 339 GLU A CA 1
ATOM 2699 C C . GLU A 1 339 ? -2.875 9.43 -6.648 1 97.38 339 GLU A C 1
ATOM 2701 O O . GLU A 1 339 ? -4.043 9.055 -6.754 1 97.38 339 GLU A O 1
ATOM 2706 N N . LEU A 1 340 ? -2.518 10.711 -6.531 1 98.56 340 LEU A N 1
ATOM 2707 C CA . LEU A 1 340 ? -3.523 11.75 -6.699 1 98.56 340 LEU A CA 1
ATOM 2708 C C . LEU A 1 340 ? -4.113 11.711 -8.109 1 98.56 340 LEU A C 1
ATOM 2710 O O . LEU A 1 340 ? -5.336 11.734 -8.273 1 98.56 340 LEU A O 1
ATOM 2714 N N . ALA A 1 341 ? -3.254 11.625 -9.086 1 97.25 341 ALA A N 1
ATOM 2715 C CA . ALA A 1 341 ? -3.713 11.586 -10.469 1 97.25 341 ALA A CA 1
ATOM 2716 C C . ALA A 1 341 ? -4.602 10.375 -10.719 1 97.25 341 ALA A C 1
ATOM 2718 O O . ALA A 1 341 ? -5.613 10.469 -11.422 1 97.25 341 ALA A O 1
ATOM 2719 N N . LEU A 1 342 ? -4.238 9.266 -10.156 1 94.88 342 LEU A N 1
ATOM 2720 C CA . LEU A 1 342 ? -5 8.031 -10.32 1 94.88 342 LEU A CA 1
ATOM 2721 C C . LEU A 1 342 ? -6.359 8.141 -9.633 1 94.88 342 LEU A C 1
ATOM 2723 O O . LEU A 1 342 ? -7.387 7.824 -10.234 1 94.88 342 LEU A O 1
ATOM 2727 N N . ALA A 1 343 ? -6.379 8.594 -8.367 1 97.31 343 ALA A N 1
ATOM 2728 C CA . ALA A 1 343 ? -7.605 8.664 -7.578 1 97.31 343 ALA A CA 1
ATOM 2729 C C . ALA A 1 343 ? -8.594 9.656 -8.195 1 97.31 343 ALA A C 1
ATOM 2731 O O . ALA A 1 343 ? -9.805 9.445 -8.148 1 97.31 343 ALA A O 1
ATOM 2732 N N . HIS A 1 344 ? -8.008 10.695 -8.766 1 97.94 344 HIS A N 1
ATOM 2733 C CA . HIS A 1 344 ? -8.836 11.758 -9.336 1 97.94 344 HIS A CA 1
ATOM 2734 C C . HIS A 1 344 ? -9.078 11.523 -10.828 1 97.94 344 HIS A C 1
ATOM 2736 O O . HIS A 1 344 ? -9.742 12.328 -11.484 1 97.94 344 HIS A O 1
ATOM 2742 N N . LYS A 1 345 ? -8.531 10.453 -11.398 1 94 345 LYS A N 1
ATOM 2743 C CA . LYS A 1 345 ? -8.75 9.992 -12.766 1 94 345 LYS A CA 1
ATOM 2744 C C . LYS A 1 345 ? -8.273 11.023 -13.781 1 94 345 LYS A C 1
ATOM 2746 O O . LYS A 1 345 ? -8.969 11.312 -14.758 1 94 345 LYS A O 1
ATOM 2751 N N . THR A 1 346 ? -7.168 11.609 -13.414 1 93.62 346 THR A N 1
ATOM 2752 C CA . THR A 1 346 ? -6.582 12.555 -14.352 1 93.62 346 THR A CA 1
ATOM 2753 C C . THR A 1 346 ? -5.438 11.914 -15.133 1 93.62 346 THR A C 1
ATOM 2755 O O . THR A 1 346 ? -4.867 12.531 -16.031 1 93.62 346 THR A O 1
ATOM 2758 N N . LEU A 1 347 ? -5.062 10.68 -14.711 1 88 347 LEU A N 1
ATOM 2759 C CA . LEU A 1 347 ? -4.055 9.906 -15.43 1 88 347 LEU A CA 1
ATOM 2760 C C . LEU A 1 347 ? -4.699 9.047 -16.516 1 88 347 LEU A C 1
ATOM 2762 O O . LEU A 1 347 ? -5.73 8.414 -16.266 1 88 347 LEU A O 1
ATOM 2766 N N . THR A 1 348 ? -4.172 9.211 -17.75 1 76.94 348 THR A N 1
ATOM 2767 C CA . THR A 1 348 ? -4.637 8.312 -18.797 1 76.94 348 THR A CA 1
ATOM 2768 C C . THR A 1 348 ? -3.686 7.133 -18.953 1 76.94 348 THR A C 1
ATOM 2770 O O . THR A 1 348 ? -2.482 7.32 -19.156 1 76.94 348 THR A O 1
ATOM 2773 N N . PHE A 1 349 ? -4.078 6.082 -18.516 1 74.75 349 PHE A N 1
ATOM 2774 C CA . PHE A 1 349 ? -3.354 4.824 -18.641 1 74.75 349 PHE A CA 1
ATOM 2775 C C . PHE A 1 349 ? -4.25 3.738 -19.234 1 74.75 349 PHE A C 1
ATOM 2777 O O . PHE A 1 349 ? -5.441 3.678 -18.922 1 74.75 349 PHE A O 1
ATOM 2784 N N . MET B 1 1 ? -14.758 -41.531 2.346 1 25.75 1 MET B N 1
ATOM 2785 C CA . MET B 1 1 ? -15.234 -41.031 1.062 1 25.75 1 MET B CA 1
ATOM 2786 C C . MET B 1 1 ? -15.656 -39.562 1.183 1 25.75 1 MET B C 1
ATOM 2788 O O . MET B 1 1 ? -16.797 -39.281 1.54 1 25.75 1 MET B O 1
ATOM 2792 N N . SER B 1 2 ? -14.93 -38.656 1.84 1 33.53 2 SER B N 1
ATOM 2793 C CA . SER B 1 2 ? -15.18 -37.281 2.199 1 33.53 2 SER B CA 1
ATOM 2794 C C . SER B 1 2 ? -15.648 -36.469 0.992 1 33.53 2 SER B C 1
ATOM 2796 O O . SER B 1 2 ? -14.953 -36.406 -0.023 1 33.53 2 SER B O 1
ATOM 2798 N N . GLY B 1 3 ? -17.016 -36.562 0.69 1 35.19 3 GLY B N 1
ATOM 2799 C CA . GLY B 1 3 ? -17.781 -35.906 -0.362 1 35.19 3 GLY B CA 1
ATOM 2800 C C . GLY B 1 3 ? -17.344 -34.5 -0.634 1 35.19 3 GLY B C 1
ATOM 2801 O O . GLY B 1 3 ? -16.922 -33.781 0.282 1 35.19 3 GLY B O 1
ATOM 2802 N N . HIS B 1 4 ? -16.609 -34.344 -1.629 1 42.34 4 HIS B N 1
ATOM 2803 C CA . HIS B 1 4 ? -16.359 -33 -2.119 1 42.34 4 HIS B CA 1
ATOM 2804 C C . HIS B 1 4 ? -17.609 -32.125 -2.045 1 42.34 4 HIS B C 1
ATOM 2806 O O . HIS B 1 4 ? -18.594 -32.406 -2.73 1 42.34 4 HIS B O 1
ATOM 2812 N N . GLU B 1 5 ? -18.188 -31.859 -0.87 1 46 5 GLU B N 1
ATOM 2813 C CA . GLU B 1 5 ? -19.391 -31.047 -0.793 1 46 5 GLU B CA 1
ATOM 2814 C C . GLU B 1 5 ? -19.422 -29.984 -1.896 1 46 5 GLU B C 1
ATOM 2816 O O . GLU B 1 5 ? -18.406 -29.359 -2.18 1 46 5 GLU B O 1
ATOM 2821 N N . ALA B 1 6 ? -20.312 -30.219 -2.863 1 48.06 6 ALA B N 1
ATOM 2822 C CA . ALA B 1 6 ? -20.875 -29.328 -3.869 1 48.06 6 ALA B CA 1
ATOM 2823 C C . ALA B 1 6 ? -21.062 -27.906 -3.311 1 48.06 6 ALA B C 1
ATOM 2825 O O . ALA B 1 6 ? -21.703 -27.734 -2.27 1 48.06 6 ALA B O 1
ATOM 2826 N N . ILE B 1 7 ? -20.125 -27 -3.248 1 56.28 7 ILE B N 1
ATOM 2827 C CA . ILE B 1 7 ? -20.234 -25.594 -2.916 1 56.28 7 ILE B CA 1
ATOM 2828 C C . ILE B 1 7 ? -21.5 -25.016 -3.539 1 56.28 7 ILE B C 1
ATOM 2830 O O . ILE B 1 7 ? -21.844 -23.844 -3.291 1 56.28 7 ILE B O 1
ATOM 2834 N N . ASN B 1 8 ? -22.344 -25.875 -4.414 1 64.5 8 ASN B N 1
ATOM 2835 C CA . ASN B 1 8 ? -23.5 -25.281 -5.082 1 64.5 8 ASN B CA 1
ATOM 2836 C C . ASN B 1 8 ? -24.812 -25.828 -4.508 1 64.5 8 ASN B C 1
ATOM 2838 O O . ASN B 1 8 ? -24.891 -27 -4.156 1 64.5 8 ASN B O 1
ATOM 2842 N N . PRO B 1 9 ? -25.797 -25.062 -4.051 1 79.25 9 PRO B N 1
ATOM 2843 C CA . PRO B 1 9 ? -25.938 -23.609 -4.215 1 79.25 9 PRO B CA 1
ATOM 2844 C C . PRO B 1 9 ? -25.172 -22.828 -3.154 1 79.25 9 PRO B C 1
ATOM 2846 O O . PRO B 1 9 ? -24.516 -23.422 -2.291 1 79.25 9 PRO B O 1
ATOM 2849 N N . ILE B 1 10 ? -25.297 -21.516 -3.205 1 86.69 10 ILE B N 1
ATOM 2850 C CA . ILE B 1 10 ? -24.656 -20.609 -2.254 1 86.69 10 ILE B CA 1
ATOM 2851 C C . ILE B 1 10 ? -25.062 -20.984 -0.831 1 86.69 10 ILE B C 1
ATOM 2853 O O . ILE B 1 10 ? -26.25 -21.078 -0.521 1 86.69 10 ILE B O 1
ATOM 2857 N N . HIS B 1 11 ? -24.109 -21.375 0.004 1 90 11 HIS B N 1
ATOM 2858 C CA . HIS B 1 11 ? -24.344 -21.734 1.395 1 90 11 HIS B CA 1
ATOM 2859 C C . HIS B 1 11 ? -24.984 -20.594 2.174 1 90 11 HIS B C 1
ATOM 2861 O O . HIS B 1 11 ? -24.609 -19.422 1.98 1 90 11 HIS B O 1
ATOM 2867 N N . PRO B 1 12 ? -25.891 -20.844 3.053 1 90.81 12 PRO B N 1
ATOM 2868 C CA . PRO B 1 12 ? -26.594 -19.812 3.812 1 90.81 12 PRO B CA 1
ATOM 2869 C C . PRO B 1 12 ? -25.656 -18.859 4.555 1 90.81 12 PRO B C 1
ATOM 2871 O O . PRO B 1 12 ? -25.953 -17.672 4.695 1 90.81 12 PRO B O 1
ATOM 2874 N N . SER B 1 13 ? -24.547 -19.375 5.023 1 91.12 13 SER B N 1
ATOM 2875 C CA . SER B 1 13 ? -23.609 -18.547 5.781 1 91.12 13 SER B CA 1
ATOM 2876 C C . SER B 1 13 ? -22.984 -17.469 4.902 1 91.12 13 SER B C 1
ATOM 2878 O O . SER B 1 13 ? -22.375 -16.531 5.414 1 91.12 13 SER B O 1
ATOM 2880 N N . MET B 1 14 ? -23.125 -17.625 3.588 1 92 14 MET B N 1
ATOM 2881 C CA . MET B 1 14 ? -22.469 -16.703 2.664 1 92 14 MET B CA 1
ATOM 2882 C C . MET B 1 14 ? -23.469 -15.672 2.141 1 92 14 MET B C 1
ATOM 2884 O O . MET B 1 14 ? -23.078 -14.672 1.54 1 92 14 MET B O 1
ATOM 2888 N N . VAL B 1 15 ? -24.75 -15.898 2.406 1 89.38 15 VAL B N 1
ATOM 2889 C CA . VAL B 1 15 ? -25.812 -15.039 1.889 1 89.38 15 VAL B CA 1
ATOM 2890 C C . VAL B 1 15 ? -25.656 -13.625 2.455 1 89.38 15 VAL B C 1
ATOM 2892 O O . VAL B 1 15 ? -25.391 -13.461 3.648 1 89.38 15 VAL B O 1
ATOM 2895 N N . GLY B 1 16 ? -25.766 -12.617 1.612 1 90.94 16 GLY B N 1
ATOM 2896 C CA . GLY B 1 16 ? -25.703 -11.227 2.029 1 90.94 16 GLY B CA 1
ATOM 2897 C C . GLY B 1 16 ? -24.297 -10.656 1.998 1 90.94 16 GLY B C 1
ATOM 2898 O O . GLY B 1 16 ? -24.109 -9.453 2.174 1 90.94 16 GLY B O 1
ATOM 2899 N N . LYS B 1 17 ? -23.312 -11.516 1.742 1 94 17 LYS B N 1
ATOM 2900 C CA . LYS B 1 17 ? -21.922 -11.086 1.756 1 94 17 LYS B CA 1
ATOM 2901 C C . LYS B 1 17 ? -21.344 -11.023 0.341 1 94 17 LYS B C 1
ATOM 2903 O O . LYS B 1 17 ? -20.25 -10.516 0.135 1 94 17 LYS B O 1
ATOM 2908 N N . ILE B 1 18 ? -22.094 -11.531 -0.603 1 96.38 18 ILE B N 1
ATOM 2909 C CA . ILE B 1 18 ? -21.578 -11.75 -1.954 1 96.38 18 ILE B CA 1
ATOM 2910 C C . ILE B 1 18 ? -21.953 -10.555 -2.838 1 96.38 18 ILE B C 1
ATOM 2912 O O . ILE B 1 18 ? -23.078 -10.047 -2.77 1 96.38 18 ILE B O 1
ATOM 2916 N N . ASP B 1 19 ? -21 -10.047 -3.584 1 97.56 19 ASP B N 1
ATOM 2917 C CA . ASP B 1 19 ? -21.297 -9.047 -4.609 1 97.56 19 ASP B CA 1
ATOM 2918 C C . ASP B 1 19 ? -22.469 -9.492 -5.484 1 97.56 19 ASP B C 1
ATOM 2920 O O . ASP B 1 19 ? -22.5 -10.625 -5.961 1 97.56 19 ASP B O 1
ATOM 2924 N N . PRO B 1 20 ? -23.391 -8.633 -5.73 1 96.69 20 PRO B N 1
ATOM 2925 C CA . PRO B 1 20 ? -24.609 -9.031 -6.457 1 96.69 20 PRO B CA 1
ATOM 2926 C C . PRO B 1 20 ? -24.297 -9.531 -7.867 1 96.69 20 PRO B C 1
ATOM 2928 O O . PRO B 1 20 ? -24.969 -10.453 -8.352 1 96.69 20 PRO B O 1
ATOM 2931 N N . GLU B 1 21 ? -23.359 -8.898 -8.539 1 97 21 GLU B N 1
ATOM 2932 C CA . GLU B 1 21 ? -23.016 -9.344 -9.891 1 97 21 GLU B CA 1
ATOM 2933 C C . GLU B 1 21 ? -22.422 -10.742 -9.875 1 97 21 GLU B C 1
ATOM 2935 O O . GLU B 1 21 ? -22.703 -11.562 -10.75 1 97 21 GLU B O 1
ATOM 2940 N N . PHE B 1 22 ? -21.594 -11.078 -8.914 1 96.44 22 PHE B N 1
ATOM 2941 C CA . PHE B 1 22 ? -21.031 -12.414 -8.805 1 96.44 22 PHE B CA 1
ATOM 2942 C C . PHE B 1 22 ? -22.109 -13.43 -8.445 1 96.44 22 PHE B C 1
ATOM 2944 O O . PHE B 1 22 ? -22.125 -14.539 -8.984 1 96.44 22 PHE B O 1
ATOM 2951 N N . GLU B 1 23 ? -22.922 -13.031 -7.523 1 94.69 23 GLU B N 1
ATOM 2952 C CA . GLU B 1 23 ? -24 -13.922 -7.125 1 94.69 23 GLU B CA 1
ATOM 2953 C C . GLU B 1 23 ? -24.859 -14.328 -8.32 1 94.69 23 GLU B C 1
ATOM 2955 O O . GLU B 1 23 ? -25.203 -15.5 -8.469 1 94.69 23 GLU B O 1
ATOM 2960 N N . LYS B 1 24 ? -25.172 -13.336 -9.117 1 94.5 24 LYS B N 1
ATOM 2961 C CA . LYS B 1 24 ? -25.953 -13.594 -10.32 1 94.5 24 LYS B CA 1
ATOM 2962 C C . LYS B 1 24 ? -25.219 -14.562 -11.242 1 94.5 24 LYS B C 1
ATOM 2964 O O . LYS B 1 24 ? -25.812 -15.539 -11.719 1 94.5 24 LYS B O 1
ATOM 2969 N N . MET B 1 25 ? -23.906 -14.344 -11.516 1 93.06 25 MET B N 1
ATOM 2970 C CA . MET B 1 25 ? -23.109 -15.195 -12.391 1 93.06 25 MET B CA 1
ATOM 2971 C C . MET B 1 25 ? -23.016 -16.609 -11.836 1 93.06 25 MET B C 1
ATOM 2973 O O . MET B 1 25 ? -23.141 -17.594 -12.578 1 93.06 25 MET B O 1
ATOM 2977 N N . TYR B 1 26 ? -22.812 -16.703 -10.539 1 91.81 26 TYR B N 1
ATOM 2978 C CA . TYR B 1 26 ? -22.672 -18 -9.883 1 91.81 26 TYR B CA 1
ATOM 2979 C C . TYR B 1 26 ? -23.953 -18.797 -9.992 1 91.81 26 TYR B C 1
ATOM 2981 O O . TYR B 1 26 ? -23.922 -20 -10.305 1 91.81 26 TYR B O 1
ATOM 2989 N N . ASN B 1 27 ? -25.078 -18.219 -9.727 1 90.69 27 ASN B N 1
ATOM 2990 C CA . ASN B 1 27 ? -26.375 -18.875 -9.805 1 90.69 27 ASN B CA 1
ATOM 2991 C C . ASN B 1 27 ? -26.688 -19.328 -11.227 1 90.69 27 ASN B C 1
ATOM 2993 O O . ASN B 1 27 ? -27.281 -20.391 -11.422 1 90.69 27 ASN B O 1
ATOM 2997 N N . GLU B 1 28 ? -26.281 -18.594 -12.18 1 90.44 28 GLU B N 1
ATOM 2998 C CA . GLU B 1 28 ? -26.578 -18.875 -13.578 1 90.44 28 GLU B CA 1
ATOM 2999 C C . GLU B 1 28 ? -25.688 -20 -14.109 1 90.44 28 GLU B C 1
ATOM 3001 O O . GLU B 1 28 ? -26.141 -20.844 -14.891 1 90.44 28 GLU B O 1
ATOM 3006 N N . HIS B 1 29 ? -24.453 -20.016 -13.672 1 88.88 29 HIS B N 1
ATOM 3007 C CA . HIS B 1 29 ? -23.516 -20.859 -14.414 1 88.88 29 HIS B CA 1
ATOM 3008 C C . HIS B 1 29 ? -23 -22 -13.555 1 88.88 29 HIS B C 1
ATOM 3010 O O . HIS B 1 29 ? -22.5 -23 -14.078 1 88.88 29 HIS B O 1
ATOM 3016 N N . VAL B 1 30 ? -23.109 -21.844 -12.18 1 85.5 30 VAL B N 1
ATOM 3017 C CA . VAL B 1 30 ? -22.359 -22.797 -11.359 1 85.5 30 VAL B CA 1
ATOM 3018 C C . VAL B 1 30 ? -23.281 -23.469 -10.352 1 85.5 30 VAL B C 1
ATOM 3020 O O . VAL B 1 30 ? -23.172 -24.672 -10.102 1 85.5 30 VAL B O 1
ATOM 3023 N N . ALA B 1 31 ? -24.188 -22.781 -9.844 1 81.5 31 ALA B N 1
ATOM 3024 C CA . ALA B 1 31 ? -24.984 -23.188 -8.688 1 81.5 31 ALA B CA 1
ATOM 3025 C C . ALA B 1 31 ? -25.719 -24.5 -8.953 1 81.5 31 ALA B C 1
ATOM 3027 O O . ALA B 1 31 ? -25.969 -25.281 -8.031 1 81.5 31 ALA B O 1
ATOM 3028 N N . ASN B 1 32 ? -25.953 -24.766 -10.148 1 79.44 32 ASN B N 1
ATOM 3029 C CA . ASN B 1 32 ? -26.766 -25.938 -10.453 1 79.44 32 ASN B CA 1
ATOM 3030 C C . ASN B 1 32 ? -25.906 -27.125 -10.844 1 79.44 32 ASN B C 1
ATOM 3032 O O . ASN B 1 32 ? -26.422 -28.188 -11.195 1 79.44 32 ASN B O 1
ATOM 3036 N N . THR B 1 33 ? -24.656 -26.969 -10.727 1 77.44 33 THR B N 1
ATOM 3037 C CA . THR B 1 33 ? -23.75 -28.078 -11.031 1 77.44 33 THR B CA 1
ATOM 3038 C C . THR B 1 33 ? -23.719 -29.062 -9.867 1 77.44 33 THR B C 1
ATOM 3040 O O . THR B 1 33 ? -23.469 -28.688 -8.727 1 77.44 33 THR B O 1
ATOM 3043 N N . PRO B 1 34 ? -23.984 -30.297 -10.141 1 75.19 34 PRO B N 1
ATOM 3044 C CA . PRO B 1 34 ? -24 -31.297 -9.07 1 75.19 34 PRO B CA 1
ATOM 3045 C C . PRO B 1 34 ? -22.625 -31.469 -8.398 1 75.19 34 PRO B C 1
ATOM 3047 O O . PRO B 1 34 ? -21.594 -31.422 -9.07 1 75.19 34 PRO B O 1
ATOM 3050 N N . ASN B 1 35 ? -22.656 -31.594 -7.148 1 74.06 35 ASN B N 1
ATOM 3051 C CA . ASN B 1 35 ? -21.422 -31.844 -6.395 1 74.06 35 ASN B CA 1
ATOM 3052 C C . ASN B 1 35 ? -20.891 -33.25 -6.629 1 74.06 35 ASN B C 1
ATOM 3054 O O . ASN B 1 35 ? -21.656 -34.219 -6.629 1 74.06 35 ASN B O 1
ATOM 3058 N N . ARG B 1 36 ? -19.781 -33.375 -7.074 1 78.56 36 ARG B N 1
ATOM 3059 C CA . ARG B 1 36 ? -19.094 -34.625 -7.277 1 78.56 36 ARG B CA 1
ATOM 3060 C C . ARG B 1 36 ? -17.688 -34.594 -6.707 1 78.56 36 ARG B C 1
ATOM 3062 O O . ARG B 1 36 ? -17.125 -33.531 -6.484 1 78.56 36 ARG B O 1
ATOM 3069 N N . PRO B 1 37 ? -17.172 -35.844 -6.289 1 80.69 37 PRO B N 1
ATOM 3070 C CA . PRO B 1 37 ? -15.766 -35.875 -5.902 1 80.69 37 PRO B CA 1
ATOM 3071 C C . PRO B 1 37 ? -14.859 -35.25 -6.961 1 80.69 37 PRO B C 1
ATOM 3073 O O . PRO B 1 37 ? -15.133 -35.344 -8.156 1 80.69 37 PRO B O 1
ATOM 3076 N N . ILE B 1 38 ? -13.844 -34.656 -6.5 1 83.44 38 ILE B N 1
ATOM 3077 C CA . ILE B 1 38 ? -12.914 -34 -7.422 1 83.44 38 ILE B CA 1
ATOM 3078 C C . ILE B 1 38 ? -12.141 -35.062 -8.195 1 83.44 38 ILE B C 1
ATOM 3080 O O . ILE B 1 38 ? -11.602 -36 -7.605 1 83.44 38 ILE B O 1
ATOM 3084 N N . ASP B 1 39 ? -12.211 -34.969 -9.461 1 86.69 39 ASP B N 1
ATOM 3085 C CA . ASP B 1 39 ? -11.422 -35.75 -10.406 1 86.69 39 ASP B CA 1
ATOM 3086 C C . ASP B 1 39 ? -10.305 -34.906 -11.023 1 86.69 39 ASP B C 1
ATOM 3088 O O . ASP B 1 39 ? -10.555 -34.062 -11.867 1 86.69 39 ASP B O 1
ATOM 3092 N N . LEU B 1 40 ? -9.07 -35.25 -10.602 1 90.31 40 LEU B N 1
ATOM 3093 C CA . LEU B 1 40 ? -7.945 -34.375 -10.953 1 90.31 40 LEU B CA 1
ATOM 3094 C C . LEU B 1 40 ? -7.754 -34.312 -12.461 1 90.31 40 LEU B C 1
ATOM 3096 O O . LEU B 1 40 ? -7.645 -33.219 -13.031 1 90.31 40 LEU B O 1
ATOM 3100 N N . PRO B 1 41 ? -7.711 -35.438 -13.203 1 90.75 41 PRO B N 1
ATOM 3101 C CA . PRO B 1 41 ? -7.574 -35.375 -14.656 1 90.75 41 PRO B CA 1
ATOM 3102 C C . PRO B 1 41 ? -8.68 -34.562 -15.312 1 90.75 41 PRO B C 1
ATOM 3104 O O . PRO B 1 41 ? -8.406 -33.781 -16.234 1 90.75 41 PRO B O 1
ATOM 3107 N N . LEU B 1 42 ? -9.859 -34.75 -14.812 1 87.5 42 LEU B N 1
ATOM 3108 C CA . LEU B 1 42 ? -10.977 -33.969 -15.359 1 87.5 42 LEU B CA 1
ATOM 3109 C C . LEU B 1 42 ? -10.836 -32.5 -15.039 1 87.5 42 LEU B C 1
ATOM 3111 O O . LEU B 1 42 ? -11.117 -31.641 -15.883 1 87.5 42 LEU B O 1
ATOM 3115 N N . LEU B 1 43 ? -10.477 -32.25 -13.844 1 89.12 43 LEU B N 1
ATOM 3116 C CA . LEU B 1 43 ? -10.273 -30.859 -13.438 1 89.12 43 LEU B CA 1
ATOM 3117 C C . LEU B 1 43 ? -9.188 -30.203 -14.289 1 89.12 43 LEU B C 1
ATOM 3119 O O . LEU B 1 43 ? -9.344 -29.062 -14.727 1 89.12 43 LEU B O 1
ATOM 3123 N N . ARG B 1 44 ? -8.117 -30.828 -14.586 1 92.12 44 ARG B N 1
ATOM 3124 C CA . ARG B 1 44 ? -7.012 -30.328 -15.391 1 92.12 44 ARG B CA 1
ATOM 3125 C C . ARG B 1 44 ? -7.469 -30.016 -16.812 1 92.12 44 ARG B C 1
ATOM 3127 O O . ARG B 1 44 ? -7.07 -29 -17.391 1 92.12 44 ARG B O 1
ATOM 3134 N N . LYS B 1 45 ? -8.289 -30.859 -17.297 1 88.62 45 LYS B N 1
ATOM 3135 C CA . LYS B 1 45 ? -8.773 -30.703 -18.672 1 88.62 45 LYS B CA 1
ATOM 3136 C C . LYS B 1 45 ? -9.648 -29.453 -18.812 1 88.62 45 LYS B C 1
ATOM 3138 O O . LYS B 1 45 ? -9.633 -28.797 -19.859 1 88.62 45 LYS B O 1
ATOM 3143 N N . ASN B 1 46 ? -10.297 -29.078 -17.734 1 86.06 46 ASN B N 1
ATOM 3144 C CA . ASN B 1 46 ? -11.305 -28.031 -17.844 1 86.06 46 ASN B CA 1
ATOM 3145 C C . ASN B 1 46 ? -10.883 -26.781 -17.094 1 86.06 46 ASN B C 1
ATOM 3147 O O . ASN B 1 46 ? -11.586 -25.766 -17.141 1 86.06 46 ASN B O 1
ATOM 3151 N N . TYR B 1 47 ? -9.781 -26.766 -16.531 1 87.56 47 TYR B N 1
ATOM 3152 C CA . TYR B 1 47 ? -9.43 -25.719 -15.578 1 87.56 47 TYR B CA 1
ATOM 3153 C C . TYR B 1 47 ? -9.43 -24.359 -16.25 1 87.56 47 TYR B C 1
ATOM 3155 O O . TYR B 1 47 ? -9.961 -23.391 -15.695 1 87.56 47 TYR B O 1
ATOM 3163 N N . ASN B 1 48 ? -8.961 -24.266 -17.453 1 85 48 ASN B N 1
ATOM 3164 C CA . ASN B 1 48 ? -8.828 -23 -18.156 1 85 48 ASN B CA 1
ATOM 3165 C C . ASN B 1 48 ? -10.188 -22.422 -18.562 1 85 48 ASN B C 1
ATOM 3167 O O . ASN B 1 48 ? -10.289 -21.25 -18.906 1 85 48 ASN B O 1
ATOM 3171 N N . LYS B 1 49 ? -11.227 -23.25 -18.391 1 84.69 49 LYS B N 1
ATOM 3172 C CA . LYS B 1 49 ? -12.547 -22.844 -18.875 1 84.69 49 LYS B CA 1
ATOM 3173 C C . LYS B 1 49 ? -13.492 -22.594 -17.703 1 84.69 49 LYS B C 1
ATOM 3175 O O . LYS B 1 49 ? -14.602 -22.078 -17.891 1 84.69 49 LYS B O 1
ATOM 3180 N N . ILE B 1 50 ? -13.039 -22.891 -16.594 1 83.81 50 ILE B N 1
ATOM 3181 C CA . ILE B 1 50 ? -13.93 -22.891 -15.438 1 83.81 50 ILE B CA 1
ATOM 3182 C C . ILE B 1 50 ? -14.516 -21.5 -15.234 1 83.81 50 ILE B C 1
ATOM 3184 O O . ILE B 1 50 ? -15.688 -21.359 -14.883 1 83.81 50 ILE B O 1
ATOM 3188 N N . TYR B 1 51 ? -13.766 -20.516 -15.578 1 88.25 51 TYR B N 1
ATOM 3189 C CA . TYR B 1 51 ? -14.242 -19.172 -15.297 1 88.25 51 TYR B CA 1
ATOM 3190 C C . TYR B 1 51 ? -14.523 -18.406 -16.594 1 88.25 51 TYR B C 1
ATOM 3192 O O . TYR B 1 51 ? -14.711 -17.188 -16.578 1 88.25 51 TYR B O 1
ATOM 3200 N N . SER B 1 52 ? -14.594 -19.078 -17.703 1 88.44 52 SER B N 1
ATOM 3201 C CA . SER B 1 52 ? -14.711 -18.469 -19.031 1 88.44 52 SER B CA 1
ATOM 3202 C C . SER B 1 52 ? -16.016 -17.703 -19.172 1 88.44 52 SER B C 1
ATOM 3204 O O . SER B 1 52 ? -16.109 -16.75 -19.953 1 88.44 52 SER B O 1
ATOM 3206 N N . TYR B 1 53 ? -17 -18.062 -18.344 1 88.81 53 TYR B N 1
ATOM 3207 C CA . TYR B 1 53 ? -18.281 -17.375 -18.391 1 88.81 53 TYR B CA 1
ATOM 3208 C C . TYR B 1 53 ? -18.156 -15.938 -17.922 1 88.81 53 TYR B C 1
ATOM 3210 O O . TYR B 1 53 ? -19 -15.094 -18.219 1 88.81 53 TYR B O 1
ATOM 3218 N N . GLY B 1 54 ? -17.109 -15.648 -17.188 1 93.62 54 GLY B N 1
ATOM 3219 C CA . GLY B 1 54 ? -16.922 -14.312 -16.656 1 93.62 54 GLY B CA 1
ATOM 3220 C C . GLY B 1 54 ? -15.664 -13.633 -17.188 1 93.62 54 GLY B C 1
ATOM 3221 O O . GLY B 1 54 ? -15.266 -12.586 -16.672 1 93.62 54 GLY B O 1
ATOM 3222 N N . THR B 1 55 ? -15.008 -14.164 -18.156 1 95.31 55 THR B N 1
ATOM 3223 C CA . THR B 1 55 ? -13.742 -13.656 -18.656 1 95.31 55 THR B CA 1
ATOM 3224 C C . THR B 1 55 ? -13.961 -12.789 -19.891 1 95.31 55 THR B C 1
ATOM 3226 O O . THR B 1 55 ? -14.633 -13.211 -20.844 1 95.31 55 THR B O 1
ATOM 3229 N N . ALA B 1 56 ? -13.477 -11.555 -19.859 1 96.19 56 ALA B N 1
ATOM 3230 C CA . ALA B 1 56 ? -13.57 -10.641 -21 1 96.19 56 ALA B CA 1
ATOM 3231 C C . ALA B 1 56 ? -12.523 -10.984 -22.062 1 96.19 56 ALA B C 1
ATOM 3233 O O . ALA B 1 56 ? -11.523 -11.633 -21.766 1 96.19 56 ALA B O 1
ATOM 3234 N N . PRO B 1 57 ? -12.789 -10.633 -23.344 1 95.5 57 PRO B N 1
ATOM 3235 C CA . PRO B 1 57 ? -11.734 -10.789 -24.344 1 95.5 57 PRO B CA 1
ATOM 3236 C C . PRO B 1 57 ? -10.453 -10.039 -23.984 1 95.5 57 PRO B C 1
ATOM 3238 O O . PRO B 1 57 ? -10.516 -8.93 -23.438 1 95.5 57 PRO B O 1
ATOM 3241 N N . ALA B 1 58 ? -9.375 -10.656 -24.219 1 96.5 58 ALA B N 1
ATOM 3242 C CA . ALA B 1 58 ? -8.07 -10.039 -23.984 1 96.5 58 ALA B CA 1
ATOM 3243 C C . ALA B 1 58 ? -7.57 -9.312 -25.219 1 96.5 58 ALA B C 1
ATOM 3245 O O . ALA B 1 58 ? -8 -9.609 -26.344 1 96.5 58 ALA B O 1
ATOM 3246 N N . PRO B 1 59 ? -6.715 -8.266 -25.047 1 97.75 59 PRO B N 1
ATOM 3247 C CA . PRO B 1 59 ? -6.09 -7.652 -26.219 1 97.75 59 PRO B CA 1
ATOM 3248 C C . PRO B 1 59 ? -5.309 -8.656 -27.062 1 97.75 59 PRO B C 1
ATOM 3250 O O . PRO B 1 59 ? -4.789 -9.641 -26.547 1 97.75 59 PRO B O 1
ATOM 3253 N N . GLU B 1 60 ? -5.219 -8.391 -28.328 1 97.88 60 GLU B N 1
ATOM 3254 C CA . GLU B 1 60 ? -4.43 -9.242 -29.203 1 97.88 60 GLU B CA 1
ATOM 3255 C C . GLU B 1 60 ? -2.938 -8.977 -29.047 1 97.88 60 GLU B C 1
ATOM 3257 O O . GLU B 1 60 ? -2.488 -7.832 -29.109 1 97.88 60 GLU B O 1
ATOM 3262 N N . ILE B 1 61 ? -2.203 -9.984 -28.719 1 98.44 61 ILE B N 1
ATOM 3263 C CA . ILE B 1 61 ? -0.744 -9.945 -28.703 1 98.44 61 ILE B CA 1
ATOM 3264 C C . ILE B 1 61 ? -0.194 -10.812 -29.828 1 98.44 61 ILE B C 1
ATOM 3266 O O . ILE B 1 61 ? -0.464 -12.016 -29.891 1 98.44 61 ILE B O 1
ATOM 3270 N N . LYS B 1 62 ? 0.604 -10.188 -30.688 1 97.94 62 LYS B N 1
ATOM 3271 C CA . LYS B 1 62 ? 1.062 -10.867 -31.891 1 97.94 62 LYS B CA 1
ATOM 3272 C C . LYS B 1 62 ? 2.377 -11.602 -31.641 1 97.94 62 LYS B C 1
ATOM 3274 O O . LYS B 1 62 ? 2.66 -12.609 -32.281 1 97.94 62 LYS B O 1
ATOM 3279 N N . ASN B 1 63 ? 3.15 -11.07 -30.781 1 97.81 63 ASN B N 1
ATOM 3280 C CA . ASN B 1 63 ? 4.473 -11.625 -30.516 1 97.81 63 ASN B CA 1
ATOM 3281 C C . ASN B 1 63 ? 4.449 -12.609 -29.344 1 97.81 63 ASN B C 1
ATOM 3283 O O . ASN B 1 63 ? 4.715 -12.227 -28.203 1 97.81 63 ASN B O 1
ATOM 3287 N N . ILE B 1 64 ? 4.184 -13.844 -29.656 1 98.44 64 ILE B N 1
ATOM 3288 C CA . ILE B 1 64 ? 4.156 -14.914 -28.672 1 98.44 64 ILE B CA 1
ATOM 3289 C C . ILE B 1 64 ? 5.125 -16.031 -29.094 1 98.44 64 ILE B C 1
ATOM 3291 O O . ILE B 1 64 ? 5.102 -16.484 -30.234 1 98.44 64 ILE B O 1
ATOM 3295 N N . GLU B 1 65 ? 5.953 -16.438 -28.188 1 97.88 65 GLU B N 1
ATOM 3296 C CA . GLU B 1 65 ? 6.949 -17.469 -28.422 1 97.88 65 GLU B CA 1
ATOM 3297 C C . GLU B 1 65 ? 6.891 -18.547 -27.344 1 97.88 65 GLU B C 1
ATOM 3299 O O . GLU B 1 65 ? 6.785 -18.234 -26.156 1 97.88 65 GLU B O 1
ATOM 3304 N N . ASN B 1 66 ? 6.832 -19.766 -27.766 1 98.38 66 ASN B N 1
ATOM 3305 C CA . ASN B 1 66 ? 6.98 -20.891 -26.844 1 98.38 66 ASN B CA 1
ATOM 3306 C C . ASN B 1 66 ? 8.391 -21.469 -26.891 1 98.38 66 ASN B C 1
ATOM 3308 O O . ASN B 1 66 ? 8.961 -21.656 -27.969 1 98.38 66 ASN B O 1
ATOM 3312 N N . THR B 1 67 ? 8.977 -21.688 -25.75 1 98.31 67 THR B N 1
ATOM 3313 C CA . THR B 1 67 ? 10.32 -22.25 -25.641 1 98.31 67 THR B CA 1
ATOM 3314 C C . THR B 1 67 ? 10.445 -23.094 -24.375 1 98.31 67 THR B C 1
ATOM 3316 O O . THR B 1 67 ? 9.445 -23.438 -23.75 1 98.31 67 THR B O 1
ATOM 3319 N N . THR B 1 68 ? 11.617 -23.578 -24.047 1 98.62 68 THR B N 1
ATOM 3320 C CA . THR B 1 68 ? 11.906 -24.312 -22.828 1 98.62 68 THR B CA 1
ATOM 3321 C C . THR B 1 68 ? 13.227 -23.859 -22.219 1 98.62 68 THR B C 1
ATOM 3323 O O . THR B 1 68 ? 14.008 -23.156 -22.859 1 98.62 68 THR B O 1
ATOM 3326 N N . PHE B 1 69 ? 13.414 -24.078 -21.031 1 98.44 69 PHE B N 1
ATOM 3327 C CA . PHE B 1 69 ? 14.68 -23.906 -20.328 1 98.44 69 PHE B CA 1
ATOM 3328 C C . PHE B 1 69 ? 14.984 -25.125 -19.453 1 98.44 69 PHE B C 1
ATOM 3330 O O . PHE B 1 69 ? 14.07 -25.844 -19.047 1 98.44 69 PHE B O 1
ATOM 3337 N N . PRO B 1 70 ? 16.266 -25.422 -19.25 1 98.5 70 PRO B N 1
ATOM 3338 C CA . PRO B 1 70 ? 16.609 -26.484 -18.297 1 98.5 70 PRO B CA 1
ATOM 3339 C C . PRO B 1 70 ? 16.422 -26.047 -16.844 1 98.5 70 PRO B C 1
ATOM 3341 O O . PRO B 1 70 ? 17.078 -25.094 -16.406 1 98.5 70 PRO B O 1
ATOM 3344 N N . SER B 1 71 ? 15.625 -26.672 -16.047 1 98.5 71 SER B N 1
ATOM 3345 C CA . SER B 1 71 ? 15.398 -26.344 -14.648 1 98.5 71 SER B CA 1
ATOM 3346 C C . SER B 1 71 ? 16.516 -26.875 -13.766 1 98.5 71 SER B C 1
ATOM 3348 O O . SER B 1 71 ? 17.594 -27.219 -14.258 1 98.5 71 SER B O 1
ATOM 3350 N N . PHE B 1 72 ? 16.344 -26.875 -12.445 1 98.06 72 PHE B N 1
ATOM 3351 C CA . PHE B 1 72 ? 17.375 -27.109 -11.445 1 98.06 72 PHE B CA 1
ATOM 3352 C C . PHE B 1 72 ? 17.906 -28.531 -11.57 1 98.06 72 PHE B C 1
ATOM 3354 O O . PHE B 1 72 ? 19.047 -28.812 -11.188 1 98.06 72 PHE B O 1
ATOM 3361 N N . ASP B 1 73 ? 17.156 -29.453 -12.164 1 98.19 73 ASP B N 1
ATOM 3362 C CA . ASP B 1 73 ? 17.547 -30.844 -12.305 1 98.19 73 ASP B CA 1
ATOM 3363 C C . ASP B 1 73 ? 17.859 -31.188 -13.758 1 98.19 73 ASP B C 1
ATOM 3365 O O . ASP B 1 73 ? 17.969 -32.375 -14.109 1 98.19 73 ASP B O 1
ATOM 3369 N N . GLY B 1 74 ? 17.891 -30.203 -14.586 1 98.12 74 GLY B N 1
ATOM 3370 C CA . GLY B 1 74 ? 18.25 -30.391 -15.984 1 98.12 74 GLY B CA 1
ATOM 3371 C C . GLY B 1 74 ? 17.062 -30.688 -16.875 1 98.12 74 GLY B C 1
ATOM 3372 O O . GLY B 1 74 ? 17.188 -30.719 -18.094 1 98.12 74 GLY B O 1
ATOM 3373 N N . GLU B 1 75 ? 15.906 -30.875 -16.328 1 98.25 75 GLU B N 1
ATOM 3374 C CA . GLU B 1 75 ? 14.703 -31.188 -17.094 1 98.25 75 GLU B CA 1
ATOM 3375 C C . GLU B 1 75 ? 14.164 -29.938 -17.797 1 98.25 75 GLU B C 1
ATOM 3377 O O . GLU B 1 75 ? 14.234 -28.844 -17.25 1 98.25 75 GLU B O 1
ATOM 3382 N N . ALA B 1 76 ? 13.594 -30.188 -18.938 1 98.62 76 ALA B N 1
ATOM 3383 C CA . ALA B 1 76 ? 13.047 -29.078 -19.719 1 98.62 76 ALA B CA 1
ATOM 3384 C C . ALA B 1 76 ? 11.68 -28.656 -19.188 1 98.62 76 ALA B C 1
ATOM 3386 O O . ALA B 1 76 ? 10.797 -29.484 -18.984 1 98.62 76 ALA B O 1
ATOM 3387 N N . VAL B 1 77 ? 11.539 -27.391 -18.906 1 98.81 77 VAL B N 1
ATOM 3388 C CA . VAL B 1 77 ? 10.273 -26.781 -18.5 1 98.81 77 VAL B CA 1
ATOM 3389 C C . VAL B 1 77 ? 9.852 -25.734 -19.516 1 98.81 77 VAL B C 1
ATOM 3391 O O . VAL B 1 77 ? 10.68 -24.953 -20 1 98.81 77 VAL B O 1
ATOM 3394 N N . ALA B 1 78 ? 8.625 -25.672 -19.859 1 98.81 78 ALA B N 1
ATOM 3395 C CA . ALA B 1 78 ? 8.125 -24.812 -20.922 1 98.81 78 ALA B CA 1
ATOM 3396 C C . ALA B 1 78 ? 7.949 -23.375 -20.438 1 98.81 78 ALA B C 1
ATOM 3398 O O . ALA B 1 78 ? 7.582 -23.156 -19.281 1 98.81 78 ALA B O 1
ATOM 3399 N N . LEU B 1 79 ? 8.266 -22.453 -21.312 1 98.88 79 LEU B N 1
ATOM 3400 C CA . LEU B 1 79 ? 7.996 -21.031 -21.141 1 98.88 79 LEU B CA 1
ATOM 3401 C C . LEU B 1 79 ? 7.18 -20.484 -22.312 1 98.88 79 LEU B C 1
ATOM 3403 O O . LEU B 1 79 ? 7.359 -20.922 -23.453 1 98.88 79 LEU B O 1
ATOM 3407 N N . ARG B 1 80 ? 6.293 -19.641 -22.047 1 98.88 80 ARG B N 1
ATOM 3408 C CA . ARG B 1 80 ? 5.672 -18.797 -23.078 1 98.88 80 ARG B CA 1
ATOM 3409 C C . ARG B 1 80 ? 6.023 -17.328 -22.875 1 98.88 80 ARG B C 1
ATOM 3411 O O . ARG B 1 80 ? 5.844 -16.797 -21.781 1 98.88 80 ARG B O 1
ATOM 3418 N N . ILE B 1 81 ? 6.543 -16.703 -23.922 1 98.88 81 ILE B N 1
ATOM 3419 C CA . ILE B 1 81 ? 7 -15.32 -23.844 1 98.88 81 ILE B CA 1
ATOM 3420 C C . ILE B 1 81 ? 6.082 -14.43 -24.672 1 98.88 81 ILE B C 1
ATOM 3422 O O . ILE B 1 81 ? 5.855 -14.695 -25.859 1 98.88 81 ILE B O 1
ATOM 3426 N N . TYR B 1 82 ? 5.484 -13.453 -24.047 1 98.88 82 TYR B N 1
ATOM 3427 C CA . TYR B 1 82 ? 4.707 -12.406 -24.703 1 98.88 82 TYR B CA 1
ATOM 3428 C C . TYR B 1 82 ? 5.516 -11.125 -24.828 1 98.88 82 TYR B C 1
ATOM 3430 O O . TYR B 1 82 ? 6.215 -10.734 -23.891 1 98.88 82 TYR B O 1
ATOM 3438 N N . ARG B 1 83 ? 5.488 -10.508 -25.969 1 98.62 83 ARG B N 1
ATOM 3439 C CA . ARG B 1 83 ? 6.133 -9.211 -26.172 1 98.62 83 ARG B CA 1
ATOM 3440 C C . ARG B 1 83 ? 5.152 -8.195 -26.75 1 98.62 83 ARG B C 1
ATOM 3442 O O . ARG B 1 83 ? 4.219 -8.57 -27.469 1 98.62 83 ARG B O 1
ATOM 3449 N N . PRO B 1 84 ? 5.383 -6.898 -26.422 1 98.31 84 PRO B N 1
ATOM 3450 C CA . PRO B 1 84 ? 4.512 -5.863 -26.984 1 98.31 84 PRO B CA 1
ATOM 3451 C C . PRO B 1 84 ? 4.488 -5.891 -28.516 1 98.31 84 PRO B C 1
ATOM 3453 O O . PRO B 1 84 ? 5.496 -6.219 -29.141 1 98.31 84 PRO B O 1
ATOM 3456 N N . ASN B 1 85 ? 3.33 -5.539 -29.062 1 97.62 85 ASN B N 1
ATOM 3457 C CA . ASN B 1 85 ? 3.141 -5.605 -30.5 1 97.62 85 ASN B CA 1
ATOM 3458 C C . ASN B 1 85 ? 4.102 -4.672 -31.234 1 97.62 85 ASN B C 1
ATOM 3460 O O . ASN B 1 85 ? 4.512 -4.961 -32.375 1 97.62 85 ASN B O 1
ATOM 3464 N N . ASP B 1 86 ? 4.488 -3.607 -30.594 1 96.06 86 ASP B N 1
ATOM 3465 C CA . ASP B 1 86 ? 5.285 -2.578 -31.25 1 96.06 86 ASP B CA 1
ATOM 3466 C C . ASP B 1 86 ? 6.75 -2.666 -30.844 1 96.06 86 ASP B C 1
ATOM 3468 O O . ASP B 1 86 ? 7.523 -1.734 -31.078 1 96.06 86 ASP B O 1
ATOM 3472 N N . TYR B 1 87 ? 7.121 -3.848 -30.188 1 93.38 87 TYR B N 1
ATOM 3473 C CA . TYR B 1 87 ? 8.5 -3.877 -29.719 1 93.38 87 TYR B CA 1
ATOM 3474 C C . TYR B 1 87 ? 9.477 -4.031 -30.875 1 93.38 87 TYR B C 1
ATOM 3476 O O . TYR B 1 87 ? 9.102 -4.504 -31.953 1 93.38 87 TYR B O 1
ATOM 3484 N N . SER B 1 88 ? 10.727 -3.512 -30.688 1 93.44 88 SER B N 1
ATOM 3485 C CA . SER B 1 88 ? 11.828 -3.697 -31.625 1 93.44 88 SER B CA 1
ATOM 3486 C C . SER B 1 88 ? 12.828 -4.723 -31.109 1 93.44 88 SER B C 1
ATOM 3488 O O . SER B 1 88 ? 13.109 -4.773 -29.906 1 93.44 88 SER B O 1
ATOM 3490 N N . GLU B 1 89 ? 13.391 -5.422 -32.031 1 89.62 89 GLU B N 1
ATOM 3491 C CA . GLU B 1 89 ? 14.352 -6.457 -31.641 1 89.62 89 GLU B CA 1
ATOM 3492 C C . GLU B 1 89 ? 15.602 -5.848 -31.016 1 89.62 89 GLU B C 1
ATOM 3494 O O . GLU B 1 89 ? 16.344 -6.531 -30.297 1 89.62 89 GLU B O 1
ATOM 3499 N N . SER B 1 90 ? 15.82 -4.598 -31.266 1 92.06 90 SER B N 1
ATOM 3500 C CA . SER B 1 90 ? 17 -3.922 -30.719 1 92.06 90 SER B CA 1
ATOM 3501 C C . SER B 1 90 ? 16.734 -3.428 -29.297 1 92.06 90 SER B C 1
ATOM 3503 O O . SER B 1 90 ? 17.688 -3.082 -28.578 1 92.06 90 SER B O 1
ATOM 3505 N N . GLU B 1 91 ? 15.484 -3.49 -28.922 1 94.25 91 GLU B N 1
ATOM 3506 C CA . GLU B 1 91 ? 15.141 -2.996 -27.594 1 94.25 91 GLU B CA 1
ATOM 3507 C C . GLU B 1 91 ? 15.305 -4.086 -26.547 1 94.25 91 GLU B C 1
ATOM 3509 O O . GLU B 1 91 ? 15.062 -5.262 -26.812 1 94.25 91 GLU B O 1
ATOM 3514 N N . LYS B 1 92 ? 15.805 -3.713 -25.422 1 97.44 92 LYS B N 1
ATOM 3515 C CA . LYS B 1 92 ? 15.789 -4.582 -24.25 1 97.44 92 LYS B CA 1
ATOM 3516 C C . LYS B 1 92 ? 14.562 -4.32 -23.391 1 97.44 92 LYS B C 1
ATOM 3518 O O . LYS B 1 92 ? 14.461 -3.275 -22.734 1 97.44 92 LYS B O 1
ATOM 3523 N N . LEU B 1 93 ? 13.688 -5.25 -23.359 1 98.5 93 LEU B N 1
ATOM 3524 C CA . LEU B 1 93 ? 12.398 -5.051 -22.703 1 98.5 93 LEU B CA 1
ATOM 3525 C C . LEU B 1 93 ? 12.492 -5.371 -21.219 1 98.5 93 LEU B C 1
ATOM 3527 O O . LEU B 1 93 ? 13.164 -6.332 -20.812 1 98.5 93 LEU B O 1
ATOM 3531 N N . PRO B 1 94 ? 11.875 -4.52 -20.344 1 98.69 94 PRO B N 1
ATOM 3532 C CA . PRO B 1 94 ? 11.57 -5.051 -19.016 1 98.69 94 PRO B CA 1
ATOM 3533 C C . PRO B 1 94 ? 10.734 -6.324 -19.062 1 98.69 94 PRO B C 1
ATOM 3535 O O . PRO B 1 94 ? 9.992 -6.539 -20.031 1 98.69 94 PRO B O 1
ATOM 3538 N N . VAL B 1 95 ? 10.82 -7.191 -18.031 1 98.94 95 VAL B N 1
ATOM 3539 C CA . VAL B 1 95 ? 10.164 -8.484 -18.141 1 98.94 95 VAL B CA 1
ATOM 3540 C C . VAL B 1 95 ? 9.523 -8.867 -16.812 1 98.94 95 VAL B C 1
ATOM 3542 O O . VAL B 1 95 ? 10.102 -8.617 -15.75 1 98.94 95 VAL B O 1
ATOM 3545 N N . HIS B 1 96 ? 8.336 -9.344 -16.859 1 98.94 96 HIS B N 1
ATOM 3546 C CA . HIS B 1 96 ? 7.574 -9.898 -15.742 1 98.94 96 HIS B CA 1
ATOM 3547 C C . HIS B 1 96 ? 7.422 -11.406 -15.875 1 98.94 96 HIS B C 1
ATOM 3549 O O . HIS B 1 96 ? 6.977 -11.898 -16.922 1 98.94 96 HIS B O 1
ATOM 3555 N N . LEU B 1 97 ? 7.879 -12.18 -14.891 1 99 97 LEU B N 1
ATOM 3556 C CA . LEU B 1 97 ? 7.594 -13.609 -14.883 1 99 97 LEU B CA 1
ATOM 3557 C C . LEU B 1 97 ? 6.309 -13.898 -14.109 1 99 97 LEU B C 1
ATOM 3559 O O . LEU B 1 97 ? 6.129 -13.422 -12.992 1 99 97 LEU B O 1
ATOM 3563 N N . ASP B 1 98 ? 5.484 -14.656 -14.742 1 98.94 98 ASP B N 1
ATOM 3564 C CA . ASP B 1 98 ? 4.227 -15.047 -14.117 1 98.94 98 ASP B CA 1
ATOM 3565 C C . ASP B 1 98 ? 4.223 -16.531 -13.766 1 98.94 98 ASP B C 1
ATOM 3567 O O . ASP B 1 98 ? 4.703 -17.359 -14.539 1 98.94 98 ASP B O 1
ATOM 3571 N N . PHE B 1 99 ? 3.736 -16.812 -12.57 1 98.94 99 PHE B N 1
ATOM 3572 C CA . PHE B 1 99 ? 3.502 -18.172 -12.094 1 98.94 99 PHE B CA 1
ATOM 3573 C C . PHE B 1 99 ? 2.014 -18.438 -11.891 1 98.94 99 PHE B C 1
ATOM 3575 O O . PHE B 1 99 ? 1.381 -17.812 -11.031 1 98.94 99 PHE B O 1
ATOM 3582 N N . HIS B 1 100 ? 1.501 -19.312 -12.719 1 98.06 100 HIS B N 1
ATOM 3583 C CA . HIS B 1 100 ? 0.052 -19.453 -12.789 1 98.06 100 HIS B CA 1
ATOM 3584 C C . HIS B 1 100 ? -0.497 -20.109 -11.523 1 98.06 100 HIS B C 1
ATOM 3586 O O . HIS B 1 100 ? 0.24 -20.781 -10.797 1 98.06 100 HIS B O 1
ATOM 3592 N N . GLY B 1 101 ? -1.78 -19.922 -11.281 1 97.31 101 GLY B N 1
ATOM 3593 C CA . GLY B 1 101 ? -2.477 -20.547 -10.164 1 97.31 101 GLY B CA 1
ATOM 3594 C C . GLY B 1 101 ? -2.902 -21.969 -10.461 1 97.31 101 GLY B C 1
ATOM 3595 O O . GLY B 1 101 ? -2.486 -22.547 -11.461 1 97.31 101 GLY B O 1
ATOM 3596 N N . GLY B 1 102 ? -3.645 -22.531 -9.461 1 96 102 GLY B N 1
ATOM 3597 C CA . GLY B 1 102 ? -4.145 -23.875 -9.641 1 96 102 GLY B CA 1
ATOM 3598 C C . GLY B 1 102 ? -3.738 -24.812 -8.516 1 96 102 GLY B C 1
ATOM 3599 O O . GLY B 1 102 ? -3.584 -26.016 -8.734 1 96 102 GLY B O 1
ATOM 3600 N N . GLY B 1 103 ? -3.518 -24.281 -7.383 1 95.44 103 GLY B N 1
ATOM 3601 C CA . GLY B 1 103 ? -3.203 -25.094 -6.219 1 95.44 103 GLY B CA 1
ATOM 3602 C C . GLY B 1 103 ? -1.964 -25.953 -6.406 1 95.44 103 GLY B C 1
ATOM 3603 O O . GLY B 1 103 ? -1.82 -27 -5.77 1 95.44 103 GLY B O 1
ATOM 3604 N N . ALA B 1 104 ? -1.227 -25.609 -7.43 1 95.31 104 ALA B N 1
ATOM 3605 C CA . ALA B 1 104 ? -0 -26.328 -7.793 1 95.31 104 ALA B CA 1
ATOM 3606 C C . ALA B 1 104 ? -0.312 -27.688 -8.398 1 95.31 104 ALA B C 1
ATOM 3608 O O . ALA B 1 104 ? 0.594 -28.484 -8.633 1 95.31 104 ALA B O 1
ATOM 3609 N N . ALA B 1 105 ? -1.585 -27.953 -8.625 1 96.81 105 ALA B N 1
ATOM 3610 C CA . ALA B 1 105 ? -1.98 -29.266 -9.133 1 96.81 105 ALA B CA 1
ATOM 3611 C C . ALA B 1 105 ? -2.615 -29.156 -10.516 1 96.81 105 ALA B C 1
ATOM 3613 O O . ALA B 1 105 ? -2.717 -30.141 -11.25 1 96.81 105 ALA B O 1
ATOM 3614 N N . VAL B 1 106 ? -3.129 -28.016 -10.789 1 95.81 106 VAL B N 1
ATOM 3615 C CA . VAL B 1 106 ? -3.752 -27.781 -12.094 1 95.81 106 VAL B CA 1
ATOM 3616 C C . VAL B 1 106 ? -3.264 -26.453 -12.664 1 95.81 106 VAL B C 1
ATOM 3618 O O . VAL B 1 106 ? -2.562 -25.703 -11.992 1 95.81 106 VAL B O 1
ATOM 3621 N N . GLY B 1 107 ? -3.586 -26.203 -13.953 1 95.81 107 GLY B N 1
ATOM 3622 C CA . GLY B 1 107 ? -3.182 -24.984 -14.648 1 95.81 107 GLY B CA 1
ATOM 3623 C C . GLY B 1 107 ? -2.064 -25.203 -15.648 1 95.81 107 GLY B C 1
ATOM 3624 O O . GLY B 1 107 ? -1.408 -26.25 -15.625 1 95.81 107 GLY B O 1
ATOM 3625 N N . ASP B 1 108 ? -1.921 -24.266 -16.453 1 97.06 108 ASP B N 1
ATOM 3626 C CA . ASP B 1 108 ? -0.923 -24.297 -17.516 1 97.06 108 ASP B CA 1
ATOM 3627 C C . ASP B 1 108 ? -0.703 -22.906 -18.109 1 97.06 108 ASP B C 1
ATOM 3629 O O . ASP B 1 108 ? -1.02 -21.891 -17.469 1 97.06 108 ASP B O 1
ATOM 3633 N N . LEU B 1 109 ? -0.106 -22.844 -19.281 1 97.62 109 LEU B N 1
ATOM 3634 C CA . LEU B 1 109 ? 0.306 -21.578 -19.891 1 97.62 109 LEU B CA 1
ATOM 3635 C C . LEU B 1 109 ? -0.903 -20.797 -20.375 1 97.62 109 LEU B C 1
ATOM 3637 O O . LEU B 1 109 ? -0.787 -19.609 -20.719 1 97.62 109 LEU B O 1
ATOM 3641 N N . ASP B 1 110 ? -2.064 -21.391 -20.344 1 96.31 110 ASP B N 1
ATOM 3642 C CA . ASP B 1 110 ? -3.26 -20.703 -20.812 1 96.31 110 ASP B CA 1
ATOM 3643 C C . ASP B 1 110 ? -4.074 -20.156 -19.641 1 96.31 110 ASP B C 1
ATOM 3645 O O . ASP B 1 110 ? -4.977 -19.328 -19.828 1 96.31 110 ASP B O 1
ATOM 3649 N N . THR B 1 111 ? -3.799 -20.578 -18.438 1 95.81 111 THR B N 1
ATOM 3650 C CA . THR B 1 111 ? -4.625 -20.297 -17.266 1 95.81 111 THR B CA 1
ATOM 3651 C C . THR B 1 111 ? -4.785 -18.797 -17.062 1 95.81 111 THR B C 1
ATOM 3653 O O . THR B 1 111 ? -5.898 -18.297 -16.906 1 95.81 111 THR B O 1
ATOM 3656 N N . GLU B 1 112 ? -3.701 -18.016 -17.094 1 96.88 112 GLU B N 1
ATOM 3657 C CA . GLU B 1 112 ? -3.758 -16.562 -16.875 1 96.88 112 GLU B CA 1
ATOM 3658 C C . GLU B 1 112 ? -3.441 -15.797 -18.141 1 96.88 112 GLU B C 1
ATOM 3660 O O . GLU B 1 112 ? -3.156 -14.602 -18.109 1 96.88 112 GLU B O 1
ATOM 3665 N N . ALA B 1 113 ? -3.514 -16.469 -19.344 1 97.44 113 ALA B N 1
ATOM 3666 C CA . ALA B 1 113 ? -3.104 -15.844 -20.594 1 97.44 113 ALA B CA 1
ATOM 3667 C C . ALA B 1 113 ? -3.852 -14.539 -20.828 1 97.44 113 ALA B C 1
ATOM 3669 O O . ALA B 1 113 ? -3.264 -13.555 -21.281 1 97.44 113 ALA B O 1
ATOM 3670 N N . HIS B 1 114 ? -5.152 -14.516 -20.547 1 97.25 114 HIS B N 1
ATOM 3671 C CA . HIS B 1 114 ? -5.957 -13.328 -20.797 1 97.25 114 HIS B CA 1
ATOM 3672 C C . HIS B 1 114 ? -5.508 -12.164 -19.922 1 97.25 114 HIS B C 1
ATOM 3674 O O . HIS B 1 114 ? -5.523 -11.016 -20.359 1 97.25 114 HIS B O 1
ATOM 3680 N N . ILE B 1 115 ? -5.094 -12.422 -18.703 1 98.25 115 ILE B N 1
ATOM 3681 C CA . ILE B 1 115 ? -4.609 -11.398 -17.797 1 98.25 115 ILE B CA 1
ATOM 3682 C C . ILE B 1 115 ? -3.221 -10.93 -18.219 1 98.25 115 ILE B C 1
ATOM 3684 O O . ILE B 1 115 ? -2.936 -9.734 -18.219 1 98.25 115 ILE B O 1
ATOM 3688 N N . LEU B 1 116 ? -2.365 -11.883 -18.609 1 98.75 116 LEU B N 1
ATOM 3689 C CA . LEU B 1 116 ? -0.99 -11.562 -18.984 1 98.75 116 LEU B CA 1
ATOM 3690 C C . LEU B 1 116 ? -0.953 -10.688 -20.234 1 98.75 116 LEU B C 1
ATOM 3692 O O . LEU B 1 116 ? -0.108 -9.797 -20.344 1 98.75 116 LEU B O 1
ATOM 3696 N N . LYS B 1 117 ? -1.852 -10.977 -21.172 1 98.75 117 LYS B N 1
ATOM 3697 C CA . LYS B 1 117 ? -1.947 -10.148 -22.375 1 98.75 117 LYS B CA 1
ATOM 3698 C C . LYS B 1 117 ? -2.311 -8.711 -22.016 1 98.75 117 LYS B C 1
ATOM 3700 O O . LYS B 1 117 ? -1.854 -7.77 -22.672 1 98.75 117 LYS B O 1
ATOM 3705 N N . GLU B 1 118 ? -3.143 -8.508 -20.969 1 98.44 118 GLU B N 1
ATOM 3706 C CA . GLU B 1 118 ? -3.441 -7.168 -20.469 1 98.44 118 GLU B CA 1
ATOM 3707 C C . GLU B 1 118 ? -2.189 -6.484 -19.922 1 98.44 118 GLU B C 1
ATOM 3709 O O . GLU B 1 118 ? -1.958 -5.301 -20.188 1 98.44 118 GLU B O 1
ATOM 3714 N N . TYR B 1 119 ? -1.377 -7.246 -19.156 1 98.69 119 TYR B N 1
ATOM 3715 C CA . TYR B 1 119 ? -0.144 -6.684 -18.625 1 98.69 119 TYR B CA 1
ATOM 3716 C C . TYR B 1 119 ? 0.777 -6.215 -19.734 1 98.69 119 TYR B C 1
ATOM 3718 O O . TYR B 1 119 ? 1.346 -5.125 -19.672 1 98.69 119 TYR B O 1
ATOM 3726 N N . VAL B 1 120 ? 0.931 -7.043 -20.766 1 98.69 120 VAL B N 1
ATOM 3727 C CA . VAL B 1 120 ? 1.798 -6.73 -21.891 1 98.69 120 VAL B CA 1
ATOM 3728 C C . VAL B 1 120 ? 1.302 -5.469 -22.594 1 98.69 120 VAL B C 1
ATOM 3730 O O . VAL B 1 120 ? 2.082 -4.551 -22.859 1 98.69 120 VAL B O 1
ATOM 3733 N N . ALA B 1 121 ? 0.021 -5.445 -22.844 1 97.81 121 ALA B N 1
ATOM 3734 C CA . ALA B 1 121 ? -0.56 -4.359 -23.625 1 97.81 121 ALA B CA 1
ATOM 3735 C C . ALA B 1 121 ? -0.55 -3.051 -22.844 1 97.81 121 ALA B C 1
ATOM 3737 O O . ALA B 1 121 ? -0.244 -1.991 -23.391 1 97.81 121 ALA B O 1
ATOM 3738 N N . ARG B 1 122 ? -0.841 -3.076 -21.594 1 96.19 122 ARG B N 1
ATOM 3739 C CA . ARG B 1 122 ? -1.007 -1.867 -20.797 1 96.19 122 ARG B CA 1
ATOM 3740 C C . ARG B 1 122 ? 0.339 -1.354 -20.297 1 96.19 122 ARG B C 1
ATOM 3742 O O . ARG B 1 122 ? 0.608 -0.152 -20.344 1 96.19 122 ARG B O 1
ATOM 3749 N N . ALA B 1 123 ? 1.174 -2.256 -19.812 1 97.19 123 ALA B N 1
ATOM 3750 C CA . ALA B 1 123 ? 2.424 -1.845 -19.172 1 97.19 123 ALA B CA 1
ATOM 3751 C C . ALA B 1 123 ? 3.562 -1.793 -20.188 1 97.19 123 ALA B C 1
ATOM 3753 O O . ALA B 1 123 ? 4.652 -1.311 -19.875 1 97.19 123 ALA B O 1
ATOM 3754 N N . ARG B 1 124 ? 3.361 -2.316 -21.391 1 97.06 124 ARG B N 1
ATOM 3755 C CA . ARG B 1 124 ? 4.371 -2.395 -22.438 1 97.06 124 ARG B CA 1
ATOM 3756 C C . ARG B 1 124 ? 5.633 -3.084 -21.922 1 97.06 124 ARG B C 1
ATOM 3758 O O . ARG B 1 124 ? 6.73 -2.527 -22.016 1 97.06 124 ARG B O 1
ATOM 3765 N N . ILE B 1 125 ? 5.445 -4.227 -21.391 1 98.44 125 ILE B N 1
ATOM 3766 C CA . ILE B 1 125 ? 6.527 -5.078 -20.922 1 98.44 125 ILE B CA 1
ATOM 3767 C C . ILE B 1 125 ? 6.406 -6.469 -21.531 1 98.44 125 ILE B C 1
ATOM 3769 O O . ILE B 1 125 ? 5.352 -6.828 -22.062 1 98.44 125 ILE B O 1
ATOM 3773 N N . ALA B 1 126 ? 7.508 -7.211 -21.531 1 98.88 126 ALA B N 1
ATOM 3774 C CA . ALA B 1 126 ? 7.41 -8.641 -21.844 1 98.88 126 ALA B CA 1
ATOM 3775 C C . ALA B 1 126 ? 6.906 -9.422 -20.625 1 98.88 126 ALA B C 1
ATOM 3777 O O . ALA B 1 126 ? 7.078 -8.984 -19.484 1 98.88 126 ALA B O 1
ATOM 3778 N N . VAL B 1 127 ? 6.25 -10.484 -20.891 1 98.94 127 VAL B N 1
ATOM 3779 C CA . VAL B 1 127 ? 5.84 -11.414 -19.844 1 98.94 127 VAL B CA 1
ATOM 3780 C C . VAL B 1 127 ? 6.32 -12.82 -20.172 1 98.94 127 VAL B C 1
ATOM 3782 O O . VAL B 1 127 ? 6.211 -13.266 -21.312 1 98.94 127 VAL B O 1
ATOM 3785 N N . VAL B 1 128 ? 6.945 -13.484 -19.25 1 98.94 128 VAL B N 1
ATOM 3786 C CA . VAL B 1 128 ? 7.324 -14.891 -19.344 1 98.94 128 VAL B CA 1
ATOM 3787 C C . VAL B 1 128 ? 6.445 -15.727 -18.422 1 98.94 128 VAL B C 1
ATOM 3789 O O . VAL B 1 128 ? 6.496 -15.562 -17.188 1 98.94 128 VAL B O 1
ATOM 3792 N N . ASP B 1 129 ? 5.633 -16.516 -19 1 98.88 129 ASP B N 1
ATOM 3793 C CA . ASP B 1 129 ? 4.816 -17.453 -18.25 1 98.88 129 ASP B CA 1
ATOM 3794 C C . ASP B 1 129 ? 5.52 -18.812 -18.109 1 98.88 129 ASP B C 1
ATOM 3796 O O . ASP B 1 129 ? 6.145 -19.281 -19.062 1 98.88 129 ASP B O 1
ATOM 3800 N N . VAL B 1 130 ? 5.461 -19.422 -16.938 1 98.94 130 VAL B N 1
ATOM 3801 C CA . VAL B 1 130 ? 6.207 -20.656 -16.641 1 98.94 130 VAL B CA 1
ATOM 3802 C C . VAL B 1 130 ? 5.238 -21.812 -16.469 1 98.94 130 VAL B C 1
ATOM 3804 O O . VAL B 1 130 ? 4.285 -21.734 -15.695 1 98.94 130 VAL B O 1
ATOM 3807 N N . ASP B 1 131 ? 5.449 -22.828 -17.203 1 98.81 131 ASP B N 1
ATOM 3808 C CA . ASP B 1 131 ? 4.68 -24.062 -17.062 1 98.81 131 ASP B CA 1
ATOM 3809 C C . ASP B 1 131 ? 5.34 -25 -16.062 1 98.81 131 ASP B C 1
ATOM 3811 O O . ASP B 1 131 ? 5.676 -26.141 -16.406 1 98.81 131 ASP B O 1
ATOM 3815 N N . TYR B 1 132 ? 5.406 -24.562 -14.828 1 98.88 132 TYR B N 1
ATOM 3816 C CA . TYR B 1 132 ? 6.121 -25.312 -13.805 1 98.88 132 TYR B CA 1
ATOM 3817 C C . TYR B 1 132 ? 5.469 -26.672 -13.578 1 98.88 132 TYR B C 1
ATOM 3819 O O . TYR B 1 132 ? 4.297 -26.859 -13.906 1 98.88 132 TYR B O 1
ATOM 3827 N N . ARG B 1 133 ? 6.234 -27.672 -13.062 1 98.56 133 ARG B N 1
ATOM 3828 C CA . ARG B 1 133 ? 5.773 -29.031 -12.859 1 98.56 133 ARG B CA 1
ATOM 3829 C C . ARG B 1 133 ? 4.797 -29.125 -11.688 1 98.56 133 ARG B C 1
ATOM 3831 O O . ARG B 1 133 ? 4.992 -28.469 -10.664 1 98.56 133 ARG B O 1
ATOM 3838 N N . LEU B 1 134 ? 3.773 -29.938 -11.82 1 98.25 134 LEU B N 1
ATOM 3839 C CA . LEU B 1 134 ? 2.637 -29.906 -10.906 1 98.25 134 LEU B CA 1
ATOM 3840 C C . LEU B 1 134 ? 2.66 -31.125 -9.977 1 98.25 134 LEU B C 1
ATOM 3842 O O . LEU B 1 134 ? 3.148 -32.188 -10.352 1 98.25 134 LEU B O 1
ATOM 3846 N N . ILE B 1 135 ? 2.166 -30.922 -8.781 1 96.62 135 ILE B N 1
ATOM 3847 C CA . ILE B 1 135 ? 1.849 -32.031 -7.887 1 96.62 135 ILE B CA 1
ATOM 3848 C C . ILE B 1 135 ? 0.646 -32.812 -8.422 1 96.62 135 ILE B C 1
ATOM 3850 O O . ILE B 1 135 ? -0.189 -32.25 -9.141 1 96.62 135 ILE B O 1
ATOM 3854 N N . PRO B 1 136 ? 0.405 -34.062 -8.164 1 95.25 136 PRO B N 1
ATOM 3855 C CA . PRO B 1 136 ? 1.278 -34.844 -7.309 1 95.25 136 PRO B CA 1
ATOM 3856 C C . PRO B 1 136 ? 2.371 -35.594 -8.094 1 95.25 136 PRO B C 1
ATOM 3858 O O . PRO B 1 136 ? 3.191 -36.281 -7.504 1 95.25 136 PRO B O 1
ATOM 3861 N N . GLU B 1 137 ? 2.383 -35.406 -9.484 1 96.25 137 GLU B N 1
ATOM 3862 C CA . GLU B 1 137 ? 3.395 -36.094 -10.289 1 96.25 137 GLU B CA 1
ATOM 3863 C C . GLU B 1 137 ? 4.801 -35.688 -9.867 1 96.25 137 GLU B C 1
ATOM 3865 O O . GLU B 1 137 ? 5.727 -36.5 -9.906 1 96.25 137 GLU B O 1
ATOM 3870 N N . TYR B 1 138 ? 4.938 -34.469 -9.516 1 97.38 138 TYR B N 1
ATOM 3871 C CA . TYR B 1 138 ? 6.184 -33.938 -8.977 1 97.38 138 TYR B CA 1
ATOM 3872 C C . TYR B 1 138 ? 5.992 -33.438 -7.547 1 97.38 138 TYR B C 1
ATOM 3874 O O . TYR B 1 138 ? 5.062 -32.688 -7.266 1 97.38 138 TYR B O 1
ATOM 3882 N N . LYS B 1 139 ? 6.848 -33.844 -6.656 1 95.62 139 LYS B N 1
ATOM 3883 C CA . LYS B 1 139 ? 6.664 -33.531 -5.238 1 95.62 139 LYS B CA 1
ATOM 3884 C C . LYS B 1 139 ? 6.887 -32.062 -4.945 1 95.62 139 LYS B C 1
ATOM 3886 O O . LYS B 1 139 ? 7.77 -31.438 -5.535 1 95.62 139 LYS B O 1
ATOM 3891 N N . PHE B 1 140 ? 6.137 -31.469 -4.055 1 96.56 140 PHE B N 1
ATOM 3892 C CA . PHE B 1 140 ? 6.418 -30.156 -3.5 1 96.56 140 PHE B CA 1
ATOM 3893 C C . PHE B 1 140 ? 7.777 -30.141 -2.807 1 96.56 140 PHE B C 1
ATOM 3895 O O . PHE B 1 140 ? 8.148 -31.109 -2.141 1 96.56 140 PHE B O 1
ATOM 3902 N N . PRO B 1 141 ? 8.617 -29.141 -3.115 1 97.88 141 PRO B N 1
ATOM 3903 C CA . PRO B 1 141 ? 8.32 -27.859 -3.768 1 97.88 141 PRO B CA 1
ATOM 3904 C C . PRO B 1 141 ? 8.93 -27.75 -5.164 1 97.88 141 PRO B C 1
ATOM 3906 O O . PRO B 1 141 ? 9.469 -26.703 -5.527 1 97.88 141 PRO B O 1
ATOM 3909 N N . THR B 1 142 ? 8.859 -28.781 -5.961 1 98.44 142 THR B N 1
ATOM 3910 C CA . THR B 1 142 ? 9.438 -28.828 -7.301 1 98.44 142 THR B CA 1
ATOM 3911 C C . THR B 1 142 ? 8.977 -27.641 -8.125 1 98.44 142 THR B C 1
ATOM 3913 O O . THR B 1 142 ? 9.781 -26.984 -8.797 1 98.44 142 THR B O 1
ATOM 3916 N N . GLY B 1 143 ? 7.695 -27.328 -8.102 1 98.56 143 GLY B N 1
ATOM 3917 C CA . GLY B 1 143 ? 7.168 -26.203 -8.844 1 98.56 143 GLY B CA 1
ATOM 3918 C C . GLY B 1 143 ? 7.797 -24.875 -8.453 1 98.56 143 GLY B C 1
ATOM 3919 O O . GLY B 1 143 ? 8.109 -24.062 -9.312 1 98.56 143 GLY B O 1
ATOM 3920 N N . VAL B 1 144 ? 7.996 -24.672 -7.125 1 98.81 144 VAL B N 1
ATOM 3921 C CA . VAL B 1 144 ? 8.648 -23.469 -6.633 1 98.81 144 VAL B CA 1
ATOM 3922 C C . VAL B 1 144 ? 10.078 -23.391 -7.168 1 98.81 144 VAL B C 1
ATOM 3924 O O . VAL B 1 144 ? 10.516 -22.344 -7.637 1 98.81 144 VAL B O 1
ATOM 3927 N N . LYS B 1 145 ? 10.758 -24.531 -7.152 1 98.81 145 LYS B N 1
ATOM 3928 C CA . LYS B 1 145 ? 12.133 -24.594 -7.641 1 98.81 145 LYS B CA 1
ATOM 3929 C C . LYS B 1 145 ? 12.195 -24.312 -9.141 1 98.81 145 LYS B C 1
ATOM 3931 O O . LYS B 1 145 ? 13.117 -23.641 -9.617 1 98.81 145 LYS B O 1
ATOM 3936 N N . ASP B 1 146 ? 11.219 -24.859 -9.891 1 98.94 146 ASP B N 1
ATOM 3937 C CA . ASP B 1 146 ? 11.141 -24.578 -11.32 1 98.94 146 ASP B CA 1
ATOM 3938 C C . ASP B 1 146 ? 11.039 -23.078 -11.578 1 98.94 146 ASP B C 1
ATOM 3940 O O . ASP B 1 146 ? 11.742 -22.547 -12.445 1 98.94 146 ASP B O 1
ATOM 3944 N N . CYS B 1 147 ? 10.242 -22.422 -10.828 1 98.94 147 CYS B N 1
ATOM 3945 C CA . CYS B 1 147 ? 9.969 -21.016 -11.039 1 98.94 147 CYS B CA 1
ATOM 3946 C C . CYS B 1 147 ? 11.164 -20.156 -10.633 1 98.94 147 CYS B C 1
ATOM 3948 O O . CYS B 1 147 ? 11.484 -19.172 -11.289 1 98.94 147 CYS B O 1
ATOM 3950 N N . PHE B 1 148 ? 11.82 -20.562 -9.539 1 98.94 148 PHE B N 1
ATOM 3951 C CA . PHE B 1 148 ? 13.055 -19.891 -9.148 1 98.94 148 PHE B CA 1
ATOM 3952 C C . PHE B 1 148 ? 14.125 -20.047 -10.227 1 98.94 148 PHE B C 1
ATOM 3954 O O . PHE B 1 148 ? 14.773 -19.062 -10.602 1 98.94 148 PHE B O 1
ATOM 3961 N N . GLU B 1 149 ? 14.242 -21.219 -10.734 1 98.94 149 GLU B N 1
ATOM 3962 C CA . GLU B 1 149 ? 15.227 -21.484 -11.781 1 98.94 149 GLU B CA 1
ATOM 3963 C C . GLU B 1 149 ? 14.883 -20.734 -13.062 1 98.94 149 GLU B C 1
ATOM 3965 O O . GLU B 1 149 ? 15.781 -20.281 -13.789 1 98.94 149 GLU B O 1
ATOM 3970 N N . ALA B 1 150 ? 13.586 -20.656 -13.391 1 98.94 150 ALA B N 1
ATOM 3971 C CA . ALA B 1 150 ? 13.164 -19.859 -14.547 1 98.94 150 ALA B CA 1
ATOM 3972 C C . ALA B 1 150 ? 13.578 -18.406 -14.398 1 98.94 150 ALA B C 1
ATOM 3974 O O . ALA B 1 150 ? 14.039 -17.781 -15.359 1 98.94 150 ALA B O 1
ATOM 3975 N N . THR B 1 151 ? 13.422 -17.844 -13.195 1 98.94 151 THR B N 1
ATOM 3976 C CA . THR B 1 151 ? 13.797 -16.469 -12.93 1 98.94 151 THR B CA 1
ATOM 3977 C C . THR B 1 151 ? 15.297 -16.266 -13.086 1 98.94 151 THR B C 1
ATOM 3979 O O . THR B 1 151 ? 15.742 -15.305 -13.711 1 98.94 151 THR B O 1
ATOM 3982 N N . LYS B 1 152 ? 16.047 -17.203 -12.594 1 98.81 152 LYS B N 1
ATOM 3983 C CA . LYS B 1 152 ? 17.5 -17.172 -12.75 1 98.81 152 LYS B CA 1
ATOM 3984 C C . LYS B 1 152 ? 17.891 -17.25 -14.227 1 98.81 152 LYS B C 1
ATOM 3986 O O . LYS B 1 152 ? 18.781 -16.531 -14.68 1 98.81 152 LYS B O 1
ATOM 3991 N N . TYR B 1 153 ? 17.25 -18.156 -14.922 1 98.81 153 TYR B N 1
ATOM 3992 C CA . TYR B 1 153 ? 17.516 -18.344 -16.344 1 98.81 153 TYR B CA 1
ATOM 3993 C C . TYR B 1 153 ? 17.297 -17.062 -17.125 1 98.81 153 TYR B C 1
ATOM 3995 O O . TYR B 1 153 ? 18.125 -16.672 -17.938 1 98.81 153 TYR B O 1
ATOM 4003 N N . VAL B 1 154 ? 16.141 -16.375 -16.875 1 98.81 154 VAL B N 1
ATOM 4004 C CA . VAL B 1 154 ? 15.797 -15.133 -17.547 1 98.81 154 VAL B CA 1
ATOM 4005 C C . VAL B 1 154 ? 16.844 -14.07 -17.234 1 98.81 154 VAL B C 1
ATOM 4007 O O . VAL B 1 154 ? 17.266 -13.328 -18.125 1 98.81 154 VAL B O 1
ATOM 4010 N N . TYR B 1 155 ? 17.266 -14 -15.984 1 98.81 155 TYR B N 1
ATOM 4011 C CA . TYR B 1 155 ? 18.297 -13.055 -15.57 1 98.81 155 TYR B CA 1
ATOM 4012 C C . TYR B 1 155 ? 19.609 -13.328 -16.297 1 98.81 155 TYR B C 1
ATOM 4014 O O . TYR B 1 155 ? 20.203 -12.414 -16.875 1 98.81 155 TYR B O 1
ATOM 4022 N N . GLU B 1 156 ? 20.047 -14.578 -16.312 1 98.44 156 GLU B N 1
ATOM 4023 C CA . GLU B 1 156 ? 21.344 -14.969 -16.859 1 98.44 156 GLU B CA 1
ATOM 4024 C C . GLU B 1 156 ? 21.359 -14.867 -18.375 1 98.44 156 GLU B C 1
ATOM 4026 O O . GLU B 1 156 ? 22.406 -14.617 -18.984 1 98.44 156 GLU B O 1
ATOM 4031 N N . HIS B 1 157 ? 20.266 -15.031 -19.031 1 98.44 157 HIS B N 1
ATOM 4032 C CA . HIS B 1 157 ? 20.188 -15.039 -20.484 1 98.44 157 HIS B CA 1
ATOM 4033 C C . HIS B 1 157 ? 19.422 -13.82 -21 1 98.44 157 HIS B C 1
ATOM 4035 O O . HIS B 1 157 ? 18.844 -13.867 -22.094 1 98.44 157 HIS B O 1
ATOM 4041 N N . ALA B 1 158 ? 19.312 -12.812 -20.234 1 98.44 158 ALA B N 1
ATOM 4042 C CA . ALA B 1 158 ? 18.531 -11.625 -20.547 1 98.44 158 ALA B CA 1
ATOM 4043 C C . ALA B 1 158 ? 18.922 -11.062 -21.922 1 98.44 158 ALA B C 1
ATOM 4045 O O . ALA B 1 158 ? 18.047 -10.75 -22.734 1 98.44 158 ALA B O 1
ATOM 4046 N N . ASP B 1 159 ? 20.188 -10.961 -22.203 1 97.44 159 ASP B N 1
ATOM 4047 C CA . ASP B 1 159 ? 20.656 -10.398 -23.469 1 97.44 159 ASP B CA 1
ATOM 4048 C C . ASP B 1 159 ? 20.172 -11.219 -24.656 1 97.44 159 ASP B C 1
ATOM 4050 O O . ASP B 1 159 ? 19.672 -10.656 -25.641 1 97.44 159 ASP B O 1
ATOM 4054 N N . GLU B 1 160 ? 20.297 -12.516 -24.547 1 96.88 160 GLU B N 1
ATOM 4055 C CA . GLU B 1 160 ? 19.875 -13.422 -25.609 1 96.88 160 GLU B CA 1
ATOM 4056 C C . GLU B 1 160 ? 18.359 -13.367 -25.812 1 96.88 160 GLU B C 1
ATOM 4058 O O . GLU B 1 160 ? 17.875 -13.477 -26.938 1 96.88 160 GLU B O 1
ATOM 4063 N N . LEU B 1 161 ? 17.641 -13.102 -24.703 1 97.81 161 LEU B N 1
ATOM 4064 C CA . LEU B 1 161 ? 16.188 -13.125 -24.75 1 97.81 161 LEU B CA 1
ATOM 4065 C C . LEU B 1 161 ? 15.633 -11.75 -25.078 1 97.81 161 LEU B C 1
ATOM 4067 O O . LEU B 1 161 ? 14.43 -11.594 -25.281 1 97.81 161 LEU B O 1
ATOM 4071 N N . GLY B 1 162 ? 16.5 -10.766 -25.078 1 97.88 162 GLY B N 1
ATOM 4072 C CA . GLY B 1 162 ? 16.062 -9.414 -25.375 1 97.88 162 GLY B CA 1
ATOM 4073 C C . GLY B 1 162 ? 15.469 -8.711 -24.172 1 97.88 162 GLY B C 1
ATOM 4074 O O . GLY B 1 162 ? 14.57 -7.871 -24.312 1 97.88 162 GLY B O 1
ATOM 4075 N N . PHE B 1 163 ? 15.891 -9.055 -23.031 1 98.56 163 PHE B N 1
ATOM 4076 C CA . PHE B 1 163 ? 15.344 -8.461 -21.812 1 98.56 163 PHE B CA 1
ATOM 4077 C C . PHE B 1 163 ? 16.375 -7.582 -21.125 1 98.56 163 PHE B C 1
ATOM 4079 O O . PHE B 1 163 ? 17.578 -7.707 -21.391 1 98.56 163 PHE B O 1
ATOM 4086 N N . ASP B 1 164 ? 15.945 -6.602 -20.375 1 98.44 164 ASP B N 1
ATOM 4087 C CA . ASP B 1 164 ? 16.781 -5.82 -19.469 1 98.44 164 ASP B CA 1
ATOM 4088 C C . ASP B 1 164 ? 16.969 -6.547 -18.141 1 98.44 164 ASP B C 1
ATOM 4090 O O . ASP B 1 164 ? 16.031 -6.652 -17.344 1 98.44 164 ASP B O 1
ATOM 4094 N N . LYS B 1 165 ? 18.156 -7.055 -17.812 1 97.81 165 LYS B N 1
ATOM 4095 C CA . LYS B 1 165 ? 18.422 -7.867 -16.625 1 97.81 165 LYS B CA 1
ATOM 4096 C C . LYS B 1 165 ? 18.219 -7.062 -15.352 1 97.81 165 LYS B C 1
ATOM 4098 O O . LYS B 1 165 ? 18.109 -7.633 -14.258 1 97.81 165 LYS B O 1
ATOM 4103 N N . ASN B 1 166 ? 18.141 -5.738 -15.469 1 98.19 166 ASN B N 1
ATOM 4104 C CA . ASN B 1 166 ? 17.969 -4.891 -14.297 1 98.19 166 ASN B CA 1
ATOM 4105 C C . ASN B 1 166 ? 16.5 -4.527 -14.078 1 98.19 166 ASN B C 1
ATOM 4107 O O . ASN B 1 166 ? 16.172 -3.762 -13.164 1 98.19 166 ASN B O 1
ATOM 4111 N N . SER B 1 167 ? 15.617 -5.012 -14.906 1 98.75 167 SER B N 1
ATOM 4112 C CA . SER B 1 167 ? 14.195 -4.719 -14.828 1 98.75 167 SER B CA 1
ATOM 4113 C C . SER B 1 167 ? 13.359 -5.992 -14.914 1 98.75 167 SER B C 1
ATOM 4115 O O . SER B 1 167 ? 12.664 -6.219 -15.906 1 98.75 167 SER B O 1
ATOM 4117 N N . ILE B 1 168 ? 13.406 -6.809 -13.805 1 98.94 168 ILE B N 1
ATOM 4118 C CA . ILE B 1 168 ? 12.719 -8.086 -13.711 1 98.94 168 ILE B CA 1
ATOM 4119 C C . ILE B 1 168 ? 11.719 -8.055 -12.555 1 98.94 168 ILE B C 1
ATOM 4121 O O . ILE B 1 168 ? 12.039 -7.59 -11.461 1 98.94 168 ILE B O 1
ATOM 4125 N N . SER B 1 169 ? 10.523 -8.383 -12.781 1 98.94 169 SER B N 1
ATOM 4126 C CA . SER B 1 169 ? 9.508 -8.562 -11.75 1 98.94 169 SER B CA 1
ATOM 4127 C C . SER B 1 169 ? 8.898 -9.953 -11.812 1 98.94 169 SER B C 1
ATOM 4129 O O . SER B 1 169 ? 9.039 -10.656 -12.812 1 98.94 169 SER B O 1
ATOM 4131 N N . VAL B 1 170 ? 8.258 -10.398 -10.695 1 99 170 VAL B N 1
ATOM 4132 C CA . VAL B 1 170 ? 7.582 -11.695 -10.656 1 99 170 VAL B CA 1
ATOM 4133 C C . VAL B 1 170 ? 6.18 -11.523 -10.078 1 99 170 VAL B C 1
ATOM 4135 O O . VAL B 1 170 ? 5.91 -10.562 -9.352 1 99 170 VAL B O 1
ATOM 4138 N N . GLY B 1 171 ? 5.293 -12.414 -10.43 1 98.88 171 GLY B N 1
ATOM 4139 C CA . GLY B 1 171 ? 3.941 -12.375 -9.898 1 98.88 171 GLY B CA 1
ATOM 4140 C C . GLY B 1 171 ? 3.17 -13.656 -10.148 1 98.88 171 GLY B C 1
ATOM 4141 O O . GLY B 1 171 ? 3.695 -14.602 -10.742 1 98.88 171 GLY B O 1
ATOM 4142 N N . GLY B 1 172 ? 2 -13.719 -9.625 1 98.69 172 GLY B N 1
ATOM 4143 C CA . GLY B 1 172 ? 1.082 -14.836 -9.781 1 98.69 172 GLY B CA 1
ATOM 4144 C C . GLY B 1 172 ? -0.135 -14.742 -8.883 1 98.69 172 GLY B C 1
ATOM 4145 O O . GLY B 1 172 ? -0.215 -13.852 -8.031 1 98.69 172 GLY B O 1
ATOM 4146 N N . VAL B 1 173 ? -1.075 -15.648 -9.102 1 98.25 173 VAL B N 1
ATOM 4147 C CA . VAL B 1 173 ? -2.303 -15.664 -8.312 1 98.25 173 VAL B CA 1
ATOM 4148 C C . VAL B 1 173 ? -2.436 -17.016 -7.594 1 98.25 173 VAL B C 1
ATOM 4150 O O . VAL B 1 173 ? -2.016 -18.047 -8.117 1 98.25 173 VAL B O 1
ATOM 4153 N N . SER B 1 174 ? -3.02 -16.984 -6.371 1 98.19 174 SER B N 1
ATOM 4154 C CA . SER B 1 174 ? -3.283 -18.203 -5.605 1 98.19 174 SER B CA 1
ATOM 4155 C C . SER B 1 174 ? -1.993 -18.953 -5.301 1 98.19 174 SER B C 1
ATOM 4157 O O . SER B 1 174 ? -1.082 -18.406 -4.676 1 98.19 174 SER B O 1
ATOM 4159 N N . ALA B 1 175 ? -1.843 -20.219 -5.906 1 98.38 175 ALA B N 1
ATOM 4160 C CA . ALA B 1 175 ? -0.593 -20.969 -5.773 1 98.38 175 ALA B CA 1
ATOM 4161 C C . ALA B 1 175 ? 0.563 -20.219 -6.434 1 98.38 175 ALA B C 1
ATOM 4163 O O . ALA B 1 175 ? 1.699 -20.266 -5.957 1 98.38 175 ALA B O 1
ATOM 4164 N N . GLY B 1 176 ? 0.258 -19.516 -7.516 1 98.69 176 GLY B N 1
ATOM 4165 C CA . GLY B 1 176 ? 1.259 -18.656 -8.141 1 98.69 176 GLY B CA 1
ATOM 4166 C C . GLY B 1 176 ? 1.691 -17.5 -7.258 1 98.69 176 GLY B C 1
ATOM 4167 O O . GLY B 1 176 ? 2.834 -17.047 -7.336 1 98.69 176 GLY B O 1
ATOM 4168 N N . GLY B 1 177 ? 0.722 -16.984 -6.445 1 98.88 177 GLY B N 1
ATOM 4169 C CA . GLY B 1 177 ? 1.071 -15.992 -5.441 1 98.88 177 GLY B CA 1
ATOM 4170 C C . GLY B 1 177 ? 2.035 -16.516 -4.395 1 98.88 177 GLY B C 1
ATOM 4171 O O . GLY B 1 177 ? 2.969 -15.812 -3.996 1 98.88 177 GLY B O 1
ATOM 4172 N N . HIS B 1 178 ? 1.821 -17.75 -3.969 1 98.88 178 HIS B N 1
ATOM 4173 C CA . HIS B 1 178 ? 2.768 -18.422 -3.086 1 98.88 178 HIS B CA 1
ATOM 4174 C C . HIS B 1 178 ? 4.16 -18.484 -3.709 1 98.88 178 HIS B C 1
ATOM 4176 O O . HIS B 1 178 ? 5.148 -18.125 -3.061 1 98.88 178 HIS B O 1
ATOM 4182 N N . ILE B 1 179 ? 4.172 -18.875 -4.926 1 98.88 179 ILE B N 1
ATOM 4183 C CA . ILE B 1 179 ? 5.426 -19.125 -5.625 1 98.88 179 ILE B CA 1
ATOM 4184 C C . ILE B 1 179 ? 6.191 -17.812 -5.805 1 98.88 179 ILE B C 1
ATOM 4186 O O . ILE B 1 179 ? 7.391 -17.75 -5.543 1 98.88 179 ILE B O 1
ATOM 4190 N N . CYS B 1 180 ? 5.516 -16.75 -6.227 1 98.94 180 CYS B N 1
ATOM 4191 C CA . CYS B 1 180 ? 6.242 -15.508 -6.5 1 98.94 180 CYS B CA 1
ATOM 4192 C C . CYS B 1 180 ? 6.812 -14.914 -5.219 1 98.94 180 CYS B C 1
ATOM 4194 O O . CYS B 1 180 ? 7.898 -14.336 -5.227 1 98.94 180 CYS B O 1
ATOM 4196 N N . LEU B 1 181 ? 6.086 -15.062 -4.094 1 98.94 181 LEU B N 1
ATOM 4197 C CA . LEU B 1 181 ? 6.598 -14.586 -2.812 1 98.94 181 LEU B CA 1
ATOM 4198 C C . LEU B 1 181 ? 7.805 -15.406 -2.373 1 98.94 181 LEU B C 1
ATOM 4200 O O . LEU B 1 181 ? 8.781 -14.852 -1.856 1 98.94 181 LEU B O 1
ATOM 4204 N N . ALA B 1 182 ? 7.766 -16.719 -2.566 1 98.94 182 ALA B N 1
ATOM 4205 C CA . ALA B 1 182 ? 8.914 -17.578 -2.271 1 98.94 182 ALA B CA 1
ATOM 4206 C C . ALA B 1 182 ? 10.109 -17.203 -3.137 1 98.94 182 ALA B C 1
ATOM 4208 O O . ALA B 1 182 ? 11.234 -17.094 -2.637 1 98.94 182 ALA B O 1
ATOM 4209 N N . VAL B 1 183 ? 9.844 -16.984 -4.41 1 98.94 183 VAL B N 1
ATOM 4210 C CA . VAL B 1 183 ? 10.898 -16.656 -5.363 1 98.94 183 VAL B CA 1
ATOM 4211 C C . VAL B 1 183 ? 11.555 -15.336 -4.973 1 98.94 183 VAL B C 1
ATOM 4213 O O . VAL B 1 183 ? 12.766 -15.164 -5.129 1 98.94 183 VAL B O 1
ATOM 4216 N N . ASP B 1 184 ? 10.781 -14.391 -4.457 1 98.94 184 ASP B N 1
ATOM 4217 C CA . ASP B 1 184 ? 11.32 -13.125 -3.982 1 98.94 184 ASP B CA 1
ATOM 4218 C C . ASP B 1 184 ? 12.398 -13.352 -2.922 1 98.94 184 ASP B C 1
ATOM 4220 O O . ASP B 1 184 ? 13.492 -12.781 -3.004 1 98.94 184 ASP B O 1
ATOM 4224 N N . HIS B 1 185 ? 12.102 -14.195 -1.931 1 98.88 185 HIS B N 1
ATOM 4225 C CA . HIS B 1 185 ? 13.062 -14.531 -0.886 1 98.88 185 HIS B CA 1
ATOM 4226 C C . HIS B 1 185 ? 14.32 -15.156 -1.477 1 98.88 185 HIS B C 1
ATOM 4228 O O . HIS B 1 185 ? 15.438 -14.766 -1.122 1 98.88 185 HIS B O 1
ATOM 4234 N N . LEU B 1 186 ? 14.102 -16.109 -2.344 1 98.81 186 LEU B N 1
ATOM 4235 C CA . LEU B 1 186 ? 15.219 -16.859 -2.912 1 98.81 186 LEU B CA 1
ATOM 4236 C C . LEU B 1 186 ? 16.109 -15.945 -3.762 1 98.81 186 LEU B C 1
ATOM 4238 O O . LEU B 1 186 ? 17.328 -16.047 -3.711 1 98.81 186 LEU B O 1
ATOM 4242 N N . CYS B 1 187 ? 15.508 -15.078 -4.578 1 98.88 187 CYS B N 1
ATOM 4243 C CA . CYS B 1 187 ? 16.266 -14.125 -5.387 1 98.88 187 CYS B CA 1
ATOM 4244 C C . CYS B 1 187 ? 17.078 -13.195 -4.512 1 98.88 187 CYS B C 1
ATOM 4246 O O . CYS B 1 187 ? 18.266 -12.977 -4.77 1 98.88 187 CYS B O 1
ATOM 4248 N N . ARG B 1 188 ? 16.438 -12.656 -3.441 1 98.56 188 ARG B N 1
ATOM 4249 C CA . ARG B 1 188 ? 17.156 -11.789 -2.508 1 98.56 188 ARG B CA 1
ATOM 4250 C C . ARG B 1 188 ? 18.375 -12.5 -1.937 1 98.56 188 ARG B C 1
ATOM 4252 O O . ARG B 1 188 ? 19.453 -11.906 -1.843 1 98.56 188 ARG B O 1
ATOM 4259 N N . ASP B 1 189 ? 18.234 -13.719 -1.606 1 98.31 189 ASP B N 1
ATOM 4260 C CA . ASP B 1 189 ? 19.281 -14.484 -0.93 1 98.31 189 ASP B CA 1
ATOM 4261 C C . ASP B 1 189 ? 20.5 -14.688 -1.841 1 98.31 189 ASP B C 1
ATOM 4263 O O . ASP B 1 189 ? 21.625 -14.844 -1.363 1 98.31 189 ASP B O 1
ATOM 4267 N N . ILE B 1 190 ? 20.297 -14.648 -3.205 1 98.12 190 ILE B N 1
ATOM 4268 C CA . ILE B 1 190 ? 21.422 -14.859 -4.102 1 98.12 190 ILE B CA 1
ATOM 4269 C C . ILE B 1 190 ? 21.844 -13.539 -4.738 1 98.12 190 ILE B C 1
ATOM 4271 O O . ILE B 1 190 ? 22.656 -13.508 -5.656 1 98.12 190 ILE B O 1
ATOM 4275 N N . GLY B 1 191 ? 21.203 -12.43 -4.387 1 98.06 191 GLY B N 1
ATOM 4276 C CA . GLY B 1 191 ? 21.594 -11.109 -4.852 1 98.06 191 GLY B CA 1
ATOM 4277 C C . GLY B 1 191 ? 20.969 -10.734 -6.176 1 98.06 191 GLY B C 1
ATOM 4278 O O . GLY B 1 191 ? 21.422 -9.805 -6.848 1 98.06 191 GLY B O 1
ATOM 4279 N N . LEU B 1 192 ? 19.969 -11.531 -6.68 1 98.5 192 LEU B N 1
ATOM 4280 C CA . LEU B 1 192 ? 19.203 -11.18 -7.875 1 98.5 192 LEU B CA 1
ATOM 4281 C C . LEU B 1 192 ? 18.109 -10.172 -7.543 1 98.5 192 LEU B C 1
ATOM 4283 O O . LEU B 1 192 ? 17.188 -10.477 -6.797 1 98.5 192 LEU B O 1
ATOM 4287 N N . LYS B 1 193 ? 18.219 -9.008 -8.062 1 97.94 193 LYS B N 1
ATOM 4288 C CA . LYS B 1 193 ? 17.328 -7.914 -7.703 1 97.94 193 LYS B CA 1
ATOM 4289 C C . LYS B 1 193 ? 16.062 -7.93 -8.562 1 97.94 193 LYS B C 1
ATOM 4291 O O . LYS B 1 193 ? 16.141 -7.957 -9.789 1 97.94 193 LYS B O 1
ATOM 4296 N N . LEU B 1 194 ? 14.953 -7.953 -7.973 1 98.88 194 LEU B N 1
ATOM 4297 C CA . LEU B 1 194 ? 13.648 -7.75 -8.602 1 98.88 194 LEU B CA 1
ATOM 4298 C C . LEU B 1 194 ? 13.148 -6.328 -8.383 1 98.88 194 LEU B C 1
ATOM 4300 O O . LEU B 1 194 ? 13.516 -5.684 -7.395 1 98.88 194 LEU B O 1
ATOM 4304 N N . VAL B 1 195 ? 12.242 -5.883 -9.297 1 98.81 195 VAL B N 1
ATOM 4305 C CA . VAL B 1 195 ? 11.805 -4.5 -9.148 1 98.81 195 VAL B CA 1
ATOM 4306 C C . VAL B 1 195 ? 10.383 -4.465 -8.586 1 98.81 195 VAL B C 1
ATOM 4308 O O . VAL B 1 195 ? 9.922 -3.422 -8.125 1 98.81 195 VAL B O 1
ATOM 4311 N N . LEU B 1 196 ? 9.688 -5.621 -8.656 1 98.94 196 LEU B N 1
ATOM 4312 C CA . LEU B 1 196 ? 8.312 -5.68 -8.164 1 98.94 196 LEU B CA 1
ATOM 4313 C C . LEU B 1 196 ? 7.867 -7.125 -7.977 1 98.94 196 LEU B C 1
ATOM 4315 O O . LEU B 1 196 ? 8.266 -8.008 -8.734 1 98.94 196 LEU B O 1
ATOM 4319 N N . VAL B 1 197 ? 7.094 -7.422 -6.953 1 98.94 197 VAL B N 1
ATOM 4320 C CA . VAL B 1 197 ? 6.406 -8.688 -6.746 1 98.94 197 VAL B CA 1
ATOM 4321 C C . VAL B 1 197 ? 4.898 -8.461 -6.699 1 98.94 197 VAL B C 1
ATOM 4323 O O . VAL B 1 197 ? 4.422 -7.594 -5.961 1 98.94 197 VAL B O 1
ATOM 4326 N N . CYS B 1 198 ? 4.121 -9.164 -7.523 1 98.94 198 CYS B N 1
ATOM 4327 C CA . CYS B 1 198 ? 2.674 -9.008 -7.613 1 98.94 198 CYS B CA 1
ATOM 4328 C C . CYS B 1 198 ? 1.961 -10.281 -7.18 1 98.94 198 CYS B C 1
ATOM 4330 O O . CYS B 1 198 ? 1.81 -11.219 -7.969 1 98.94 198 CYS B O 1
ATOM 4332 N N . ALA B 1 199 ? 1.387 -10.281 -5.945 1 98.94 199 ALA B N 1
ATOM 4333 C CA . ALA B 1 199 ? 0.73 -11.477 -5.43 1 98.94 199 ALA B CA 1
ATOM 4334 C C . ALA B 1 199 ? -0.781 -11.281 -5.34 1 98.94 199 ALA B C 1
ATOM 4336 O O . ALA B 1 199 ? -1.263 -10.492 -4.523 1 98.94 199 ALA B O 1
ATOM 4337 N N . GLY B 1 200 ? -1.533 -12 -6.172 1 98.88 200 GLY B N 1
ATOM 4338 C CA . GLY B 1 200 ? -2.984 -12.016 -6.102 1 98.88 200 GLY B CA 1
ATOM 4339 C C . GLY B 1 200 ? -3.529 -13.219 -5.355 1 98.88 200 GLY B C 1
ATOM 4340 O O . GLY B 1 200 ? -3.211 -14.367 -5.695 1 98.88 200 GLY B O 1
ATOM 4341 N N . THR B 1 201 ? -4.32 -13 -4.301 1 98.81 201 THR B N 1
ATOM 4342 C CA . THR B 1 201 ? -4.945 -14.023 -3.471 1 98.81 201 THR B CA 1
ATOM 4343 C C . THR B 1 201 ? -3.936 -15.109 -3.109 1 98.81 201 THR B C 1
ATOM 4345 O O . THR B 1 201 ? -4.215 -16.297 -3.27 1 98.81 201 THR B O 1
ATOM 4348 N N . PRO B 1 202 ? -2.844 -14.727 -2.559 1 98.81 202 PRO B N 1
ATOM 4349 C CA . PRO B 1 202 ? -1.748 -15.68 -2.348 1 98.81 202 PRO B CA 1
ATOM 4350 C C . PRO B 1 202 ? -2.061 -16.703 -1.265 1 98.81 202 PRO B C 1
ATOM 4352 O O . PRO B 1 202 ? -2.711 -16.391 -0.268 1 98.81 202 PRO B O 1
ATOM 4355 N N . GLN B 1 203 ? -1.623 -17.891 -1.464 1 98.5 203 GLN B N 1
ATOM 4356 C CA . GLN B 1 203 ? -1.528 -18.906 -0.413 1 98.5 203 GLN B CA 1
ATOM 4357 C C . GLN B 1 203 ? -0.249 -18.734 0.401 1 98.5 203 GLN B C 1
ATOM 4359 O O . GLN B 1 203 ? 0.838 -18.594 -0.163 1 98.5 203 GLN B O 1
ATOM 4364 N N . ILE B 1 204 ? -0.355 -18.703 1.723 1 98.56 204 ILE B N 1
ATOM 4365 C CA . ILE B 1 204 ? 0.812 -18.406 2.551 1 98.56 204 ILE B CA 1
ATOM 4366 C C . ILE B 1 204 ? 1.07 -19.578 3.498 1 98.56 204 ILE B C 1
ATOM 4368 O O . ILE B 1 204 ? 2.186 -20.109 3.555 1 98.56 204 ILE B O 1
ATOM 4372 N N . ALA B 1 205 ? 0.066 -20.109 4.102 1 97.88 205 ALA B N 1
ATOM 4373 C CA . ALA B 1 205 ? 0.201 -20.938 5.301 1 97.88 205 ALA B CA 1
ATOM 4374 C C . ALA B 1 205 ? 0.193 -22.422 4.949 1 97.88 205 ALA B C 1
ATOM 4376 O O . ALA B 1 205 ? -0.319 -22.812 3.896 1 97.88 205 ALA B O 1
ATOM 4377 N N . ASP B 1 206 ? 0.829 -23.172 5.793 1 97.44 206 ASP B N 1
ATOM 4378 C CA . ASP B 1 206 ? 0.688 -24.625 5.793 1 97.44 206 ASP B CA 1
ATOM 4379 C C . ASP B 1 206 ? -0.534 -25.062 6.602 1 97.44 206 ASP B C 1
ATOM 4381 O O . ASP B 1 206 ? -0.629 -24.781 7.797 1 97.44 206 ASP B O 1
ATOM 4385 N N . ILE B 1 207 ? -1.403 -25.766 5.938 1 96.81 207 ILE B N 1
ATOM 4386 C CA . ILE B 1 207 ? -2.615 -26.156 6.656 1 96.81 207 ILE B CA 1
ATOM 4387 C C . ILE B 1 207 ? -2.637 -27.672 6.855 1 96.81 207 ILE B C 1
ATOM 4389 O O . ILE B 1 207 ? -3.68 -28.234 7.184 1 96.81 207 ILE B O 1
ATOM 4393 N N . SER B 1 208 ? -1.524 -28.344 6.688 1 95 208 SER B N 1
ATOM 4394 C CA . SER B 1 208 ? -1.461 -29.797 6.742 1 95 208 SER B CA 1
ATOM 4395 C C . SER B 1 208 ? -1.905 -30.312 8.109 1 95 208 SER B C 1
ATOM 4397 O O . SER B 1 208 ? -2.512 -31.391 8.203 1 95 208 SER B O 1
ATOM 4399 N N . ASN B 1 209 ? -1.713 -29.516 9.148 1 93.06 209 ASN B N 1
ATOM 4400 C CA . ASN B 1 209 ? -2.039 -29.969 10.492 1 93.06 209 ASN B CA 1
ATOM 4401 C C . ASN B 1 209 ? -3.35 -29.359 10.992 1 93.06 209 ASN B C 1
ATOM 4403 O O . ASN B 1 209 ? -3.686 -29.469 12.172 1 93.06 209 ASN B O 1
ATOM 4407 N N . VAL B 1 210 ? -4.02 -28.688 10.125 1 96.38 210 VAL B N 1
ATOM 4408 C CA . VAL B 1 210 ? -5.316 -28.109 10.477 1 96.38 210 VAL B CA 1
ATOM 4409 C C . VAL B 1 210 ? -6.426 -29.109 10.133 1 96.38 210 VAL B C 1
ATOM 4411 O O . VAL B 1 210 ? -6.703 -29.344 8.953 1 96.38 210 VAL B O 1
ATOM 4414 N N . LYS B 1 211 ? -7.109 -29.641 11.102 1 94.75 211 LYS B N 1
ATOM 4415 C CA . LYS B 1 211 ? -8.062 -30.719 10.883 1 94.75 211 LYS B CA 1
ATOM 4416 C C . LYS B 1 211 ? -9.391 -30.172 10.352 1 94.75 211 LYS B C 1
ATOM 4418 O O . LYS B 1 211 ? -9.992 -30.766 9.453 1 94.75 211 LYS B O 1
ATOM 4423 N N . THR B 1 212 ? -9.875 -29.094 10.938 1 96.12 212 THR B N 1
ATOM 4424 C CA . THR B 1 212 ? -11.125 -28.469 10.516 1 96.12 212 THR B CA 1
ATOM 4425 C C . THR B 1 212 ? -10.93 -26.969 10.336 1 96.12 212 THR B C 1
ATOM 4427 O O . THR B 1 212 ? -9.945 -26.391 10.812 1 96.12 212 THR B O 1
ATOM 4430 N N . ALA B 1 213 ? -11.875 -26.359 9.617 1 96.25 213 ALA B N 1
ATOM 4431 C CA . ALA B 1 213 ? -11.828 -24.906 9.438 1 96.25 213 ALA B CA 1
ATOM 4432 C C . ALA B 1 213 ? -11.797 -24.188 10.781 1 96.25 213 ALA B C 1
ATOM 4434 O O . ALA B 1 213 ? -11.125 -23.156 10.93 1 96.25 213 ALA B O 1
ATOM 4435 N N . ALA B 1 214 ? -12.492 -24.703 11.75 1 96.19 214 ALA B N 1
ATOM 4436 C CA . ALA B 1 214 ? -12.594 -24.094 13.078 1 96.19 214 ALA B CA 1
ATOM 4437 C C . ALA B 1 214 ? -11.242 -24.094 13.789 1 96.19 214 ALA B C 1
ATOM 4439 O O . ALA B 1 214 ? -10.992 -23.266 14.672 1 96.19 214 ALA B O 1
ATOM 4440 N N . ASP B 1 215 ? -10.328 -24.984 13.391 1 97.12 215 ASP B N 1
ATOM 4441 C CA . ASP B 1 215 ? -9.031 -25.156 14.047 1 97.12 215 ASP B CA 1
ATOM 4442 C C . ASP B 1 215 ? -7.996 -24.188 13.469 1 97.12 215 ASP B C 1
ATOM 4444 O O . ASP B 1 215 ? -6.895 -24.062 14 1 97.12 215 ASP B O 1
ATOM 4448 N N . SER B 1 216 ? -8.344 -23.516 12.43 1 97.12 216 SER B N 1
ATOM 4449 C CA . SER B 1 216 ? -7.375 -22.656 11.75 1 97.12 216 SER B CA 1
ATOM 4450 C C . SER B 1 216 ? -7.082 -21.391 12.57 1 97.12 216 SER B C 1
ATOM 4452 O O . SER B 1 216 ? -7.992 -20.812 13.164 1 97.12 216 SER B O 1
ATOM 4454 N N . PRO B 1 217 ? -5.828 -20.953 12.594 1 96.88 217 PRO B N 1
ATOM 4455 C CA . PRO B 1 217 ? -5.504 -19.688 13.234 1 96.88 217 PRO B CA 1
ATOM 4456 C C . PRO B 1 217 ? -5.934 -18.484 12.398 1 96.88 217 PRO B C 1
ATOM 4458 O O . PRO B 1 217 ? -5.883 -17.344 12.875 1 96.88 217 PRO B O 1
ATOM 4461 N N . TYR B 1 218 ? -6.324 -18.672 11.172 1 97.56 218 TYR B N 1
ATOM 4462 C CA . TYR B 1 218 ? -6.715 -17.578 10.273 1 97.56 218 TYR B CA 1
ATOM 4463 C C . TYR B 1 218 ? -8.234 -17.469 10.188 1 97.56 218 TYR B C 1
ATOM 4465 O O . TYR B 1 218 ? -8.914 -18.406 9.766 1 97.56 218 TYR B O 1
ATOM 4473 N N . LEU B 1 219 ? -8.734 -16.312 10.5 1 97.25 219 LEU B N 1
ATOM 4474 C CA . LEU B 1 219 ? -10.164 -16.047 10.656 1 97.25 219 LEU B CA 1
ATOM 4475 C C . LEU B 1 219 ? -10.906 -16.297 9.352 1 97.25 219 LEU B C 1
ATOM 4477 O O . LEU B 1 219 ? -12.047 -16.766 9.359 1 97.25 219 LEU B O 1
ATOM 4481 N N . SER B 1 220 ? -10.273 -16 8.227 1 98 220 SER B N 1
ATOM 4482 C CA . SER B 1 220 ? -10.961 -16.094 6.945 1 98 220 SER B CA 1
ATOM 4483 C C . SER B 1 220 ? -11.258 -17.547 6.574 1 98 220 SER B C 1
ATOM 4485 O O . SER B 1 220 ? -12.195 -17.812 5.828 1 98 220 SER B O 1
ATOM 4487 N N . ILE B 1 221 ? -10.43 -18.484 7.09 1 97.69 221 ILE B N 1
ATOM 4488 C CA . ILE B 1 221 ? -10.703 -19.906 6.844 1 97.69 221 ILE B CA 1
ATOM 4489 C C . ILE B 1 221 ? -12.039 -20.281 7.484 1 97.69 221 ILE B C 1
ATOM 4491 O O . ILE B 1 221 ? -12.852 -20.984 6.871 1 97.69 221 ILE B O 1
ATOM 4495 N N . LYS B 1 222 ? -12.297 -19.797 8.672 1 97.12 222 LYS B N 1
ATOM 4496 C CA . LYS B 1 222 ? -13.555 -20.047 9.367 1 97.12 222 LYS B CA 1
ATOM 4497 C C . LYS B 1 222 ? -14.719 -19.328 8.695 1 97.12 222 LYS B C 1
ATOM 4499 O O . LYS B 1 222 ? -15.758 -19.938 8.438 1 97.12 222 LYS B O 1
ATOM 4504 N N . GLU B 1 223 ? -14.516 -18.062 8.359 1 96.75 223 GLU B N 1
ATOM 4505 C CA . GLU B 1 223 ? -15.555 -17.234 7.777 1 96.75 223 GLU B CA 1
ATOM 4506 C C . GLU B 1 223 ? -15.961 -17.734 6.395 1 96.75 223 GLU B C 1
ATOM 4508 O O . GLU B 1 223 ? -17.109 -17.562 5.984 1 96.75 223 GLU B O 1
ATOM 4513 N N . CYS B 1 224 ? -14.977 -18.344 5.707 1 97.12 224 CYS B N 1
ATOM 4514 C CA . CYS B 1 224 ? -15.18 -18.734 4.316 1 97.12 224 CYS B CA 1
ATOM 4515 C C . CYS B 1 224 ? -15.133 -20.25 4.16 1 97.12 224 CYS B C 1
ATOM 4517 O O . CYS B 1 224 ? -14.742 -20.75 3.111 1 97.12 224 CYS B O 1
ATOM 4519 N N . GLU B 1 225 ? -15.508 -20.891 5.223 1 96.06 225 GLU B N 1
ATOM 4520 C CA . GLU B 1 225 ? -15.508 -22.359 5.207 1 96.06 225 GLU B CA 1
ATOM 4521 C C . GLU B 1 225 ? -16.328 -22.891 4.035 1 96.06 225 GLU B C 1
ATOM 4523 O O . GLU B 1 225 ? -15.953 -23.906 3.43 1 96.06 225 GLU B O 1
ATOM 4528 N N . PHE B 1 226 ? -17.422 -22.172 3.715 1 93.75 226 PHE B N 1
ATOM 4529 C CA . PHE B 1 226 ? -18.328 -22.609 2.66 1 93.75 226 PHE B CA 1
ATOM 4530 C C . PHE B 1 226 ? -18.406 -21.578 1.54 1 93.75 226 PHE B C 1
ATOM 4532 O O . PHE B 1 226 ? -19.453 -21.406 0.908 1 93.75 226 PHE B O 1
ATOM 4539 N N . ALA B 1 227 ? -17.328 -20.812 1.358 1 95.06 227 ALA B N 1
ATOM 4540 C CA . ALA B 1 227 ? -17.281 -19.812 0.305 1 95.06 227 ALA B CA 1
ATOM 4541 C C . ALA B 1 227 ? -17.453 -20.438 -1.071 1 95.06 227 ALA B C 1
ATOM 4543 O O . ALA B 1 227 ? -17.062 -21.594 -1.282 1 95.06 227 ALA B O 1
ATOM 4544 N N . PRO B 1 228 ? -18.078 -19.688 -1.978 1 92.5 228 PRO B N 1
ATOM 4545 C CA . PRO B 1 228 ? -18.172 -20.188 -3.348 1 92.5 228 PRO B CA 1
ATOM 4546 C C . PRO B 1 228 ? -16.812 -20.281 -4.035 1 92.5 228 PRO B C 1
ATOM 4548 O O . PRO B 1 228 ? -15.914 -19.484 -3.752 1 92.5 228 PRO B O 1
ATOM 4551 N N . THR B 1 229 ? -16.641 -21.203 -5 1 91.19 229 THR B N 1
ATOM 4552 C CA . THR B 1 229 ? -15.484 -21.406 -5.867 1 91.19 229 THR B CA 1
ATOM 4553 C C . THR B 1 229 ? -14.344 -22.062 -5.098 1 91.19 229 THR B C 1
ATOM 4555 O O . THR B 1 229 ? -13.883 -23.156 -5.461 1 91.19 229 THR B O 1
ATOM 4558 N N . LEU B 1 230 ? -13.906 -21.5 -4.004 1 94.12 230 LEU B N 1
ATOM 4559 C CA . LEU B 1 230 ? -12.891 -22.109 -3.146 1 94.12 230 LEU B CA 1
ATOM 4560 C C . LEU B 1 230 ? -13.328 -22.078 -1.686 1 94.12 230 LEU B C 1
ATOM 4562 O O . LEU B 1 230 ? -13.445 -21 -1.09 1 94.12 230 LEU B O 1
ATOM 4566 N N . ASN B 1 231 ? -13.578 -23.219 -1.221 1 93.56 231 ASN B N 1
ATOM 4567 C CA . ASN B 1 231 ? -13.938 -23.391 0.183 1 93.56 231 ASN B CA 1
ATOM 4568 C C . ASN B 1 231 ? -12.914 -24.25 0.924 1 93.56 231 ASN B C 1
ATOM 4570 O O . ASN B 1 231 ? -11.898 -24.641 0.351 1 93.56 231 ASN B O 1
ATOM 4574 N N . TRP B 1 232 ? -13.18 -24.5 2.195 1 94.94 232 TRP B N 1
ATOM 4575 C CA . TRP B 1 232 ? -12.242 -25.234 3.043 1 94.94 232 TRP B CA 1
ATOM 4576 C C . TRP B 1 232 ? -12.016 -26.641 2.51 1 94.94 232 TRP B C 1
ATOM 4578 O O . TRP B 1 232 ? -10.875 -27.094 2.434 1 94.94 232 TRP B O 1
ATOM 4588 N N . ALA B 1 233 ? -13.062 -27.297 2.107 1 92.25 233 ALA B N 1
ATOM 4589 C CA . ALA B 1 233 ? -12.961 -28.672 1.648 1 92.25 233 ALA B CA 1
ATOM 4590 C C . ALA B 1 233 ? -12.055 -28.781 0.424 1 92.25 233 ALA B C 1
ATOM 4592 O O . ALA B 1 233 ? -11.242 -29.703 0.323 1 92.25 233 ALA B O 1
ATOM 4593 N N . ARG B 1 234 ? -12.258 -27.844 -0.506 1 92 234 ARG B N 1
ATOM 4594 C CA . ARG B 1 234 ? -11.43 -27.844 -1.708 1 92 234 ARG B CA 1
ATOM 4595 C C . ARG B 1 234 ? -9.977 -27.5 -1.372 1 92 234 ARG B C 1
ATOM 4597 O O . ARG B 1 234 ? -9.055 -28.094 -1.929 1 92 234 ARG B O 1
ATOM 4604 N N . LEU B 1 235 ? -9.797 -26.547 -0.515 1 95.19 235 LEU B N 1
ATOM 4605 C CA . LEU B 1 235 ? -8.453 -26.172 -0.072 1 95.19 235 LEU B CA 1
ATOM 4606 C C . LEU B 1 235 ? -7.738 -27.359 0.567 1 95.19 235 LEU B C 1
ATOM 4608 O O . LEU B 1 235 ? -6.57 -27.609 0.273 1 95.19 235 LEU B O 1
ATOM 4612 N N . LYS B 1 236 ? -8.414 -28.047 1.39 1 94.44 236 LYS B N 1
ATOM 4613 C CA . LYS B 1 236 ? -7.855 -29.203 2.072 1 94.44 236 LYS B CA 1
ATOM 4614 C C . LYS B 1 236 ? -7.559 -30.328 1.085 1 94.44 236 LYS B C 1
ATOM 4616 O O . LYS B 1 236 ? -6.574 -31.062 1.241 1 94.44 236 LYS B O 1
ATOM 4621 N N . TRP B 1 237 ? -8.406 -30.484 0.117 1 92.94 237 TRP B N 1
ATOM 4622 C CA . TRP B 1 237 ? -8.18 -31.484 -0.919 1 92.94 237 TRP B CA 1
ATOM 4623 C C . TRP B 1 237 ? -6.855 -31.234 -1.634 1 92.94 237 TRP B C 1
ATOM 4625 O O . TRP B 1 237 ? -6.051 -32.156 -1.801 1 92.94 237 TRP B O 1
ATOM 4635 N N . PHE B 1 238 ? -6.621 -29.984 -2.062 1 94.5 238 PHE B N 1
ATOM 4636 C CA . PHE B 1 238 ? -5.359 -29.609 -2.701 1 94.5 238 PHE B CA 1
ATOM 4637 C C . PHE B 1 238 ? -4.184 -29.891 -1.771 1 94.5 238 PHE B C 1
ATOM 4639 O O . PHE B 1 238 ? -3.145 -30.391 -2.209 1 94.5 238 PHE B O 1
ATOM 4646 N N . ASP B 1 239 ? -4.344 -29.562 -0.522 1 95.88 239 ASP B N 1
ATOM 4647 C CA . ASP B 1 239 ? -3.27 -29.75 0.451 1 95.88 239 ASP B CA 1
ATOM 4648 C C . ASP B 1 239 ? -2.943 -31.234 0.639 1 95.88 239 ASP B C 1
ATOM 4650 O O . ASP B 1 239 ? -1.773 -31.609 0.745 1 95.88 239 ASP B O 1
ATOM 4654 N N . ASP B 1 240 ? -3.961 -32.031 0.718 1 94.12 240 ASP B N 1
ATOM 4655 C CA . ASP B 1 240 ? -3.771 -33.469 0.89 1 94.12 240 ASP B CA 1
ATOM 4656 C C . ASP B 1 240 ? -3.002 -34.094 -0.285 1 94.12 240 ASP B C 1
ATOM 4658 O O . ASP B 1 240 ? -2.092 -34.875 -0.091 1 94.12 240 ASP B O 1
ATOM 4662 N N . ILE B 1 241 ? -3.359 -33.656 -1.451 1 93.56 241 ILE B N 1
ATOM 4663 C CA . ILE B 1 241 ? -2.695 -34.156 -2.643 1 93.56 241 ILE B CA 1
ATOM 4664 C C . ILE B 1 241 ? -1.237 -33.719 -2.658 1 93.56 241 ILE B C 1
ATOM 4666 O O . ILE B 1 241 ? -0.36 -34.438 -3.129 1 93.56 241 ILE B O 1
ATOM 4670 N N . LYS B 1 242 ? -0.959 -32.531 -2.156 1 95.69 242 LYS B N 1
ATOM 4671 C CA . LYS B 1 242 ? 0.383 -31.969 -2.066 1 95.69 242 LYS B CA 1
ATOM 4672 C C . LYS B 1 242 ? 1.306 -32.875 -1.245 1 95.69 242 LYS B C 1
ATOM 4674 O O . LYS B 1 242 ? 2.484 -33 -1.572 1 95.69 242 LYS B O 1
ATOM 4679 N N . TRP B 1 243 ? 0.777 -33.531 -0.256 1 95.88 243 TRP B N 1
ATOM 4680 C CA . TRP B 1 243 ? 1.605 -34.25 0.714 1 95.88 243 TRP B CA 1
ATOM 4681 C C . TRP B 1 243 ? 1.481 -35.75 0.535 1 95.88 243 TRP B C 1
ATOM 4683 O O . TRP B 1 243 ? 2.088 -36.531 1.281 1 95.88 243 TRP B O 1
ATOM 4693 N N . LYS B 1 244 ? 0.773 -36.188 -0.428 1 93 244 LYS B N 1
ATOM 4694 C CA . LYS B 1 244 ? 0.475 -37.625 -0.623 1 93 244 LYS B CA 1
ATOM 4695 C C . LYS B 1 244 ? 1.757 -38.438 -0.72 1 93 244 LYS B C 1
ATOM 4697 O O . LYS B 1 244 ? 1.809 -39.562 -0.242 1 93 244 LYS B O 1
ATOM 4702 N N . TRP B 1 245 ? 2.781 -37.906 -1.267 1 93.19 245 TRP B N 1
ATOM 4703 C CA . TRP B 1 245 ? 4.035 -38.625 -1.498 1 93.19 245 TRP B CA 1
ATOM 4704 C C . TRP B 1 245 ? 4.727 -38.938 -0.179 1 93.19 245 TRP B C 1
ATOM 4706 O O . TRP B 1 245 ? 5.586 -39.844 -0.124 1 93.19 245 TRP B O 1
ATOM 4716 N N . LEU B 1 246 ? 4.367 -38.312 0.869 1 94.38 246 LEU B N 1
ATOM 4717 C CA . LEU B 1 246 ? 4.98 -38.531 2.172 1 94.38 246 LEU B CA 1
ATOM 4718 C C . LEU B 1 246 ? 4.441 -39.812 2.799 1 94.38 246 LEU B C 1
ATOM 4720 O O . LEU B 1 246 ? 5.066 -40.375 3.695 1 94.38 246 LEU B O 1
ATOM 4724 N N . GLU B 1 247 ? 3.271 -40.188 2.381 1 91 247 GLU B N 1
ATOM 4725 C CA . GLU B 1 247 ? 2.604 -41.344 2.994 1 91 247 GLU B CA 1
ATOM 4726 C C . GLU B 1 247 ? 3.424 -42.594 2.824 1 91 247 GLU B C 1
ATOM 4728 O O . GLU B 1 247 ? 3.305 -43.531 3.621 1 91 247 GLU B O 1
ATOM 4733 N N . ASP B 1 248 ? 4.238 -42.656 1.839 1 90.25 248 ASP B N 1
ATOM 4734 C CA . ASP B 1 248 ? 5.012 -43.844 1.521 1 90.25 248 ASP B CA 1
ATOM 4735 C C . ASP B 1 248 ? 6.355 -43.844 2.246 1 90.25 248 ASP B C 1
ATOM 4737 O O . ASP B 1 248 ? 7.121 -44.781 2.148 1 90.25 248 ASP B O 1
ATOM 4741 N N . LEU B 1 249 ? 6.555 -42.844 3.072 1 95.62 249 LEU B N 1
ATOM 4742 C CA . LEU B 1 249 ? 7.855 -42.688 3.709 1 95.62 249 LEU B CA 1
ATOM 4743 C C . LEU B 1 249 ? 7.789 -43.062 5.184 1 95.62 249 LEU B C 1
ATOM 4745 O O . LEU B 1 249 ? 6.715 -43.031 5.785 1 95.62 249 LEU B O 1
ATOM 4749 N N . THR B 1 250 ? 8.984 -43.406 5.691 1 96.5 250 THR B N 1
ATOM 4750 C CA . THR B 1 250 ? 9.094 -43.594 7.133 1 96.5 250 THR B CA 1
ATOM 4751 C C . THR B 1 250 ? 9.031 -42.25 7.863 1 96.5 250 THR B C 1
ATOM 4753 O O . THR B 1 250 ? 9.172 -41.219 7.246 1 96.5 250 THR B O 1
ATOM 4756 N N . GLU B 1 251 ? 8.828 -42.375 9.109 1 95.12 251 GLU B N 1
ATOM 4757 C CA . GLU B 1 251 ? 8.789 -41.156 9.922 1 95.12 251 GLU B CA 1
ATOM 4758 C C . GLU B 1 251 ? 10.094 -40.375 9.805 1 95.12 251 GLU B C 1
ATOM 4760 O O . GLU B 1 251 ? 10.086 -39.156 9.719 1 95.12 251 GLU B O 1
ATOM 4765 N N . GLU B 1 252 ? 11.141 -41.125 9.836 1 96.5 252 GLU B N 1
ATOM 4766 C CA . GLU B 1 252 ? 12.453 -40.469 9.734 1 96.5 252 GLU B CA 1
ATOM 4767 C C . GLU B 1 252 ? 12.648 -39.812 8.367 1 96.5 252 GLU B C 1
ATOM 4769 O O . GLU B 1 252 ? 13.18 -38.719 8.281 1 96.5 252 GLU B O 1
ATOM 4774 N N . GLN B 1 253 ? 12.242 -40.5 7.379 1 96.12 253 GLN B N 1
ATOM 4775 C CA . GLN B 1 253 ? 12.344 -39.938 6.027 1 96.12 253 GLN B CA 1
ATOM 4776 C C . GLN B 1 253 ? 11.461 -38.719 5.871 1 96.12 253 GLN B C 1
ATOM 4778 O O . GLN B 1 253 ? 11.867 -37.719 5.25 1 96.12 253 GLN B O 1
ATOM 4783 N N . THR B 1 254 ? 10.312 -38.812 6.402 1 96.06 254 THR B N 1
ATOM 4784 C CA . THR B 1 254 ? 9.375 -37.688 6.352 1 96.06 254 THR B CA 1
ATOM 4785 C C . THR B 1 254 ? 9.961 -36.469 7.039 1 96.06 254 THR B C 1
ATOM 4787 O O . THR B 1 254 ? 9.883 -35.344 6.512 1 96.06 254 THR B O 1
ATOM 4790 N N . LYS B 1 255 ? 10.484 -36.656 8.211 1 95.06 255 LYS B N 1
ATOM 4791 C CA . LYS B 1 255 ? 11.102 -35.562 8.953 1 95.06 255 LYS B CA 1
ATOM 4792 C C . LYS B 1 255 ? 12.219 -34.906 8.141 1 95.06 255 LYS B C 1
ATOM 4794 O O . LYS B 1 255 ? 12.336 -33.688 8.117 1 95.06 255 LYS B O 1
ATOM 4799 N N . LYS B 1 256 ? 13 -35.688 7.504 1 96.88 256 LYS B N 1
ATOM 4800 C CA . LYS B 1 256 ? 14.102 -35.188 6.684 1 96.88 256 LYS B CA 1
ATOM 4801 C C . LYS B 1 256 ? 13.578 -34.375 5.5 1 96.88 256 LYS B C 1
ATOM 4803 O O . LYS B 1 256 ? 14.109 -33.312 5.191 1 96.88 256 LYS B O 1
ATOM 4808 N N . GLU B 1 257 ? 12.602 -34.875 4.793 1 95.88 257 GLU B N 1
ATOM 4809 C CA . GLU B 1 257 ? 12 -34.188 3.654 1 95.88 257 GLU B CA 1
ATOM 4810 C C . GLU B 1 257 ? 11.406 -32.844 4.066 1 95.88 257 GLU B C 1
ATOM 4812 O O . GLU B 1 257 ? 11.602 -31.844 3.383 1 95.88 257 GLU B O 1
ATOM 4817 N N . LEU B 1 258 ? 10.758 -32.812 5.195 1 96 258 LEU B N 1
ATOM 4818 C CA . LEU B 1 258 ? 10.102 -31.594 5.668 1 96 258 LEU B CA 1
ATOM 4819 C C . LEU B 1 258 ? 11.133 -30.547 6.086 1 96 258 LEU B C 1
ATOM 4821 O O . LEU B 1 258 ? 10.914 -29.359 5.902 1 96 258 LEU B O 1
ATOM 4825 N N . GLU B 1 259 ? 12.195 -31.031 6.645 1 96.44 259 GLU B N 1
ATOM 4826 C CA . GLU B 1 259 ? 13.297 -30.141 6.984 1 96.44 259 GLU B CA 1
ATOM 4827 C C . GLU B 1 259 ? 13.898 -29.516 5.73 1 96.44 259 GLU B C 1
ATOM 4829 O O . GLU B 1 259 ? 14.273 -28.328 5.734 1 96.44 259 GLU B O 1
ATOM 4834 N N . GLU B 1 260 ? 14.016 -30.297 4.695 1 95.75 260 GLU B N 1
ATOM 4835 C CA . GLU B 1 260 ? 14.555 -29.797 3.432 1 95.75 260 GLU B CA 1
ATOM 4836 C C . GLU B 1 260 ? 13.609 -28.781 2.783 1 95.75 260 GLU B C 1
ATOM 4838 O O . GLU B 1 260 ? 14.055 -27.797 2.199 1 95.75 260 GLU B O 1
ATOM 4843 N N . ILE B 1 261 ? 12.352 -29.047 2.859 1 97.56 261 ILE B N 1
ATOM 4844 C CA . ILE B 1 261 ? 11.359 -28.125 2.34 1 97.56 261 ILE B CA 1
ATOM 4845 C C . ILE B 1 261 ? 11.422 -26.812 3.123 1 97.56 261 ILE B C 1
ATOM 4847 O O . ILE B 1 261 ? 11.383 -25.734 2.537 1 97.56 261 ILE B O 1
ATOM 4851 N N . GLY B 1 262 ? 11.508 -26.875 4.473 1 97.56 262 GLY B N 1
ATOM 4852 C CA . GLY B 1 262 ? 11.695 -25.75 5.355 1 97.56 262 GLY B CA 1
ATOM 4853 C C . GLY B 1 262 ? 10.539 -24.766 5.312 1 97.56 262 GLY B C 1
ATOM 4854 O O . GLY B 1 262 ? 9.375 -25.156 5.445 1 97.56 262 GLY B O 1
ATOM 4855 N N . TRP B 1 263 ? 10.914 -23.5 5.176 1 98.44 263 TRP B N 1
ATOM 4856 C CA . TRP B 1 263 ? 9.938 -22.422 5.285 1 98.44 263 TRP B CA 1
ATOM 4857 C C . TRP B 1 263 ? 9.094 -22.312 4.016 1 98.44 263 TRP B C 1
ATOM 4859 O O . TRP B 1 263 ? 8.086 -21.609 3.986 1 98.44 263 TRP B O 1
ATOM 4869 N N . LEU B 1 264 ? 9.422 -23.047 2.938 1 98.5 264 LEU B N 1
ATOM 4870 C CA . LEU B 1 264 ? 8.664 -22.984 1.688 1 98.5 264 LEU B CA 1
ATOM 4871 C C . LEU B 1 264 ? 7.254 -23.531 1.874 1 98.5 264 LEU B C 1
ATOM 4873 O O . LEU B 1 264 ? 6.355 -23.219 1.089 1 98.5 264 LEU B O 1
ATOM 4877 N N . LYS B 1 265 ? 7.043 -24.391 2.861 1 97.56 265 LYS B N 1
ATOM 4878 C CA . LYS B 1 265 ? 5.711 -24.953 3.096 1 97.56 265 LYS B CA 1
ATOM 4879 C C . LYS B 1 265 ? 4.809 -23.922 3.785 1 97.56 265 LYS B C 1
ATOM 4881 O O . LYS B 1 265 ? 3.584 -24.078 3.797 1 97.56 265 LYS B O 1
ATOM 4886 N N . ASP B 1 266 ? 5.387 -22.969 4.469 1 98.44 266 ASP B N 1
ATOM 4887 C CA . ASP B 1 266 ? 4.734 -21.875 5.172 1 98.44 266 ASP B CA 1
ATOM 4888 C C . ASP B 1 266 ? 5.59 -20.609 5.113 1 98.44 266 ASP B C 1
ATOM 4890 O O . ASP B 1 266 ? 6.578 -20.484 5.844 1 98.44 266 ASP B O 1
ATOM 4894 N N . LEU B 1 267 ? 5.141 -19.672 4.289 1 98.75 267 LEU B N 1
ATOM 4895 C CA . LEU B 1 267 ? 5.977 -18.516 3.992 1 98.75 267 LEU B CA 1
ATOM 4896 C C . LEU B 1 267 ? 6.129 -17.625 5.223 1 98.75 267 LEU B C 1
ATOM 4898 O O . LEU B 1 267 ? 7.051 -16.812 5.293 1 98.75 267 LEU B O 1
ATOM 4902 N N . MET B 1 268 ? 5.227 -17.734 6.238 1 98.56 268 MET B N 1
ATOM 4903 C CA . MET B 1 268 ? 5.332 -16.938 7.461 1 98.56 268 MET B CA 1
ATOM 4904 C C . MET B 1 268 ? 6.555 -17.344 8.273 1 98.56 268 MET B C 1
ATOM 4906 O O . MET B 1 268 ? 6.992 -16.609 9.156 1 98.56 268 MET B O 1
ATOM 4910 N N . LEU B 1 269 ? 7.105 -18.547 7.945 1 98 269 LEU B N 1
ATOM 4911 C CA . LEU B 1 269 ? 8.219 -19.094 8.711 1 98 269 LEU B CA 1
ATOM 4912 C C . LEU B 1 269 ? 9.555 -18.734 8.062 1 98 269 LEU B C 1
ATOM 4914 O O . LEU B 1 269 ? 10.609 -19.188 8.508 1 98 269 LEU B O 1
ATOM 4918 N N . ALA B 1 270 ? 9.508 -17.969 6.926 1 98.5 270 ALA B N 1
ATOM 4919 C CA . ALA B 1 270 ? 10.766 -17.562 6.293 1 98.5 270 ALA B CA 1
ATOM 4920 C C . ALA B 1 270 ? 11.711 -16.938 7.301 1 98.5 270 ALA B C 1
ATOM 4922 O O . ALA B 1 270 ? 11.289 -16.156 8.164 1 98.5 270 ALA B O 1
ATOM 4923 N N . PRO B 1 271 ? 12.977 -17.172 7.215 1 97.19 271 PRO B N 1
ATOM 4924 C CA . PRO B 1 271 ? 13.914 -16.781 8.273 1 97.19 271 PRO B CA 1
ATOM 4925 C C . PRO B 1 271 ? 14.266 -15.297 8.234 1 97.19 271 PRO B C 1
ATOM 4927 O O . PRO B 1 271 ? 14.773 -14.75 9.211 1 97.19 271 PRO B O 1
ATOM 4930 N N . ASN B 1 272 ? 14.078 -14.672 7.133 1 97.88 272 ASN B N 1
ATOM 4931 C CA . ASN B 1 272 ? 14.484 -13.281 6.953 1 97.88 272 ASN B CA 1
ATOM 4932 C C . ASN B 1 272 ? 13.562 -12.555 5.984 1 97.88 272 ASN B C 1
ATOM 4934 O O . ASN B 1 272 ? 13.398 -12.977 4.84 1 97.88 272 ASN B O 1
ATOM 4938 N N . PHE B 1 273 ? 12.945 -11.43 6.434 1 98.38 273 PHE B N 1
ATOM 4939 C CA . PHE B 1 273 ? 12.039 -10.664 5.578 1 98.38 273 PHE B CA 1
ATOM 4940 C C . PHE B 1 273 ? 12.688 -9.359 5.133 1 98.38 273 PHE B C 1
ATOM 4942 O O . PHE B 1 273 ? 12.102 -8.609 4.352 1 98.38 273 PHE B O 1
ATOM 4949 N N . LYS B 1 274 ? 13.859 -9.031 5.621 1 97.19 274 LYS B N 1
ATOM 4950 C CA . LYS B 1 274 ? 14.523 -7.777 5.285 1 97.19 274 LYS B CA 1
ATOM 4951 C C . LYS B 1 274 ? 14.984 -7.773 3.832 1 97.19 274 LYS B C 1
ATOM 4953 O O . LYS B 1 274 ? 15.461 -8.797 3.324 1 97.19 274 LYS B O 1
ATOM 4958 N N . GLY B 1 275 ? 14.875 -6.664 3.219 1 97.62 275 GLY B N 1
ATOM 4959 C CA . GLY B 1 275 ? 15.445 -6.477 1.896 1 97.62 275 GLY B CA 1
ATOM 4960 C C . GLY B 1 275 ? 14.609 -7.102 0.793 1 97.62 275 GLY B C 1
ATOM 4961 O O . GLY B 1 275 ? 15.07 -7.23 -0.344 1 97.62 275 GLY B O 1
ATOM 4962 N N . LEU B 1 276 ? 13.398 -7.527 1.078 1 98.69 276 LEU B N 1
ATOM 4963 C CA . LEU B 1 276 ? 12.508 -8.047 0.044 1 98.69 276 LEU B CA 1
ATOM 4964 C C . LEU B 1 276 ? 11.977 -6.914 -0.829 1 98.69 276 LEU B C 1
ATOM 4966 O O . LEU B 1 276 ? 12.133 -5.738 -0.495 1 98.69 276 LEU B O 1
ATOM 4970 N N . THR B 1 277 ? 11.492 -7.281 -1.984 1 98.75 277 THR B N 1
ATOM 4971 C CA . THR B 1 277 ? 11.078 -6.367 -3.045 1 98.75 277 THR B CA 1
ATOM 4972 C C . THR B 1 277 ? 9.719 -5.754 -2.73 1 98.75 277 THR B C 1
ATOM 4974 O O . THR B 1 277 ? 8.883 -6.387 -2.078 1 98.75 277 THR B O 1
ATOM 4977 N N . LYS B 1 278 ? 9.484 -4.457 -3.164 1 98.75 278 LYS B N 1
ATOM 4978 C CA . LYS B 1 278 ? 8.125 -3.924 -3.117 1 98.75 278 LYS B CA 1
ATOM 4979 C C . LYS B 1 278 ? 7.105 -4.973 -3.551 1 98.75 278 LYS B C 1
ATOM 4981 O O . LYS B 1 278 ? 7.277 -5.621 -4.586 1 98.75 278 LYS B O 1
ATOM 4986 N N . THR B 1 279 ? 6.043 -5.121 -2.756 1 98.94 279 THR B N 1
ATOM 4987 C CA . THR B 1 279 ? 5.121 -6.223 -2.998 1 98.94 279 THR B CA 1
ATOM 4988 C C . THR B 1 279 ? 3.678 -5.727 -3.021 1 98.94 279 THR B C 1
ATOM 4990 O O . THR B 1 279 ? 3.262 -4.969 -2.141 1 98.94 279 THR B O 1
ATOM 4993 N N . LEU B 1 280 ? 2.957 -6.02 -4.078 1 98.88 280 LEU B N 1
ATOM 4994 C CA . LEU B 1 280 ? 1.502 -5.918 -4.109 1 98.88 280 LEU B CA 1
ATOM 4995 C C . LEU B 1 280 ? 0.857 -7.164 -3.51 1 98.88 280 LEU B C 1
ATOM 4997 O O . LEU B 1 280 ? 1.17 -8.281 -3.914 1 98.88 280 LEU B O 1
ATOM 5001 N N . VAL B 1 281 ? 0.009 -7.008 -2.516 1 98.94 281 VAL B N 1
ATOM 5002 C CA . VAL B 1 281 ? -0.772 -8.102 -1.954 1 98.94 281 VAL B CA 1
ATOM 5003 C C . VAL B 1 281 ? -2.262 -7.793 -2.074 1 98.94 281 VAL B C 1
ATOM 5005 O O . VAL B 1 281 ? -2.799 -6.996 -1.302 1 98.94 281 VAL B O 1
ATOM 5008 N N . PHE B 1 282 ? -2.914 -8.406 -3.043 1 98.88 282 PHE B N 1
ATOM 5009 C CA . PHE B 1 282 ? -4.344 -8.227 -3.266 1 98.88 282 PHE B CA 1
ATOM 5010 C C . PHE B 1 282 ? -5.117 -9.469 -2.85 1 98.88 282 PHE B C 1
ATOM 5012 O O . PHE B 1 282 ? -4.773 -10.586 -3.252 1 98.88 282 PHE B O 1
ATOM 5019 N N . THR B 1 283 ? -6.105 -9.328 -1.959 1 98.81 283 THR B N 1
ATOM 5020 C CA . THR B 1 283 ? -6.898 -10.438 -1.436 1 98.81 283 THR B CA 1
ATOM 5021 C C . THR B 1 283 ? -8.367 -10.273 -1.809 1 98.81 283 THR B C 1
ATOM 5023 O O . THR B 1 283 ? -8.75 -9.273 -2.42 1 98.81 283 THR B O 1
ATOM 5026 N N . ALA B 1 284 ? -9.156 -11.281 -1.565 1 98.75 284 ALA B N 1
ATOM 5027 C CA . ALA B 1 284 ? -10.586 -11.297 -1.864 1 98.75 284 ALA B CA 1
ATOM 5028 C C . ALA B 1 284 ? -11.406 -11.539 -0.602 1 98.75 284 ALA B C 1
ATOM 5030 O O . ALA B 1 284 ? -11.016 -12.328 0.258 1 98.75 284 ALA B O 1
ATOM 5031 N N . GLY B 1 285 ? -12.57 -10.867 -0.485 1 98.19 285 GLY B N 1
ATOM 5032 C CA . GLY B 1 285 ? -13.383 -10.883 0.718 1 98.19 285 GLY B CA 1
ATOM 5033 C C . GLY B 1 285 ? -13.953 -12.25 1.037 1 98.19 285 GLY B C 1
ATOM 5034 O O . GLY B 1 285 ? -14.117 -12.609 2.207 1 98.19 285 GLY B O 1
ATOM 5035 N N . LEU B 1 286 ? -14.289 -13.047 -0.017 1 97.62 286 LEU B N 1
ATOM 5036 C CA . LEU B 1 286 ? -14.867 -14.375 0.159 1 97.62 286 LEU B CA 1
ATOM 5037 C C . LEU B 1 286 ? -13.852 -15.461 -0.172 1 97.62 286 LEU B C 1
ATOM 5039 O O . LEU B 1 286 ? -14.156 -16.391 -0.921 1 97.62 286 LEU B O 1
ATOM 5043 N N . ASP B 1 287 ? -12.625 -15.281 0.322 1 98.38 287 ASP B N 1
ATOM 5044 C CA . ASP B 1 287 ? -11.492 -16.172 0.116 1 98.38 287 ASP B CA 1
ATOM 5045 C C . ASP B 1 287 ? -10.945 -16.688 1.447 1 98.38 287 ASP B C 1
ATOM 5047 O O . ASP B 1 287 ? -10.523 -15.898 2.297 1 98.38 287 ASP B O 1
ATOM 5051 N N . PRO B 1 288 ? -10.922 -18.047 1.646 1 98.12 288 PRO B N 1
ATOM 5052 C CA . PRO B 1 288 ? -10.328 -18.562 2.879 1 98.12 288 PRO B CA 1
ATOM 5053 C C . PRO B 1 288 ? -8.891 -18.094 3.088 1 98.12 288 PRO B C 1
ATOM 5055 O O . PRO B 1 288 ? -8.398 -18.078 4.223 1 98.12 288 PRO B O 1
ATOM 5058 N N . LEU B 1 289 ? -8.211 -17.641 2.039 1 98.62 289 LEU B N 1
ATOM 5059 C CA . LEU B 1 289 ? -6.797 -17.281 2.113 1 98.62 289 LEU B CA 1
ATOM 5060 C C . LEU B 1 289 ? -6.625 -15.789 2.396 1 98.62 289 LEU B C 1
ATOM 5062 O O . LEU B 1 289 ? -5.5 -15.289 2.449 1 98.62 289 LEU B O 1
ATOM 5066 N N . ARG B 1 290 ? -7.695 -15.023 2.623 1 98.62 290 ARG B N 1
ATOM 5067 C CA . ARG B 1 290 ? -7.695 -13.57 2.791 1 98.62 290 ARG B CA 1
ATOM 5068 C C . ARG B 1 290 ? -6.82 -13.156 3.971 1 98.62 290 ARG B C 1
ATOM 5070 O O . ARG B 1 290 ? -5.945 -12.305 3.828 1 98.62 290 ARG B O 1
ATOM 5077 N N . SER B 1 291 ? -7.027 -13.781 5.164 1 98.56 291 SER B N 1
ATOM 5078 C CA . SER B 1 291 ? -6.379 -13.344 6.395 1 98.56 291 SER B CA 1
ATOM 5079 C C . SER B 1 291 ? -4.891 -13.68 6.391 1 98.56 291 SER B C 1
ATOM 5081 O O . SER B 1 291 ? -4.078 -12.93 6.938 1 98.56 291 SER B O 1
ATOM 5083 N N . GLU B 1 292 ? -4.504 -14.82 5.824 1 98.62 292 GLU B N 1
ATOM 5084 C CA . GLU B 1 292 ? -3.078 -15.141 5.758 1 98.62 292 GLU B CA 1
ATOM 5085 C C . GLU B 1 292 ? -2.348 -14.195 4.805 1 98.62 292 GLU B C 1
ATOM 5087 O O . GLU B 1 292 ? -1.189 -13.844 5.039 1 98.62 292 GLU B O 1
ATOM 5092 N N . GLY B 1 293 ? -3.014 -13.789 3.674 1 98.81 293 GLY B N 1
ATOM 5093 C CA . GLY B 1 293 ? -2.438 -12.758 2.82 1 98.81 293 GLY B CA 1
ATOM 5094 C C . GLY B 1 293 ? -2.223 -11.438 3.535 1 98.81 293 GLY B C 1
ATOM 5095 O O . GLY B 1 293 ? -1.175 -10.812 3.383 1 98.81 293 GLY B O 1
ATOM 5096 N N . LEU B 1 294 ? -3.213 -11.016 4.344 1 98.81 294 LEU B N 1
ATOM 5097 C CA . LEU B 1 294 ? -3.125 -9.797 5.137 1 98.81 294 LEU B CA 1
ATOM 5098 C C . LEU B 1 294 ? -1.965 -9.867 6.121 1 98.81 294 LEU B C 1
ATOM 5100 O O . LEU B 1 294 ? -1.18 -8.922 6.238 1 98.81 294 LEU B O 1
ATOM 5104 N N . GLU B 1 295 ? -1.852 -10.953 6.805 1 98.75 295 GLU B N 1
ATOM 5105 C CA . GLU B 1 295 ? -0.796 -11.109 7.805 1 98.75 295 GLU B CA 1
ATOM 5106 C C . GLU B 1 295 ? 0.584 -11.078 7.152 1 98.75 295 GLU B C 1
ATOM 5108 O O . GLU B 1 295 ? 1.531 -10.531 7.723 1 98.75 295 GLU B O 1
ATOM 5113 N N . TYR B 1 296 ? 0.686 -11.75 6.004 1 98.88 296 TYR B N 1
ATOM 5114 C CA . TYR B 1 296 ? 1.96 -11.703 5.293 1 98.88 296 TYR B CA 1
ATOM 5115 C C . TYR B 1 296 ? 2.318 -10.273 4.918 1 98.88 296 TYR B C 1
ATOM 5117 O O . TYR B 1 296 ? 3.463 -9.844 5.086 1 98.88 296 TYR B O 1
ATOM 5125 N N . ALA B 1 297 ? 1.358 -9.492 4.395 1 98.88 297 ALA B N 1
ATOM 5126 C CA . ALA B 1 297 ? 1.576 -8.094 4.043 1 98.88 297 ALA B CA 1
ATOM 5127 C C . ALA B 1 297 ? 2.061 -7.293 5.246 1 98.88 297 ALA B C 1
ATOM 5129 O O . ALA B 1 297 ? 3.018 -6.52 5.145 1 98.88 297 ALA B O 1
ATOM 5130 N N . LYS B 1 298 ? 1.395 -7.453 6.371 1 98.75 298 LYS B N 1
ATOM 5131 C CA . LYS B 1 298 ? 1.785 -6.746 7.59 1 98.75 298 LYS B CA 1
ATOM 5132 C C . LYS B 1 298 ? 3.205 -7.117 8.008 1 98.75 298 LYS B C 1
ATOM 5134 O O . LYS B 1 298 ? 3.977 -6.254 8.43 1 98.75 298 LYS B O 1
ATOM 5139 N N . THR B 1 299 ? 3.539 -8.422 7.863 1 98.75 299 THR B N 1
ATOM 5140 C CA . THR B 1 299 ? 4.879 -8.883 8.203 1 98.75 299 THR B CA 1
ATOM 5141 C C . THR B 1 299 ? 5.926 -8.211 7.316 1 98.75 299 THR B C 1
ATOM 5143 O O . THR B 1 299 ? 6.988 -7.812 7.797 1 98.75 299 THR B O 1
ATOM 5146 N N . LEU B 1 300 ? 5.617 -8.141 5.996 1 98.81 300 LEU B N 1
ATOM 5147 C CA . LEU B 1 300 ? 6.508 -7.414 5.094 1 98.81 300 LEU B CA 1
ATOM 5148 C C . LEU B 1 300 ? 6.742 -5.992 5.594 1 98.81 300 LEU B C 1
ATOM 5150 O O . LEU B 1 300 ? 7.891 -5.547 5.688 1 98.81 300 LEU B O 1
ATOM 5154 N N . MET B 1 301 ? 5.699 -5.285 5.984 1 98.44 301 MET B N 1
ATOM 5155 C CA . MET B 1 301 ? 5.781 -3.902 6.449 1 98.44 301 MET B CA 1
ATOM 5156 C C . MET B 1 301 ? 6.609 -3.807 7.727 1 98.44 301 MET B C 1
ATOM 5158 O O . MET B 1 301 ? 7.402 -2.877 7.891 1 98.44 301 MET B O 1
ATOM 5162 N N . ASP B 1 302 ? 6.43 -4.773 8.625 1 97.69 302 ASP B N 1
ATOM 5163 C CA . ASP B 1 302 ? 7.172 -4.812 9.883 1 97.69 302 ASP B CA 1
ATOM 5164 C C . ASP B 1 302 ? 8.68 -4.84 9.633 1 97.69 302 ASP B C 1
ATOM 5166 O O . ASP B 1 302 ? 9.461 -4.441 10.492 1 97.69 302 ASP B O 1
ATOM 5170 N N . HIS B 1 303 ? 9.023 -5.301 8.43 1 97.88 303 HIS B N 1
ATOM 5171 C CA . HIS B 1 303 ? 10.438 -5.453 8.133 1 97.88 303 HIS B CA 1
ATOM 5172 C C . HIS B 1 303 ? 10.898 -4.441 7.086 1 97.88 303 HIS B C 1
ATOM 5174 O O . HIS B 1 303 ? 11.906 -4.652 6.41 1 97.88 303 HIS B O 1
ATOM 5180 N N . GLY B 1 304 ? 10.141 -3.426 6.875 1 96.62 304 GLY B N 1
ATOM 5181 C CA . GLY B 1 304 ? 10.555 -2.275 6.086 1 96.62 304 GLY B CA 1
ATOM 5182 C C . GLY B 1 304 ? 10.273 -2.43 4.605 1 96.62 304 GLY B C 1
ATOM 5183 O O . GLY B 1 304 ? 10.719 -1.614 3.795 1 96.62 304 GLY B O 1
ATOM 5184 N N . VAL B 1 305 ? 9.539 -3.482 4.234 1 98.5 305 VAL B N 1
ATOM 5185 C CA . VAL B 1 305 ? 9.234 -3.713 2.828 1 98.5 305 VAL B CA 1
ATOM 5186 C C . VAL B 1 305 ? 8.062 -2.832 2.404 1 98.5 305 VAL B C 1
ATOM 5188 O O . VAL B 1 305 ? 7.078 -2.701 3.139 1 98.5 305 VAL B O 1
ATOM 5191 N N . GLU B 1 306 ? 8.219 -2.104 1.245 1 98.5 306 GLU B N 1
ATOM 5192 C CA . GLU B 1 306 ? 7.121 -1.342 0.647 1 98.5 306 GLU B CA 1
ATOM 5193 C C . GLU B 1 306 ? 5.988 -2.262 0.205 1 98.5 306 GLU B C 1
ATOM 5195 O O . GLU B 1 306 ? 6.227 -3.287 -0.435 1 98.5 306 GLU B O 1
ATOM 5200 N N . VAL B 1 307 ? 4.695 -1.931 0.617 1 98.75 307 VAL B N 1
ATOM 5201 C CA . VAL B 1 307 ? 3.568 -2.811 0.326 1 98.75 307 VAL B CA 1
ATOM 5202 C C . VAL B 1 307 ? 2.391 -1.985 -0.189 1 98.75 307 VAL B C 1
ATOM 5204 O O . VAL B 1 307 ? 2.135 -0.883 0.302 1 98.75 307 VAL B O 1
ATOM 5207 N N . GLU B 1 308 ? 1.759 -2.383 -1.188 1 98.5 308 GLU B N 1
ATOM 5208 C CA . GLU B 1 308 ? 0.388 -2.008 -1.521 1 98.5 308 GLU B CA 1
ATOM 5209 C C . GLU B 1 308 ? -0.581 -3.152 -1.237 1 98.5 308 GLU B C 1
ATOM 5211 O O . GLU B 1 308 ? -0.404 -4.262 -1.743 1 98.5 308 GLU B O 1
ATOM 5216 N N . TYR B 1 309 ? -1.547 -2.93 -0.318 1 98.69 309 TYR B N 1
ATOM 5217 C CA . TYR B 1 309 ? -2.518 -3.945 0.073 1 98.69 309 TYR B CA 1
ATOM 5218 C C . TYR B 1 309 ? -3.938 -3.5 -0.262 1 98.69 309 TYR B C 1
ATOM 5220 O O . TYR B 1 309 ? -4.309 -2.35 -0.019 1 98.69 309 TYR B O 1
ATOM 5228 N N . LYS B 1 310 ? -4.723 -4.379 -0.811 1 98.69 310 LYS B N 1
ATOM 5229 C CA . LYS B 1 310 ? -6.141 -4.156 -1.07 1 98.69 310 LYS B CA 1
ATOM 5230 C C . LYS B 1 310 ? -6.93 -5.461 -0.967 1 98.69 310 LYS B C 1
ATOM 5232 O O . LYS B 1 310 ? -6.496 -6.496 -1.478 1 98.69 310 LYS B O 1
ATOM 5237 N N . CYS B 1 311 ? -7.992 -5.449 -0.259 1 98.69 311 CYS B N 1
ATOM 5238 C CA . CYS B 1 311 ? -8.953 -6.551 -0.233 1 98.69 311 CYS B CA 1
ATOM 5239 C C . CYS B 1 311 ? -10.188 -6.211 -1.049 1 98.69 311 CYS B C 1
ATOM 5241 O O . CYS B 1 311 ? -10.844 -5.195 -0.802 1 98.69 311 CYS B O 1
ATOM 5243 N N . TYR B 1 312 ? -10.508 -6.996 -2.049 1 98.44 312 TYR B N 1
ATOM 5244 C CA . TYR B 1 312 ? -11.727 -6.824 -2.84 1 98.44 312 TYR B CA 1
ATOM 5245 C C . TYR B 1 312 ? -12.906 -7.535 -2.189 1 98.44 312 TYR B C 1
ATOM 5247 O O . TYR B 1 312 ? -13.023 -8.758 -2.279 1 98.44 312 TYR B O 1
ATOM 5255 N N . GLU B 1 313 ? -13.781 -6.816 -1.598 1 96.75 313 GLU B N 1
ATOM 5256 C CA . GLU B 1 313 ? -14.898 -7.371 -0.837 1 96.75 313 GLU B CA 1
ATOM 5257 C C . GLU B 1 313 ? -15.938 -8.008 -1.761 1 96.75 313 GLU B C 1
ATOM 5259 O O . GLU B 1 313 ? -16.094 -7.574 -2.904 1 96.75 313 GLU B O 1
ATOM 5264 N N . GLY B 1 314 ? -16.578 -9.016 -1.336 1 97.5 314 GLY B N 1
ATOM 5265 C CA . GLY B 1 314 ? -17.75 -9.578 -1.966 1 97.5 314 GLY B CA 1
ATOM 5266 C C . GLY B 1 314 ? -17.438 -10.523 -3.104 1 97.5 314 GLY B C 1
ATOM 5267 O O . GLY B 1 314 ? -18.328 -11.047 -3.76 1 97.5 314 GLY B O 1
ATOM 5268 N N . VAL B 1 315 ? -16.172 -10.758 -3.375 1 98.12 315 VAL B N 1
ATOM 5269 C CA . VAL B 1 315 ? -15.82 -11.609 -4.508 1 98.12 315 VAL B CA 1
ATOM 5270 C C . VAL B 1 315 ? -15.016 -12.812 -4.02 1 98.12 315 VAL B C 1
ATOM 5272 O O . VAL B 1 315 ? -14.414 -12.766 -2.943 1 98.12 315 VAL B O 1
ATOM 5275 N N . PRO B 1 316 ? -15.055 -13.914 -4.812 1 96.69 316 PRO B N 1
ATOM 5276 C CA . PRO B 1 316 ? -14.391 -15.156 -4.41 1 96.69 316 PRO B CA 1
ATOM 5277 C C . PRO B 1 316 ? -12.914 -15.195 -4.793 1 96.69 316 PRO B C 1
ATOM 5279 O O . PRO B 1 316 ? -12.414 -14.25 -5.406 1 96.69 316 PRO B O 1
ATOM 5282 N N . HIS B 1 317 ? -12.258 -16.281 -4.496 1 97.75 317 HIS B N 1
ATOM 5283 C CA . HIS B 1 317 ? -10.828 -16.516 -4.633 1 97.75 317 HIS B CA 1
ATOM 5284 C C . HIS B 1 317 ? -10.367 -16.281 -6.066 1 97.75 317 HIS B C 1
ATOM 5286 O O . HIS B 1 317 ? -9.391 -15.555 -6.293 1 97.75 317 HIS B O 1
ATOM 5292 N N . PRO B 1 318 ? -10.984 -16.719 -7.086 1 96.81 318 PRO B N 1
ATOM 5293 C CA . PRO B 1 318 ? -10.484 -16.547 -8.453 1 96.81 318 PRO B CA 1
ATOM 5294 C C . PRO B 1 318 ? -11.117 -15.359 -9.172 1 96.81 318 PRO B C 1
ATOM 5296 O O . PRO B 1 318 ? -11.289 -15.398 -10.398 1 96.81 318 PRO B O 1
ATOM 5299 N N . PHE B 1 319 ? -11.508 -14.289 -8.469 1 97.81 319 PHE B N 1
ATOM 5300 C CA . PHE B 1 319 ? -12.281 -13.188 -9.023 1 97.81 319 PHE B CA 1
ATOM 5301 C C . PHE B 1 319 ? -11.516 -12.508 -10.156 1 97.81 319 PHE B C 1
ATOM 5303 O O . PHE B 1 319 ? -12.117 -11.914 -11.055 1 97.81 319 PHE B O 1
ATOM 5310 N N . GLN B 1 320 ? -10.156 -12.609 -10.18 1 97.69 320 GLN B N 1
ATOM 5311 C CA . GLN B 1 320 ? -9.336 -11.914 -11.156 1 97.69 320 GLN B CA 1
ATOM 5312 C C . GLN B 1 320 ? -9.617 -12.414 -12.57 1 97.69 320 GLN B C 1
ATOM 5314 O O . GLN B 1 320 ? -9.359 -11.703 -13.547 1 97.69 320 GLN B O 1
ATOM 5319 N N . HIS B 1 321 ? -10.219 -13.594 -12.703 1 97.19 321 HIS B N 1
ATOM 5320 C CA . HIS B 1 321 ? -10.492 -14.195 -14 1 97.19 321 HIS B CA 1
ATOM 5321 C C . HIS B 1 321 ? -11.852 -13.75 -14.539 1 97.19 321 HIS B C 1
ATOM 5323 O O . HIS B 1 321 ? -12.234 -14.125 -15.648 1 97.19 321 HIS B O 1
ATOM 5329 N N . MET B 1 322 ? -12.617 -12.969 -13.773 1 97.38 322 MET B N 1
ATOM 5330 C CA . MET B 1 322 ? -14 -12.656 -14.125 1 97.38 322 MET B CA 1
ATOM 5331 C C . MET B 1 322 ? -14.156 -11.18 -14.453 1 97.38 322 MET B C 1
ATOM 5333 O O . MET B 1 322 ? -15.078 -10.523 -13.945 1 97.38 322 MET B O 1
ATOM 5337 N N . ASN B 1 323 ? -13.305 -10.656 -15.344 1 97.81 323 ASN B N 1
ATOM 5338 C CA . ASN B 1 323 ? -13.211 -9.227 -15.602 1 97.81 323 ASN B CA 1
ATOM 5339 C C . ASN B 1 323 ? -14.281 -8.766 -16.594 1 97.81 323 ASN B C 1
ATOM 5341 O O . ASN B 1 323 ? -14.43 -7.57 -16.844 1 97.81 323 ASN B O 1
ATOM 5345 N N . LYS B 1 324 ? -15.062 -9.688 -17.156 1 97.06 324 LYS B N 1
ATOM 5346 C CA . LYS B 1 324 ? -16.188 -9.289 -18 1 97.06 324 LYS B CA 1
ATOM 5347 C C . LYS B 1 324 ? -17.281 -8.633 -17.172 1 97.06 324 LYS B C 1
ATOM 5349 O O . LYS B 1 324 ? -17.859 -7.625 -17.578 1 97.06 324 LYS B O 1
ATOM 5354 N N . ASN B 1 325 ? -17.5 -9.18 -15.977 1 95.62 325 ASN B N 1
ATOM 5355 C CA . ASN B 1 325 ? -18.672 -8.758 -15.195 1 95.62 325 ASN B CA 1
ATOM 5356 C C . ASN B 1 325 ? -18.25 -8.023 -13.93 1 95.62 325 ASN B C 1
ATOM 5358 O O . ASN B 1 325 ? -19 -7.168 -13.438 1 95.62 325 ASN B O 1
ATOM 5362 N N . LEU B 1 326 ? -17.141 -8.375 -13.422 1 98.06 326 LEU B N 1
ATOM 5363 C CA . LEU B 1 326 ? -16.766 -7.883 -12.094 1 98.06 326 LEU B CA 1
ATOM 5364 C C . LEU B 1 326 ? -15.805 -6.703 -12.203 1 98.06 326 LEU B C 1
ATOM 5366 O O . LEU B 1 326 ? -14.695 -6.848 -12.719 1 98.06 326 LEU B O 1
ATOM 5370 N N . TRP B 1 327 ? -16.172 -5.586 -11.609 1 97.81 327 TRP B N 1
ATOM 5371 C CA . TRP B 1 327 ? -15.297 -4.414 -11.594 1 97.81 327 TRP B CA 1
ATOM 5372 C C . TRP B 1 327 ? -14.047 -4.684 -10.758 1 97.81 327 TRP B C 1
ATOM 5374 O O . TRP B 1 327 ? -12.969 -4.152 -11.055 1 97.81 327 TRP B O 1
ATOM 5384 N N . GLN B 1 328 ? -14.188 -5.527 -9.734 1 98.38 328 GLN B N 1
ATOM 5385 C CA . GLN B 1 328 ? -13.062 -5.887 -8.883 1 98.38 328 GLN B CA 1
ATOM 5386 C C . GLN B 1 328 ? -11.945 -6.535 -9.695 1 98.38 328 GLN B C 1
ATOM 5388 O O . GLN B 1 328 ? -10.766 -6.219 -9.508 1 98.38 328 GLN B O 1
ATOM 5393 N N . ALA B 1 329 ? -12.328 -7.418 -10.617 1 98.62 329 ALA B N 1
ATOM 5394 C CA . ALA B 1 329 ? -11.359 -8.086 -11.477 1 98.62 329 ALA B CA 1
ATOM 5395 C C . ALA B 1 329 ? -10.695 -7.09 -12.43 1 98.62 329 ALA B C 1
ATOM 5397 O O . ALA B 1 329 ? -9.477 -7.121 -12.617 1 98.62 329 ALA B O 1
ATOM 5398 N N . ARG B 1 330 ? -11.492 -6.199 -13.008 1 97.94 330 ARG B N 1
ATOM 5399 C CA . ARG B 1 330 ? -10.938 -5.172 -13.891 1 97.94 330 ARG B CA 1
ATOM 5400 C C . ARG B 1 330 ? -9.969 -4.27 -13.141 1 97.94 330 ARG B C 1
ATOM 5402 O O . ARG B 1 330 ? -8.914 -3.906 -13.664 1 97.94 330 ARG B O 1
ATOM 5409 N N . ASP B 1 331 ? -10.391 -3.902 -11.93 1 97.56 331 ASP B N 1
ATOM 5410 C CA . ASP B 1 331 ? -9.531 -3.047 -11.109 1 97.56 331 ASP B CA 1
ATOM 5411 C C . ASP B 1 331 ? -8.234 -3.762 -10.75 1 97.56 331 ASP B C 1
ATOM 5413 O O . ASP B 1 331 ? -7.156 -3.16 -10.781 1 97.56 331 ASP B O 1
ATOM 5417 N N . PHE B 1 332 ? -8.289 -5.031 -10.383 1 98.56 332 PHE B N 1
ATOM 5418 C CA . PHE B 1 332 ? -7.109 -5.832 -10.086 1 98.56 332 PHE B CA 1
ATOM 5419 C C . PHE B 1 332 ? -6.125 -5.789 -11.25 1 98.56 332 PHE B C 1
ATOM 5421 O O . PHE B 1 332 ? -4.938 -5.52 -11.055 1 98.56 332 PHE B O 1
ATOM 5428 N N . ILE B 1 333 ? -6.605 -6.066 -12.453 1 98.38 333 ILE B N 1
ATOM 5429 C CA . ILE B 1 333 ? -5.785 -6.121 -13.656 1 98.38 333 ILE B CA 1
ATOM 5430 C C . ILE B 1 333 ? -5.207 -4.738 -13.953 1 98.38 333 ILE B C 1
ATOM 5432 O O . ILE B 1 333 ? -4.016 -4.602 -14.234 1 98.38 333 ILE B O 1
ATOM 5436 N N . TYR B 1 334 ? -6.023 -3.785 -13.828 1 96.69 334 TYR B N 1
ATOM 5437 C CA . TYR B 1 334 ? -5.613 -2.412 -14.094 1 96.69 334 TYR B CA 1
ATOM 5438 C C . TYR B 1 334 ? -4.523 -1.971 -13.133 1 96.69 334 TYR B C 1
ATOM 5440 O O . TYR B 1 334 ? -3.482 -1.458 -13.555 1 96.69 334 TYR B O 1
ATOM 5448 N N . ARG B 1 335 ? -4.742 -2.15 -11.82 1 96.69 335 ARG B N 1
ATOM 5449 C CA . ARG B 1 335 ? -3.801 -1.715 -10.797 1 96.69 335 ARG B CA 1
ATOM 5450 C C . ARG B 1 335 ? -2.479 -2.465 -10.914 1 96.69 335 ARG B C 1
ATOM 5452 O O . ARG B 1 335 ? -1.408 -1.874 -10.758 1 96.69 335 ARG B O 1
ATOM 5459 N N . THR B 1 336 ? -2.549 -3.768 -11.148 1 98.56 336 THR B N 1
ATOM 5460 C CA . THR B 1 336 ? -1.328 -4.543 -11.344 1 98.56 336 THR B CA 1
ATOM 5461 C C . THR B 1 336 ? -0.558 -4.047 -12.562 1 98.56 336 THR B C 1
ATOM 5463 O O . THR B 1 336 ? 0.661 -3.867 -12.5 1 98.56 336 THR B O 1
ATOM 5466 N N . SER B 1 337 ? -1.266 -3.775 -13.688 1 97.94 337 SER B N 1
ATOM 5467 C CA . SER B 1 337 ? -0.628 -3.266 -14.898 1 97.94 337 SER B CA 1
ATOM 5468 C C . SER B 1 337 ? 0.055 -1.928 -14.641 1 97.94 337 SER B C 1
ATOM 5470 O O . SER B 1 337 ? 1.165 -1.688 -15.117 1 97.94 337 SER B O 1
ATOM 5472 N N . LEU B 1 338 ? -0.639 -1.121 -13.914 1 95.81 338 LEU B N 1
ATOM 5473 C CA . LEU B 1 338 ? -0.104 0.2 -13.602 1 95.81 338 LEU B CA 1
ATOM 5474 C C . LEU B 1 338 ? 1.18 0.089 -12.789 1 95.81 338 LEU B C 1
ATOM 5476 O O . LEU B 1 338 ? 2.168 0.764 -13.086 1 95.81 338 LEU B O 1
ATOM 5480 N N . GLU B 1 339 ? 1.174 -0.718 -11.758 1 97.38 339 GLU B N 1
ATOM 5481 C CA . GLU B 1 339 ? 2.35 -0.875 -10.906 1 97.38 339 GLU B CA 1
ATOM 5482 C C . GLU B 1 339 ? 3.506 -1.507 -11.672 1 97.38 339 GLU B C 1
ATOM 5484 O O . GLU B 1 339 ? 4.672 -1.195 -11.422 1 97.38 339 GLU B O 1
ATOM 5489 N N . LEU B 1 340 ? 3.168 -2.402 -12.586 1 98.56 340 LEU B N 1
ATOM 5490 C CA . LEU B 1 340 ? 4.191 -2.951 -13.469 1 98.56 340 LEU B CA 1
ATOM 5491 C C . LEU B 1 340 ? 4.82 -1.853 -14.32 1 98.56 340 LEU B C 1
ATOM 5493 O O . LEU B 1 340 ? 6.047 -1.753 -14.414 1 98.56 340 LEU B O 1
ATOM 5497 N N . ALA B 1 341 ? 3.982 -1.042 -14.898 1 97.31 341 ALA B N 1
ATOM 5498 C CA . ALA B 1 341 ? 4.477 0.041 -15.75 1 97.31 341 ALA B CA 1
ATOM 5499 C C . ALA B 1 341 ? 5.355 1.001 -14.953 1 97.31 341 ALA B C 1
ATOM 5501 O O . ALA B 1 341 ? 6.383 1.468 -15.445 1 97.31 341 ALA B O 1
ATOM 5502 N N . LEU B 1 342 ? 4.965 1.28 -13.75 1 94.88 342 LEU B N 1
ATOM 5503 C CA . LEU B 1 342 ? 5.715 2.186 -12.891 1 94.88 342 LEU B CA 1
ATOM 5504 C C . LEU B 1 342 ? 7.055 1.573 -12.492 1 94.88 342 LEU B C 1
ATOM 5506 O O . LEU B 1 342 ? 8.102 2.223 -12.617 1 94.88 342 LEU B O 1
ATOM 5510 N N . ALA B 1 343 ? 7.047 0.307 -12.039 1 97.31 343 ALA B N 1
ATOM 5511 C CA . ALA B 1 343 ? 8.258 -0.362 -11.562 1 97.31 343 ALA B CA 1
ATOM 5512 C C . ALA B 1 343 ? 9.266 -0.535 -12.688 1 97.31 343 ALA B C 1
ATOM 5514 O O . ALA B 1 343 ? 10.477 -0.451 -12.461 1 97.31 343 ALA B O 1
ATOM 5515 N N . HIS B 1 344 ? 8.719 -0.752 -13.867 1 97.94 344 HIS B N 1
ATOM 5516 C CA . HIS B 1 344 ? 9.57 -0.998 -15.023 1 97.94 344 HIS B CA 1
ATOM 5517 C C . HIS B 1 344 ? 9.852 0.293 -15.781 1 97.94 344 HIS B C 1
ATOM 5519 O O . HIS B 1 344 ? 10.539 0.279 -16.812 1 97.94 344 HIS B O 1
ATOM 5525 N N . LYS B 1 345 ? 9.297 1.418 -15.328 1 94 345 LYS B N 1
ATOM 5526 C CA . LYS B 1 345 ? 9.555 2.762 -15.844 1 94 345 LYS B CA 1
ATOM 5527 C C . LYS B 1 345 ? 9.109 2.889 -17.297 1 94 345 LYS B C 1
ATOM 5529 O O . LYS B 1 345 ? 9.836 3.451 -18.125 1 94 345 LYS B O 1
ATOM 5534 N N . THR B 1 346 ? 8.016 2.246 -17.547 1 93.62 346 THR B N 1
ATOM 5535 C CA . THR B 1 346 ? 7.465 2.365 -18.891 1 93.62 346 THR B CA 1
ATOM 5536 C C . THR B 1 346 ? 6.336 3.395 -18.922 1 93.62 346 THR B C 1
ATOM 5538 O O . THR B 1 346 ? 5.801 3.703 -19.984 1 93.62 346 THR B O 1
ATOM 5541 N N . LEU B 1 347 ? 5.945 3.861 -17.719 1 88 347 LEU B N 1
ATOM 5542 C CA . LEU B 1 347 ? 4.949 4.922 -17.609 1 88 347 LEU B CA 1
ATOM 5543 C C . LEU B 1 347 ? 5.613 6.293 -17.625 1 88 347 LEU B C 1
ATOM 5545 O O . LEU B 1 347 ? 6.629 6.504 -16.953 1 88 347 LEU B O 1
ATOM 5549 N N . THR B 1 348 ? 5.125 7.152 -18.547 1 76.81 348 THR B N 1
ATOM 5550 C CA . THR B 1 348 ? 5.609 8.531 -18.516 1 76.81 348 THR B CA 1
ATOM 5551 C C . THR B 1 348 ? 4.641 9.422 -17.734 1 76.81 348 THR B C 1
ATOM 5553 O O . THR B 1 348 ? 3.449 9.469 -18.047 1 76.81 348 THR B O 1
ATOM 5556 N N . PHE B 1 349 ? 4.992 9.75 -16.625 1 74.25 349 PHE B N 1
ATOM 5557 C CA . PHE B 1 349 ? 4.242 10.672 -15.773 1 74.25 349 PHE B CA 1
ATOM 5558 C C . PHE B 1 349 ? 5.137 11.805 -15.289 1 74.25 349 PHE B C 1
ATOM 5560 O O . PHE B 1 349 ? 6.316 11.594 -15 1 74.25 349 PHE B O 1
#

Nearest PDB structures (foldseek):
  4v2i-assembly1_B  TM=9.017E-01  e=6.271E-25  Thalassospira sp. GB04J01
  5l2p-assembly1_B  TM=8.252E-01  e=6.722E-26  Saccharolobus solfataricus
  6iey-assembly1_A  TM=8.052E-01  e=5.280E-26  uncultured bacterium
  5l2p-assembly1_C  TM=8.306E-01  e=2.861E-25  Saccharolobus solfataricus
  7yc0-assembly1_B  TM=8.800E-01  e=5.139E-23  Lactococcus garvieae subsp. garvieae

pLDDT: mean 94.84, std 9.05, range [25.75, 99.0]

Radius of gyration: 26.94 Å; Cα contacts (8 Å, |Δi|>4): 1456; chains: 2; bounding box: 54×77×70 Å

InterPro domains:
  IPR013094 Alpha/beta hydrolase fold-3 [PF07859] (97-320)
  IPR029058 Alpha/Beta hydrolase fold [G3DSA:3.40.50.1820] (13-340)
  IPR029058 Alpha/Beta hydrolase fold [SSF53474] (57-335)
  IPR050300 GDXG lipolytic enzyme [PTHR48081] (47-324)

Foldseek 3Di:
DPFQPQLAPPDPLCPPFFDPLVNVLCVVPPNPDDGGPDDLVVCQVCVLPPQVSQFDAADDFDDKDKDWDQFPVGDTWIKIKTAAPPDDLPAAFQEEEFEEDDLQRHDAPNNCVRLVSLLCHLLRGMYIYTGFHGPPVPAPPRRLRRSLRVLVVCLVCSVVVRHDNQRYEYEYEACRLLSRLVSLVVCVVVVRDYLEYEYHAYAAAQCQPPPALVSDPFVLLVSQCSFPPDHNSNSVVSNCRNCVVCVPDDPVVSVVVDVVNACSSGVVRDPDLAPGHEYEQEHEQNESSRRVSVVVQVVNVVRPHHYDYYYHTNDYRPCLRRVNRDVSNVVSSVVVSVVSSVSNVVDDD/DPFQPQLAPPDPLCPPFFDPLVNVLCVVPRNPDDGGPDDLVVCQVCVLPPQVSQFDAADDFDDKDKDWDQFPVGDTWIKIKTAAPPDDLPAAFQEEEFEEDDLQRHDAPNNCVRLVSLLCHLLRGMYIYTGFHGPPVPAPPRSLRRSLRVLVVCLVCSVVVRHDNQRYEYEYEACRLLSQLVSLVVCVVVVRDYLEYEYHAYAAAQCQPPPALVSDPFVLLVSQCSFPPDHNSNSVVSNCRNCVVCVPDDPVVSVVVDVVSACSSGVVRDPDLAPGHEYEQEHEQNESSRRVSVVVQVVNVVRPHHYDYYYHTNDYRPCLRRVNRDVSNVVSSVVVSVVSSVSNVVDDD

=== Feature glossary ===
Annotated list of the representations used here:

Nearest PDB structures. The Foldseek neighbor list gives the closest experimentally determined structures in the PDB, ranked by structural alignment. TM-score near 1 means near-identical fold; near 0.3 means only rough topology match. This is how one finds what a novel AlphaFold prediction most resembles in the solved-structure universe.

Foldseek 3Di. Foldseek's 3Di representation compresses backbone geometry into a per-residue letter drawn from a learned twenty-state alphabet. It captures the tertiary interaction pattern around each residue — which residues are packed against it in space, regardless of where they are in sequence.

Radius of gyration, Cα contacts, bounding box. Radius of gyration (Rg) is the root-mean-square distance of Cα atoms from their centroid — a single number for overall size and compactness. A globular domain of N residues has Rg ≈ 2.2·N^0.38 Å; an extended or disordered chain has a much larger Rg. The Cα contact count is the number of residue pairs whose Cα atoms are within 8 Å and are more than four positions apart in sequence — a standard proxy for tertiary packing density. The bounding box is the smallest axis-aligned box enclosing all Cα atoms.

InterPro / GO / CATH / organism. The annotation block draws on four external resources. InterPro: which protein families and domains the sequence belongs to. GO: standardized terms for what the protein does, what process it participates in, and where in the cell it acts. CATH: which structural fold it has in the CATH hierarchy. Organism: the species of origin.

mmCIF coordinates. The mmCIF block holds the 3D Cartesian coordinates of each backbone atom (N, Cα, C, O) in ångströms. mmCIF is the PDB's canonical archive format — a tagged-loop text representation of the atomic model.

pLDDT. pLDDT is the predicted lDDT-Cα score: AlphaFold's confidence that the local environment of each residue (all inter-atomic distances within 15 Å) is correctly placed. It is a per-residue number between 0 and 100, with higher meaning more reliable.

Backbone torsions (φ/ψ). φ (phi) and ψ (psi) are the two rotatable backbone dihedrals per residue: φ is the C(i-1)–N–Cα–C torsion, ψ is the N–Cα–C–N(i+1) torsion, both in degrees on (−180°, 180°]. α-helical residues cluster near (−60°, −45°); β-strand residues near (−120°, +130°). A Ramachandran plot is simply a scatter of (φ, ψ) for every residue.

B-factor. For experimental (PDB) structures, the B-factor (temperature factor) quantifies the positional spread of each atom in the crystal — a combination of thermal vibration and static disorder — in units of Å². High B-factors mark flexible loops or poorly resolved regions; low B-factors mark the rigid, well-ordered core.

Secondary structure (3-state, P-SEA). SS3 is a coarse helix/strand/coil call (letters a/b/c) made by the P-SEA algorithm from inter-Cα distances and dihedrals. It is less detailed than DSSP but needs only Cα positions.

Predicted aligned error. Predicted aligned error is AlphaFold's pairwise confidence. Unlike pLDDT (per-residue), PAE is per-residue-pair and captures whether two parts of the structure are correctly placed relative to each other. Units are ångströms of expected positional error.

Solvent-accessible surface area. Solvent-accessible surface area (SASA) is the area in Å² traced out by the centre of a 1.4 Å probe sphere (a water molecule) rolled over the protein's van der Waals surface (Shrake–Rupley / Lee–Richards construction). Buried residues have near-zero SASA; fully exposed residues can exceed 200 Å². The total SASA scales roughly with the number of surface residues.

Secondary structure (8-state, DSSP). The SS8 string is DSSP's per-residue secondary-structure call. α-helix (H) means an i→i+4 H-bond ladder; β-strand (E) means the residue participates in a β-sheet; 3₁₀ (G) and π (I) are tighter and wider helices; T/S are turns/bends; '-' is loop.

Rendered structure images. Structure images are PyMOL renders from six orthogonal camera directions. Cartoon representation draws helices as coils and strands as arrows; sticks shows the backbone as bonds; surface shows the solvent-excluded envelope. Rainbow coloring maps sequence position to hue (blue→red, N→C); chain coloring assigns a distinct color per polypeptide.

Sequence. The amino-acid sequence is the protein's primary structure: the linear order of residues from the N-terminus to the C-terminus, written in one-letter code. Everything else here — the 3D coordinates, the secondary structure, the domain annotations — is ultimately a consequence of this string.

Contact-map, Ramachandran, and PAE plots. Three diagnostic plots accompany the record. The Cα contact map visualizes the tertiary structure as a 2D adjacency matrix (8 Å cutoff, sequence-local contacts suppressed). The Ramachandran plot shows the distribution of backbone (φ, ψ) torsions, with points in the α and β basins reflecting secondary structure content. The PAE plot shows AlphaFold's inter-residue confidence as a color matrix.